Protein AF-0000000086746262 (afdb_homodimer)

Sequence (396 aa):
MIIIEHILGNAKKDVFWRDRLQGISPDILVLSQWEAQKSRCRKSTLNGLDLGISLDRHQVLSDGDILLWDETKRLAVIVQMSLRDVMVIHLKSLLSVDSETIMKTSFELGHALGNQHWKSVIKNNQIYIPLTVSTKVMDSVMKTHGFHALPYSFVKGEEILPSLNNAEARLLFGGAEDSATHVHVDNTFLNQHVIKLKMIIIEHILGNAKKDVFWRDRLQGISPDILVLSQWEAQKSRCRKSTLNGLDLGISLDRHQVLSDGDILLWDETKRLAVIVQMSLRDVMVIHLKSLLSVDSETIMKTSFELGHALGNQHWKSVIKNNQIYIPLTVSTKVMDSVMKTHGFHALPYSFVKGEEILPSLNNAEARLLFGGAEDSATHVHVDNTFLNQHVIKLK

Foldseek 3Di:
DAEFADWPDFCVPDVVNVVVLPPADEWEDEEEQVRQLDQWDWDATPVGRTYTHHYDNPDGDDFRTWGDQDNVVSYTYGYHYFFAKKKKWAQVVVVPDDPVSSVVVVVLVVVLCVVVVFQWDDDPRMIITGPPDDVVVVVVSCVVSVVVVTDMDIGTPVVCVVVDDPVSCCRRRNPPPPPPPCPVPVPVVPPPDPPPDD/DAEFADWPDFCVPDPVNVVVLPPADEWEDEEEPVRQLDQWDWDATPVGDTYTHHYDNPDGDDFRTWGDQDNVVSYTYGYHYFFAKKKKWAQVVVVPDDPVSSVVVVVLVVVLCVVVVFQWDDDPRMIITGPPDDPVVVVVSCVVSVVVVTDMDIGTPVVCVVVDDPVSCCRRRNPPPPPPPPPVPVPVPPPPDPPDDD

Secondary structure (DSSP, 8-state):
-EEE----EETTT-HHHHHHTTT---EEEEE-HHHHH-SEEEEE-TT--EEEEE--TT----TTEEEEEETTTTEEEEEEEPPPPEEEEE-GGGGGS-HHHHHHHHHHHHHHHHHTT---EEETTEEEEE--S-HHHHHHHHHHTT-TTS-EEEE-HHHHGGGS-HHHHHHHH--TTT----------TT--------/-EEE----EETTT-HHHHHHTTT---EEEEE-HHHHH-SEEEEE-TT--EEEEE--TT----TTEEEEEETTTTEEEEEEEPPPPEEEEE-GGGGGS-HHHHHHHHHHHHHHHHHTT---EEETTEEEEE--S-HHHHHHHHHHTT-TTS-EEEE-HHHHGGGS-HHHHHHHH--TTT----------TT--------

Solvent-accessible surface area (backbone atoms only — not comparable to full-atom values): 22389 Å² total; per-residue (Å²): 119,47,77,35,60,57,72,78,47,31,51,78,80,31,68,71,46,41,62,70,44,55,94,49,79,59,39,40,34,72,30,43,69,68,58,24,61,41,32,61,50,76,52,55,28,78,81,61,52,44,33,35,38,47,40,54,90,86,46,61,65,50,68,27,26,24,56,44,78,38,78,91,75,59,42,34,33,29,31,38,67,42,61,54,41,24,40,36,38,49,43,63,75,49,70,75,50,55,67,68,57,30,31,50,53,26,20,52,51,18,21,55,40,12,57,67,65,51,51,71,46,77,55,94,56,25,37,43,27,51,54,84,61,56,68,66,58,54,50,48,54,35,49,76,72,65,44,65,82,47,54,66,48,79,44,56,29,71,73,51,48,84,80,43,55,71,70,54,45,37,58,56,66,48,40,92,80,58,74,63,77,72,69,75,65,78,72,66,78,64,80,65,83,80,76,77,82,124,120,48,76,34,60,59,73,77,46,30,50,76,80,32,67,71,45,42,61,70,45,57,97,50,78,61,39,41,33,73,30,42,69,68,58,25,62,41,29,59,49,75,52,56,27,77,81,61,53,44,35,36,38,48,41,53,90,87,45,61,64,52,70,28,27,25,56,44,77,38,78,91,75,58,42,33,33,29,31,37,65,42,61,53,40,23,39,37,39,49,43,64,75,48,71,76,53,56,66,67,57,30,31,50,53,26,18,52,51,18,22,55,38,12,57,68,66,54,54,70,46,78,56,93,55,27,36,43,26,50,55,83,63,56,70,66,58,53,47,47,54,33,50,76,71,65,44,66,83,49,54,66,48,78,45,55,28,73,75,50,48,83,80,43,53,72,71,54,45,39,59,54,67,50,41,90,80,60,74,62,73,74,66,77,67,79,73,66,76,65,83,67,83,81,75,77,83,124

InterPro domains:
  IPR004029 UreE urease accessory, N-terminal [PF02814] (27-72)
  IPR004029 UreE urease accessory, N-terminal [SM00988] (11-75)
  IPR007864 Urease accessory protein UreE, C-terminal domain [PF05194] (88-177)
  IPR012406 Urease accessory protein UreE [PIRSF036402] (2-178)
  IPR012406 Urease accessory protein UreE [cd00571] (2-145)
  IPR036118 UreE urease accessory, N-terminal domain superfamily [SSF69287] (2-79)

pLDDT: mean 84.91, std 20.82, range [18.52, 98.06]

Nearest PDB structures (foldseek):
  4l3k-assembly1_B  TM=5.574E-01  e=2.906E-11  Sporosarcina pasteurii
  1eb0-assembly1_A  TM=5.588E-01  e=5.081E-11  Sporosarcina pasteurii
  3tj8-assembly1_A  TM=5.409E-01  e=3.964E-11  Helicobacter pylori
  3la0-assembly2_B  TM=5.297E-01  e=1.211E-10  Helicobacter pylori
  1gmu-assembly3_C  TM=4.969E-01  e=1.747E-09  Klebsiella aerogenes

Radius of gyration: 30.1 Å; Cα contacts (8 Å, |Δi|>4): 649; chains: 2; bounding box: 72×100×60 Å

Organism: NCBI:txid471575

Structure (mmCIF, N/CA/C/O backbone):
data_AF-0000000086746262-model_v1
#
loop_
_entity.id
_entity.type
_entity.pdbx_description
1 polymer 'Urease accessory protein UreE'
#
loop_
_atom_site.group_PDB
_atom_site.id
_atom_site.type_symbol
_atom_site.label_atom_id
_atom_site.label_alt_id
_atom_site.label_comp_id
_atom_site.label_asym_id
_atom_site.label_entity_id
_atom_site.label_seq_id
_atom_site.pdbx_PDB_ins_code
_atom_site.Cartn_x
_atom_site.Cartn_y
_atom_site.Cartn_z
_atom_site.occupancy
_atom_site.B_iso_or_equiv
_atom_site.auth_seq_id
_atom_site.auth_comp_id
_atom_site.auth_asym_id
_atom_site.auth_atom_id
_atom_site.pdbx_PDB_model_num
ATOM 1 N N . MET A 1 1 ? -11.125 -35.062 -29.906 1 90.44 1 MET A N 1
ATOM 2 C CA . MET A 1 1 ? -11.297 -34.344 -28.641 1 90.44 1 MET A CA 1
ATOM 3 C C . MET A 1 1 ? -12.031 -35.219 -27.625 1 90.44 1 MET A C 1
ATOM 5 O O . MET A 1 1 ? -13.031 -35.875 -27.969 1 90.44 1 MET A O 1
ATOM 9 N N . ILE A 1 2 ? -11.492 -35.438 -26.453 1 94.19 2 ILE A N 1
ATOM 10 C CA . ILE A 1 2 ? -12.102 -36.219 -25.375 1 94.19 2 ILE A CA 1
ATOM 11 C C . ILE A 1 2 ? -12.93 -35.312 -24.484 1 94.19 2 ILE A C 1
ATOM 13 O O . ILE A 1 2 ? -12.438 -34.281 -24.031 1 94.19 2 ILE A O 1
ATOM 17 N N . ILE A 1 3 ? -14.133 -35.688 -24.266 1 95.19 3 ILE A N 1
ATOM 18 C CA . ILE A 1 3 ? -15.016 -34.844 -23.453 1 95.19 3 ILE A CA 1
ATOM 19 C C . ILE A 1 3 ? -14.984 -35.344 -22 1 95.19 3 ILE A C 1
ATOM 21 O O . ILE A 1 3 ? -15.141 -36.562 -21.75 1 95.19 3 ILE A O 1
ATOM 25 N N . ILE A 1 4 ? -14.781 -34.5 -21.125 1 96.12 4 ILE A N 1
ATOM 26 C CA . ILE A 1 4 ? -14.766 -34.781 -19.703 1 96.12 4 ILE A CA 1
ATOM 27 C C . ILE A 1 4 ? -15.992 -34.156 -19.031 1 96.12 4 ILE A C 1
ATOM 29 O O . ILE A 1 4 ? -16.156 -32.938 -19.062 1 96.12 4 ILE A O 1
ATOM 33 N N . GLU A 1 5 ? -16.734 -34.938 -18.359 1 95 5 GLU A N 1
ATOM 34 C CA . GLU A 1 5 ? -17.969 -34.438 -17.75 1 95 5 GLU A CA 1
ATOM 35 C C . GLU A 1 5 ? -17.969 -34.656 -16.234 1 95 5 GLU A C 1
ATOM 37 O O . GLU A 1 5 ? -18.859 -34.156 -15.539 1 95 5 GLU A O 1
ATOM 42 N N . HIS A 1 6 ? -16.953 -35.5 -15.805 1 93.94 6 HIS A N 1
ATOM 43 C CA . HIS A 1 6 ? -16.906 -35.812 -14.383 1 93.94 6 HIS A CA 1
ATOM 44 C C . HIS A 1 6 ? -15.461 -35.844 -13.883 1 93.94 6 HIS A C 1
ATOM 46 O O . HIS A 1 6 ? -14.539 -36.094 -14.648 1 93.94 6 HIS A O 1
ATOM 52 N N . ILE A 1 7 ? -15.367 -35.625 -12.617 1 96.12 7 ILE A N 1
ATOM 53 C CA . ILE A 1 7 ? -14.102 -35.812 -11.922 1 96.12 7 ILE A CA 1
ATOM 54 C C . ILE A 1 7 ? -14.07 -37.156 -11.219 1 96.12 7 ILE A C 1
ATOM 56 O O . ILE A 1 7 ? -14.992 -37.469 -10.461 1 96.12 7 ILE A O 1
ATOM 60 N N . LEU A 1 8 ? -13.102 -37.906 -11.453 1 95.56 8 LEU A N 1
ATOM 61 C CA . LEU A 1 8 ? -13.07 -39.281 -10.977 1 95.56 8 LEU A CA 1
ATOM 62 C C . LEU A 1 8 ? -12.594 -39.344 -9.531 1 95.56 8 LEU A C 1
ATOM 64 O O . LEU A 1 8 ? -12.961 -40.281 -8.789 1 95.56 8 LEU A O 1
ATOM 68 N N . GLY A 1 9 ? -11.828 -38.469 -9.18 1 95.19 9 GLY A N 1
ATOM 69 C CA . GLY A 1 9 ? -11.203 -38.406 -7.867 1 95.19 9 GLY A CA 1
ATOM 70 C C . GLY A 1 9 ? -10.055 -37.406 -7.816 1 95.19 9 GLY A C 1
ATOM 71 O O . GLY A 1 9 ? -9.977 -36.5 -8.648 1 95.19 9 GLY A O 1
ATOM 72 N N . ASN A 1 10 ? -9.273 -37.531 -6.754 1 96 10 ASN A N 1
ATOM 73 C CA . ASN A 1 10 ? -8.133 -36.656 -6.578 1 96 10 ASN A CA 1
ATOM 74 C C . ASN A 1 10 ? -6.895 -37.406 -6.121 1 96 10 ASN A C 1
ATOM 76 O O . ASN A 1 10 ? -6.922 -38.094 -5.086 1 96 10 ASN A O 1
ATOM 80 N N . ALA A 1 11 ? -5.93 -37.281 -6.859 1 93.38 11 ALA A N 1
ATOM 81 C CA . ALA A 1 11 ? -4.707 -38.031 -6.641 1 93.38 11 ALA A CA 1
ATOM 82 C C . ALA A 1 11 ? -3.998 -37.594 -5.363 1 93.38 11 ALA A C 1
ATOM 84 O O . ALA A 1 11 ? -3.176 -38.344 -4.812 1 93.38 11 ALA A O 1
ATOM 85 N N . LYS A 1 12 ? -4.25 -36.438 -4.91 1 90.5 12 LYS A N 1
ATOM 86 C CA . LYS A 1 12 ? -3.57 -35.906 -3.734 1 90.5 12 LYS A CA 1
ATOM 87 C C . LYS A 1 12 ? -4.402 -36.125 -2.473 1 90.5 12 LYS A C 1
ATOM 89 O O . LYS A 1 12 ? -3.852 -36.281 -1.379 1 90.5 12 LYS A O 1
ATOM 94 N N . LYS A 1 13 ? -5.656 -36.219 -2.648 1 89.88 13 LYS A N 1
ATOM 95 C CA . LYS A 1 13 ? -6.543 -36.281 -1.491 1 89.88 13 LYS A CA 1
ATOM 96 C C . LYS A 1 13 ? -7.059 -37.688 -1.256 1 89.88 13 LYS A C 1
ATOM 98 O O . LYS A 1 13 ? -7.426 -38.031 -0.132 1 89.88 13 LYS A O 1
ATOM 103 N N . ASP A 1 14 ? -7.086 -38.469 -2.299 1 91.25 14 ASP A N 1
ATOM 104 C CA . ASP A 1 14 ? -7.68 -39.781 -2.225 1 91.25 14 ASP A CA 1
ATOM 105 C C . ASP A 1 14 ? -6.602 -40.875 -2.176 1 91.25 14 ASP A C 1
ATOM 107 O O . ASP A 1 14 ? -5.902 -41.094 -3.164 1 91.25 14 ASP A O 1
ATOM 111 N N . VAL A 1 15 ? -6.574 -41.625 -1.088 1 90.12 15 VAL A N 1
ATOM 112 C CA . VAL A 1 15 ? -5.582 -42.656 -0.9 1 90.12 15 VAL A CA 1
ATOM 113 C C . VAL A 1 15 ? -5.785 -43.75 -1.944 1 90.12 15 VAL A C 1
ATOM 115 O O . VAL A 1 15 ? -4.816 -44.312 -2.461 1 90.12 15 VAL A O 1
ATOM 118 N N . PHE A 1 16 ? -7.051 -44.031 -2.201 1 90.69 16 PHE A N 1
ATOM 119 C CA . PHE A 1 16 ? -7.395 -45.031 -3.197 1 90.69 16 PHE A CA 1
ATOM 120 C C . PHE A 1 16 ? -6.707 -44.75 -4.523 1 90.69 16 PHE A C 1
ATOM 122 O O . PHE A 1 16 ? -6.109 -45.625 -5.133 1 90.69 16 PHE A O 1
ATOM 129 N N . TRP A 1 17 ? -6.77 -43.594 -4.906 1 91.94 17 TRP A N 1
ATOM 130 C CA . TRP A 1 17 ? -6.199 -43.219 -6.195 1 91.94 17 TRP A CA 1
ATOM 131 C C . TRP A 1 17 ? -4.68 -43.125 -6.121 1 91.94 17 TRP A C 1
ATOM 133 O O . TRP A 1 17 ? -3.986 -43.438 -7.098 1 91.94 17 TRP A O 1
ATOM 143 N N . ARG A 1 18 ? -4.199 -42.75 -5.051 1 87.75 18 ARG A N 1
ATOM 144 C CA . ARG A 1 18 ? -2.754 -42.719 -4.875 1 87.75 18 ARG A CA 1
ATOM 145 C C . ARG A 1 18 ? -2.127 -44.062 -5.102 1 87.75 18 ARG A C 1
ATOM 147 O O . ARG A 1 18 ? -1.096 -44.188 -5.77 1 87.75 18 ARG A O 1
ATOM 154 N N . ASP A 1 19 ? -2.74 -45.062 -4.566 1 88.44 19 ASP A N 1
ATOM 155 C CA . ASP A 1 19 ? -2.256 -46.438 -4.715 1 88.44 19 ASP A CA 1
ATOM 156 C C . ASP A 1 19 ? -2.436 -46.938 -6.148 1 88.44 19 ASP A C 1
ATOM 158 O O . ASP A 1 19 ? -1.543 -47.562 -6.703 1 88.44 19 ASP A O 1
ATOM 162 N N . ARG A 1 20 ? -3.541 -46.625 -6.727 1 88.75 20 ARG A N 1
ATOM 163 C CA . ARG A 1 20 ? -3.898 -47.094 -8.062 1 88.75 20 ARG A CA 1
ATOM 164 C C . ARG A 1 20 ? -2.975 -46.5 -9.117 1 88.75 20 ARG A C 1
ATOM 166 O O . ARG A 1 20 ? -2.686 -47.125 -10.133 1 88.75 20 ARG A O 1
ATOM 173 N N . LEU A 1 21 ? -2.545 -45.312 -8.812 1 90.25 21 LEU A N 1
ATOM 174 C CA . LEU A 1 21 ? -1.743 -44.625 -9.805 1 90.25 21 LEU A CA 1
ATOM 175 C C . LEU A 1 21 ? -0.257 -44.875 -9.594 1 90.25 21 LEU A C 1
ATOM 177 O O . LEU A 1 21 ? 0.583 -44.344 -10.328 1 90.25 21 LEU A O 1
ATOM 181 N N . GLN A 1 22 ? 0.018 -45.719 -8.68 1 86.69 22 GLN A N 1
ATOM 182 C CA . GLN A 1 22 ? 1.421 -46.031 -8.445 1 86.69 22 GLN A CA 1
ATOM 183 C C . GLN A 1 22 ? 2.061 -46.656 -9.68 1 86.69 22 GLN A C 1
ATOM 185 O O . GLN A 1 22 ? 1.477 -47.531 -10.305 1 86.69 22 GLN A O 1
ATOM 190 N N . GLY A 1 23 ? 3.234 -46.188 -10.008 1 84.94 23 GLY A N 1
ATOM 191 C CA . GLY A 1 23 ? 3.965 -46.75 -11.148 1 84.94 23 GLY A CA 1
ATOM 192 C C . GLY A 1 23 ? 3.482 -46.188 -12.477 1 84.94 23 GLY A C 1
ATOM 193 O O . GLY A 1 23 ? 3.959 -46.594 -13.539 1 84.94 23 GLY A O 1
ATOM 194 N N . ILE A 1 24 ? 2.436 -45.438 -12.461 1 86.88 24 ILE A N 1
ATOM 195 C CA . ILE A 1 24 ? 1.895 -44.812 -13.672 1 86.88 24 ILE A CA 1
ATOM 196 C C . ILE A 1 24 ? 2.422 -43.406 -13.82 1 86.88 24 ILE A C 1
ATOM 198 O O . ILE A 1 24 ? 2.518 -42.656 -12.836 1 86.88 24 ILE A O 1
ATOM 202 N N . SER A 1 25 ? 2.898 -43.094 -15.055 1 91.38 25 SER A N 1
ATOM 203 C CA . SER A 1 25 ? 3.227 -41.688 -15.375 1 91.38 25 SER A CA 1
ATOM 204 C C . SER A 1 25 ? 2.025 -40.969 -15.969 1 91.38 25 SER A C 1
ATOM 206 O O . SER A 1 25 ? 1.77 -41.062 -17.172 1 91.38 25 SER A O 1
ATOM 208 N N . PRO A 1 26 ? 1.321 -40.312 -15.203 1 94.06 26 PRO A N 1
ATOM 209 C CA . PRO A 1 26 ? 0.088 -39.688 -15.688 1 94.06 26 PRO A CA 1
ATOM 210 C C . PRO A 1 26 ? 0.35 -38.531 -16.672 1 94.06 26 PRO A C 1
ATOM 212 O O . PRO A 1 26 ? 1.434 -37.969 -16.656 1 94.06 26 PRO A O 1
ATOM 215 N N . ASP A 1 27 ? -0.608 -38.312 -17.609 1 96.25 27 ASP A N 1
ATOM 216 C CA . ASP A 1 27 ? -0.659 -37.094 -18.406 1 96.25 27 ASP A CA 1
ATOM 217 C C . ASP A 1 27 ? -1.224 -35.938 -17.578 1 96.25 27 ASP A C 1
ATOM 219 O O . ASP A 1 27 ? -2.057 -36.156 -16.688 1 96.25 27 ASP A O 1
ATOM 223 N N . ILE A 1 28 ? -0.644 -34.75 -17.828 1 95.94 28 ILE A N 1
ATOM 224 C CA . ILE A 1 28 ? -0.982 -33.625 -16.953 1 95.94 28 ILE A CA 1
ATOM 225 C C . ILE A 1 28 ? -1.769 -32.594 -17.75 1 95.94 28 ILE A C 1
ATOM 227 O O . ILE A 1 28 ? -1.409 -32.25 -18.875 1 95.94 28 ILE A O 1
ATOM 231 N N . LEU A 1 29 ? -2.885 -32.156 -17.172 1 96.31 29 LEU A N 1
ATOM 232 C CA . LEU A 1 29 ? -3.602 -31 -17.656 1 96.31 29 LEU A CA 1
ATOM 233 C C . LEU A 1 29 ? -3.299 -29.781 -16.781 1 96.31 29 LEU A C 1
ATOM 235 O O . LEU A 1 29 ? -3.758 -29.703 -15.641 1 96.31 29 LEU A O 1
ATOM 239 N N . VAL A 1 30 ? -2.58 -28.891 -17.359 1 93.56 30 VAL A N 1
ATOM 240 C CA . VAL A 1 30 ? -2.188 -27.703 -16.609 1 93.56 30 VAL A CA 1
ATOM 241 C C . VAL A 1 30 ? -3.266 -26.625 -16.75 1 93.56 30 VAL A C 1
ATOM 243 O O . VAL A 1 30 ? -3.631 -26.234 -17.859 1 93.56 30 VAL A O 1
ATOM 246 N N . LEU A 1 31 ? -3.766 -26.172 -15.586 1 91.19 31 LEU A N 1
ATOM 247 C CA . LEU A 1 31 ? -4.801 -25.141 -15.586 1 91.19 31 LEU A CA 1
ATOM 248 C C . LEU A 1 31 ? -4.402 -23.969 -14.703 1 91.19 31 LEU A C 1
ATOM 250 O O . LEU A 1 31 ? -3.775 -24.156 -13.656 1 91.19 31 LEU A O 1
ATOM 254 N N . SER A 1 32 ? -4.816 -22.797 -15.148 1 82.94 32 SER A N 1
ATOM 255 C CA . SER A 1 32 ? -4.785 -21.656 -14.25 1 82.94 32 SER A CA 1
ATOM 256 C C . SER A 1 32 ? -5.969 -21.656 -13.289 1 82.94 32 SER A C 1
ATOM 258 O O . SER A 1 32 ? -6.918 -22.422 -13.484 1 82.94 32 SER A O 1
ATOM 260 N N . GLN A 1 33 ? -5.816 -20.844 -12.234 1 78.44 33 GLN A N 1
ATOM 261 C CA . GLN A 1 33 ? -6.945 -20.703 -11.32 1 78.44 33 GLN A CA 1
ATOM 262 C C . GLN A 1 33 ? -8.195 -20.234 -12.055 1 78.44 33 GLN A C 1
ATOM 264 O O . GLN A 1 33 ? -9.305 -20.703 -11.766 1 78.44 33 GLN A O 1
ATOM 269 N N . TRP A 1 34 ? -8.008 -19.438 -12.969 1 75.81 34 TRP A N 1
ATOM 270 C CA . TRP A 1 34 ? -9.133 -18.922 -13.758 1 75.81 34 TRP A CA 1
ATOM 271 C C . TRP A 1 34 ? -9.75 -20.031 -14.594 1 75.81 34 TRP A C 1
ATOM 273 O O . TRP A 1 34 ? -10.969 -20.219 -14.594 1 75.81 34 TRP A O 1
ATOM 283 N N . GLU A 1 35 ? -8.984 -20.734 -15.25 1 85.06 35 GLU A N 1
ATOM 284 C CA . GLU A 1 35 ? -9.461 -21.844 -16.078 1 85.06 35 GLU A CA 1
ATOM 285 C C . GLU A 1 35 ? -10.172 -22.891 -15.227 1 85.06 35 GLU A C 1
ATOM 287 O O . GLU A 1 35 ? -11.18 -23.469 -15.656 1 85.06 35 GLU A O 1
ATOM 292 N N . ALA A 1 36 ? -9.641 -23.125 -14.062 1 88.88 36 ALA A N 1
ATOM 293 C CA . ALA A 1 36 ? -10.188 -24.156 -13.172 1 88.88 36 ALA A CA 1
ATOM 294 C C . ALA A 1 36 ? -11.594 -23.781 -12.711 1 88.88 36 ALA A C 1
ATOM 296 O O . ALA A 1 36 ? -12.383 -24.641 -12.344 1 88.88 36 ALA A O 1
ATOM 297 N N . GLN A 1 37 ? -11.844 -22.531 -12.695 1 85.19 37 GLN A N 1
ATOM 298 C CA . GLN A 1 37 ? -13.133 -22.047 -12.219 1 85.19 37 GLN A CA 1
ATOM 299 C C . GLN A 1 37 ? -14.195 -22.156 -13.305 1 85.19 37 GLN A C 1
ATOM 301 O O . GLN A 1 37 ? -15.391 -22.062 -13.023 1 85.19 37 GLN A O 1
ATOM 306 N N . LYS A 1 38 ? -13.727 -22.359 -14.508 1 84.94 38 LYS A N 1
ATOM 307 C CA . LYS A 1 38 ? -14.68 -22.484 -15.609 1 84.94 38 LYS A CA 1
ATOM 308 C C . LYS A 1 38 ? -15.273 -23.891 -15.656 1 84.94 38 LYS A C 1
ATOM 310 O O . LYS A 1 38 ? -14.555 -24.891 -15.508 1 84.94 38 LYS A O 1
ATOM 315 N N . SER A 1 39 ? -16.531 -23.891 -15.828 1 86 39 SER A N 1
ATOM 316 C CA . SER A 1 39 ? -17.188 -25.188 -15.961 1 86 39 SER A CA 1
ATOM 317 C C . SER A 1 39 ? -16.953 -25.781 -17.344 1 86 39 SER A C 1
ATOM 319 O O . SER A 1 39 ? -17.094 -26.984 -17.547 1 86 39 SER A O 1
ATOM 321 N N . ARG A 1 40 ? -16.703 -24.953 -18.234 1 91.12 40 ARG A N 1
ATOM 322 C CA . ARG A 1 40 ? -16.453 -25.406 -19.609 1 91.12 40 ARG A CA 1
ATOM 323 C C . ARG A 1 40 ? -15.141 -24.828 -20.141 1 91.12 40 ARG A C 1
ATOM 325 O O . ARG A 1 40 ? -14.891 -23.625 -20 1 91.12 40 ARG A O 1
ATOM 332 N N . CYS A 1 41 ? -14.281 -25.719 -20.656 1 91.69 41 CYS A N 1
ATOM 333 C CA . CYS A 1 41 ? -13.023 -25.266 -21.25 1 91.69 41 CYS A CA 1
ATOM 334 C C . CYS A 1 41 ? -12.422 -26.359 -22.141 1 91.69 41 CYS A C 1
ATOM 336 O O . CYS A 1 41 ? -12.672 -27.547 -21.922 1 91.69 41 CYS A O 1
ATOM 338 N N . ARG A 1 42 ? -11.82 -25.906 -23.188 1 94.25 42 ARG A N 1
ATOM 339 C CA . ARG A 1 42 ? -11.078 -26.812 -24.047 1 94.25 42 ARG A CA 1
ATOM 340 C C . ARG A 1 42 ? -9.578 -26.594 -23.922 1 94.25 42 ARG A C 1
ATOM 342 O O . ARG A 1 42 ? -9.102 -25.453 -24.031 1 94.25 42 ARG A O 1
ATOM 349 N N . LYS A 1 43 ? -8.859 -27.719 -23.719 1 94.94 43 LYS A N 1
ATOM 350 C CA . LYS A 1 43 ? -7.418 -27.562 -23.516 1 94.94 43 LYS A CA 1
ATOM 351 C C . LYS A 1 43 ? -6.691 -28.891 -23.75 1 94.94 43 LYS A C 1
ATOM 353 O O . LYS A 1 43 ? -7.266 -29.953 -23.562 1 94.94 43 LYS A O 1
ATOM 358 N N . SER A 1 44 ? -5.492 -28.734 -24.094 1 96.38 44 SER A N 1
ATOM 359 C CA . SER A 1 44 ? -4.676 -29.922 -24.312 1 96.38 44 SER A CA 1
ATOM 360 C C . SER A 1 44 ? -3.811 -30.234 -23.094 1 96.38 44 SER A C 1
ATOM 362 O O . SER A 1 44 ? -3.332 -29.328 -22.422 1 96.38 44 SER A O 1
ATOM 364 N N . THR A 1 45 ? -3.576 -31.547 -22.969 1 95.94 45 THR A N 1
ATOM 365 C CA . THR A 1 45 ? -2.652 -31.984 -21.922 1 95.94 45 THR A CA 1
ATOM 366 C C . THR A 1 45 ? -1.206 -31.828 -22.375 1 95.94 45 THR A C 1
ATOM 368 O O . THR A 1 45 ? -0.95 -31.438 -23.531 1 95.94 45 THR A O 1
ATOM 371 N N . LEU A 1 46 ? -0.25 -32.062 -21.484 1 93.5 46 LEU A N 1
ATOM 372 C CA . LEU A 1 46 ? 1.17 -31.953 -21.797 1 93.5 46 LEU A CA 1
ATOM 373 C C . LEU A 1 46 ? 1.578 -32.969 -22.859 1 93.5 46 LEU A C 1
ATOM 375 O O . LEU A 1 46 ? 2.439 -32.688 -23.688 1 93.5 46 LEU A O 1
ATOM 379 N N . ASN A 1 47 ? 0.886 -34.094 -22.828 1 94.5 47 ASN A N 1
ATOM 380 C CA . ASN A 1 47 ? 1.229 -35.125 -23.797 1 94.5 47 ASN A CA 1
ATOM 381 C C . ASN A 1 47 ? 0.356 -35.031 -25.047 1 94.5 47 ASN A C 1
ATOM 383 O O . ASN A 1 47 ? 0.348 -35.969 -25.875 1 94.5 47 ASN A O 1
ATOM 387 N N . GLY A 1 48 ? -0.475 -33.969 -25.078 1 94 48 GLY A N 1
ATOM 388 C CA . GLY A 1 48 ? -1.1 -33.656 -26.344 1 94 48 GLY A CA 1
ATOM 389 C C . GLY A 1 48 ? -2.539 -34.125 -26.438 1 94 48 GLY A C 1
ATOM 390 O O . GLY A 1 48 ? -3.164 -34 -27.5 1 94 48 GLY A O 1
ATOM 391 N N . LEU A 1 49 ? -3.113 -34.688 -25.438 1 94.5 49 LEU A N 1
ATOM 392 C CA . LEU A 1 49 ? -4.527 -35.062 -25.469 1 94.5 49 LEU A CA 1
ATOM 393 C C . LEU A 1 49 ? -5.406 -33.812 -25.5 1 94.5 49 LEU A C 1
ATOM 395 O O . LEU A 1 49 ? -5.207 -32.875 -24.719 1 94.5 49 LEU A O 1
ATOM 399 N N . ASP A 1 50 ? -6.293 -33.719 -26.438 1 96.62 50 ASP A N 1
ATOM 400 C CA . ASP A 1 50 ? -7.254 -32.625 -26.562 1 96.62 50 ASP A CA 1
ATOM 401 C C . ASP A 1 50 ? -8.508 -32.906 -25.734 1 96.62 50 ASP A C 1
ATOM 403 O O . ASP A 1 50 ? -9.273 -33.812 -26.047 1 96.62 50 ASP A O 1
ATOM 407 N N . LEU A 1 51 ? -8.734 -32.125 -24.719 1 96.38 51 LEU A N 1
ATOM 408 C CA . LEU A 1 51 ? -9.836 -32.344 -23.797 1 96.38 51 LEU A CA 1
ATOM 409 C C . LEU A 1 51 ? -10.859 -31.219 -23.875 1 96.38 51 LEU A C 1
ATOM 411 O O . LEU A 1 51 ? -10.492 -30.047 -23.922 1 96.38 51 LEU A O 1
ATOM 415 N N . GLY A 1 52 ? -12.102 -31.484 -23.938 1 96.31 52 GLY A N 1
ATOM 416 C CA . GLY A 1 52 ? -13.211 -30.594 -23.672 1 96.31 52 GLY A CA 1
ATOM 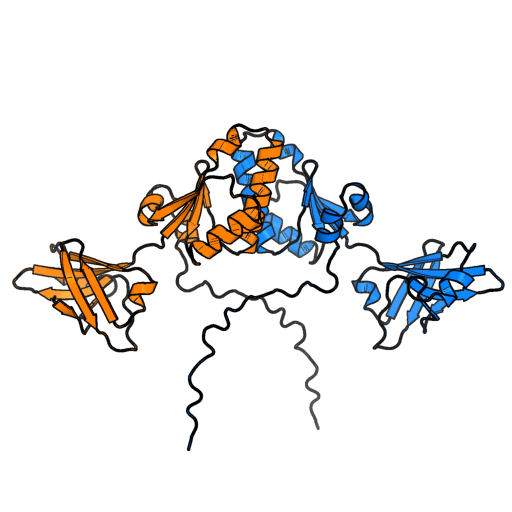417 C C . GLY A 1 52 ? -13.859 -30.828 -22.312 1 96.31 52 GLY A C 1
ATOM 418 O O . GLY A 1 52 ? -14.516 -31.859 -22.109 1 96.31 52 GLY A O 1
ATOM 419 N N . ILE A 1 53 ? -13.656 -29.969 -21.484 1 95.19 53 ILE A N 1
ATOM 420 C CA . ILE A 1 53 ? -14.195 -30.078 -20.141 1 95.19 53 ILE A CA 1
ATOM 421 C C . ILE A 1 53 ? -15.594 -29.469 -20.094 1 95.19 53 ILE A C 1
ATOM 423 O O . ILE A 1 53 ? -15.797 -28.328 -20.516 1 95.19 53 ILE A O 1
ATOM 427 N N . SER A 1 54 ? -16.531 -30.203 -19.703 1 95.12 54 SER A N 1
ATOM 428 C CA . SER A 1 54 ? -17.922 -29.781 -19.516 1 95.12 54 SER A CA 1
ATOM 429 C C . SER A 1 54 ? -18.484 -30.297 -18.203 1 95.12 54 SER A C 1
ATOM 431 O O . SER A 1 54 ? -19.141 -31.328 -18.156 1 95.12 54 SER A O 1
ATOM 433 N N . LEU A 1 55 ? -18.25 -29.594 -17.203 1 93.94 55 LEU A N 1
ATOM 434 C CA . LEU A 1 55 ? -18.672 -30.016 -15.867 1 93.94 55 LEU A CA 1
ATOM 435 C C . LEU A 1 55 ? -19.969 -29.328 -15.461 1 93.94 55 LEU A C 1
ATOM 437 O O . LEU A 1 55 ? -20.422 -28.406 -16.141 1 93.94 55 LEU A O 1
ATOM 441 N N . ASP A 1 56 ? -20.5 -29.906 -14.367 1 90.69 56 ASP A N 1
ATOM 442 C CA . ASP A 1 56 ? -21.672 -29.25 -13.789 1 90.69 56 ASP A CA 1
ATOM 443 C C . ASP A 1 56 ? -21.328 -27.844 -13.281 1 90.69 56 ASP A C 1
ATOM 445 O O . ASP A 1 56 ? -20.188 -27.609 -12.859 1 90.69 56 ASP A O 1
ATOM 449 N N . ARG A 1 57 ? -22.281 -26.859 -13.258 1 83.31 57 ARG A N 1
ATOM 450 C CA . ARG A 1 57 ? -22.062 -25.438 -12.969 1 83.31 57 ARG A CA 1
ATOM 451 C C . ARG A 1 57 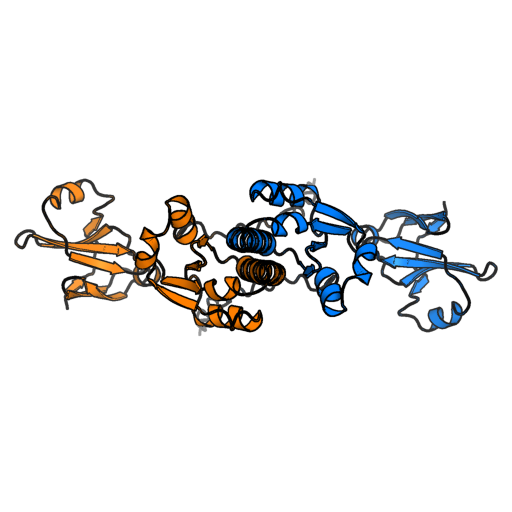? -21.5 -25.25 -11.555 1 83.31 57 ARG A C 1
ATOM 453 O O . ARG A 1 57 ? -20.797 -24.281 -11.289 1 83.31 57 ARG A O 1
ATOM 460 N N . HIS A 1 58 ? -21.625 -26.391 -10.719 1 84.69 58 HIS A N 1
ATOM 461 C CA . HIS A 1 58 ? -21.203 -26.188 -9.336 1 84.69 58 HIS A CA 1
ATOM 462 C C . HIS A 1 58 ? -19.859 -26.859 -9.07 1 84.69 58 HIS A C 1
ATOM 464 O O . HIS A 1 58 ? -19.328 -26.766 -7.965 1 84.69 58 HIS A O 1
ATOM 470 N N . GLN A 1 59 ? -19.391 -27.391 -10.164 1 87.62 59 GLN A N 1
ATOM 471 C CA . GLN A 1 59 ? -18.141 -28.094 -9.953 1 87.62 59 GLN A CA 1
ATOM 472 C C . GLN A 1 59 ? -16.953 -27.266 -10.43 1 87.62 59 GLN A C 1
ATOM 474 O O . GLN A 1 59 ? -16.984 -26.703 -11.523 1 87.62 59 GLN A O 1
ATOM 479 N N . VAL A 1 60 ? -15.961 -27.172 -9.578 1 90 60 VAL A N 1
ATOM 480 C CA . VAL A 1 60 ? -14.711 -26.469 -9.883 1 90 60 VAL A CA 1
ATOM 481 C C . VAL A 1 60 ? -13.547 -27.453 -9.812 1 90 60 VAL A C 1
ATOM 483 O O . VAL A 1 60 ? -13.477 -28.281 -8.898 1 90 60 VAL A O 1
ATOM 486 N N . LEU A 1 61 ? -12.719 -27.359 -10.805 1 93.12 61 LEU A N 1
ATOM 487 C CA . LEU A 1 61 ? -11.555 -28.25 -10.828 1 93.12 61 LEU A CA 1
ATOM 488 C C . LEU A 1 61 ? -10.539 -27.828 -9.773 1 93.12 61 LEU A C 1
ATOM 490 O O . LEU A 1 61 ? -10.359 -26.625 -9.508 1 93.12 61 LEU A O 1
ATOM 494 N N . S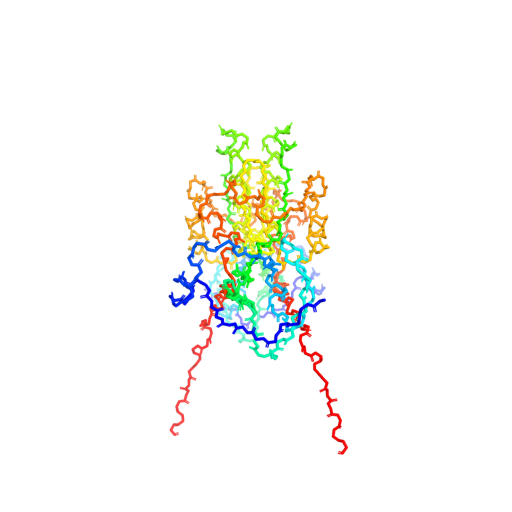ER A 1 62 ? -9.898 -28.844 -9.203 1 91.31 62 SER A N 1
ATOM 495 C CA . SER A 1 62 ? -8.859 -28.625 -8.203 1 91.31 62 SER A CA 1
ATOM 496 C C . SER A 1 62 ? -7.566 -29.328 -8.586 1 91.31 62 SER A C 1
ATOM 498 O O . SER A 1 62 ? -7.566 -30.219 -9.438 1 91.31 62 SER A O 1
ATOM 500 N N . ASP A 1 63 ? -6.535 -28.891 -7.973 1 92.12 63 ASP A N 1
ATOM 501 C CA . ASP A 1 63 ? -5.242 -29.531 -8.164 1 92.12 63 ASP A CA 1
ATOM 502 C C . ASP A 1 63 ? -5.301 -31.016 -7.773 1 92.12 63 ASP A C 1
ATOM 504 O O . ASP A 1 63 ? -5.797 -31.344 -6.699 1 92.12 63 ASP A O 1
ATOM 508 N N . GLY A 1 64 ? -4.84 -31.859 -8.664 1 94 64 GLY A N 1
ATOM 509 C CA . GLY A 1 64 ? -4.805 -33.281 -8.383 1 94 64 GLY A CA 1
ATOM 510 C C . GLY A 1 64 ? -6.027 -34.031 -8.906 1 94 64 GLY A C 1
ATOM 511 O O . GLY A 1 64 ? -6.074 -35.25 -8.867 1 94 64 GLY A O 1
ATOM 512 N N . ASP A 1 65 ? -6.984 -33.344 -9.359 1 95.75 65 ASP A N 1
ATOM 513 C CA . ASP A 1 65 ? -8.18 -34 -9.875 1 95.75 65 ASP A CA 1
ATOM 514 C C . ASP A 1 65 ? -7.832 -34.938 -11.023 1 95.75 65 ASP A C 1
ATOM 516 O O . ASP A 1 65 ? -7.02 -34.594 -11.891 1 95.75 65 ASP A O 1
ATOM 520 N N . ILE A 1 66 ? -8.43 -36.094 -10.922 1 96.75 66 ILE A N 1
ATOM 521 C CA . ILE A 1 66 ? -8.273 -37.094 -11.977 1 96.75 66 ILE A CA 1
ATOM 522 C C . ILE A 1 66 ? -9.438 -36.969 -12.961 1 96.75 66 ILE A C 1
ATOM 524 O O . ILE A 1 66 ? -10.594 -37.156 -12.57 1 96.75 66 ILE A O 1
ATOM 528 N N . LEU A 1 67 ? -9.141 -36.719 -14.195 1 96.69 67 LEU A N 1
ATOM 529 C CA . LEU A 1 67 ? -10.172 -36.469 -15.188 1 96.69 67 LEU A CA 1
ATOM 530 C C . LEU A 1 67 ? -10.406 -37.688 -16.062 1 96.69 67 LEU A C 1
ATOM 532 O O . LEU A 1 67 ? -11.5 -37.875 -16.609 1 96.69 67 LEU A O 1
ATOM 536 N N . LEU A 1 68 ? -9.406 -38.469 -16.281 1 95.38 68 LEU A N 1
ATOM 537 C CA . LEU A 1 68 ? -9.453 -39.656 -17.125 1 95.38 68 LEU A CA 1
ATOM 538 C C . LEU A 1 68 ? -8.609 -40.781 -16.531 1 95.38 68 LEU A C 1
ATOM 540 O O . LEU A 1 68 ? -7.523 -40.531 -16 1 95.38 68 LEU A O 1
ATOM 544 N N . TRP A 1 69 ? -9.125 -41.938 -16.609 1 94.19 69 TRP A N 1
ATOM 545 C CA . TRP A 1 69 ? -8.398 -43.125 -16.203 1 94.19 69 TRP A CA 1
ATOM 546 C C . TRP A 1 69 ? -8.734 -44.312 -17.125 1 94.19 69 TRP A C 1
ATOM 548 O O . TRP A 1 69 ? -9.898 -44.688 -17.266 1 94.19 69 TRP A O 1
ATOM 558 N N . ASP A 1 70 ? -7.777 -44.781 -17.766 1 92.25 70 ASP A N 1
ATOM 559 C CA . ASP A 1 70 ? -7.871 -46 -18.562 1 92.25 70 ASP A CA 1
ATOM 560 C C . ASP A 1 70 ? -6.953 -47.094 -18.016 1 92.25 70 ASP A C 1
ATOM 562 O O . ASP A 1 70 ? -5.734 -47.031 -18.203 1 92.25 70 ASP A O 1
ATOM 566 N N . GLU A 1 71 ? -7.406 -48.094 -17.453 1 88.56 71 GLU A N 1
ATOM 567 C CA . GLU A 1 71 ? -6.641 -49.156 -16.797 1 88.56 71 GLU A CA 1
ATOM 568 C C . GLU A 1 71 ? -5.863 -49.969 -17.812 1 88.56 71 GLU A C 1
ATOM 570 O O . GLU A 1 71 ? -4.711 -50.344 -17.562 1 88.56 71 GLU A O 1
ATOM 575 N N . THR A 1 72 ? -6.551 -50.25 -18.859 1 91.19 72 THR A N 1
ATOM 576 C CA . THR A 1 72 ? -5.938 -51.094 -19.875 1 91.19 72 THR A CA 1
ATOM 577 C C . THR A 1 72 ? -4.715 -50.438 -20.484 1 91.19 72 THR A C 1
ATOM 579 O O . THR A 1 72 ? -3.668 -51.062 -20.656 1 91.19 72 THR A O 1
ATOM 582 N N . LYS A 1 73 ? -4.848 -49.156 -20.703 1 90.81 73 LYS A N 1
ATOM 583 C CA . LYS A 1 73 ? -3.76 -48.406 -21.312 1 90.81 73 LYS A CA 1
ATOM 584 C C . LYS A 1 73 ? -2.854 -47.781 -20.25 1 90.81 73 LYS A C 1
ATOM 586 O O . LYS A 1 73 ? -1.83 -47.188 -20.578 1 90.81 73 LYS A O 1
ATOM 591 N N . ARG A 1 74 ? -3.24 -47.906 -19 1 90.06 74 ARG A N 1
ATOM 592 C CA . ARG A 1 74 ? -2.52 -47.312 -17.891 1 90.06 74 ARG A CA 1
ATOM 593 C C . ARG A 1 74 ? -2.344 -45.812 -18.109 1 90.06 74 ARG A C 1
ATOM 595 O O . ARG A 1 74 ? -1.236 -45.281 -17.984 1 90.06 74 ARG A O 1
ATOM 602 N N . LEU A 1 75 ? -3.373 -45.156 -18.578 1 92.69 75 LEU A N 1
ATOM 603 C CA . LEU A 1 75 ? -3.371 -43.719 -18.859 1 92.69 75 LEU A CA 1
ATOM 604 C C . LEU A 1 75 ? -4.254 -42.969 -17.875 1 92.69 75 LEU A C 1
ATOM 606 O O . LEU A 1 75 ? -5.41 -43.344 -17.656 1 92.69 75 LEU A O 1
ATOM 610 N N . ALA A 1 76 ? -3.625 -42.062 -17.25 1 95.94 76 ALA A N 1
ATOM 611 C CA . ALA A 1 76 ? -4.352 -41.156 -16.375 1 95.94 76 ALA A CA 1
ATOM 612 C C . ALA A 1 76 ? -4.082 -39.688 -16.734 1 95.94 76 ALA A C 1
ATOM 614 O O . ALA A 1 76 ? -2.967 -39.344 -17.141 1 95.94 76 ALA A O 1
ATOM 615 N N . VAL A 1 77 ? -5.199 -38.875 -16.656 1 97.38 77 VAL A N 1
ATOM 616 C CA . VAL A 1 77 ? -5.031 -37.438 -16.812 1 97.38 77 VAL A CA 1
ATOM 617 C C . VAL A 1 77 ? -5.34 -36.75 -15.484 1 97.38 77 VAL A C 1
ATOM 619 O O . VAL A 1 77 ? -6.43 -36.906 -14.93 1 97.38 77 VAL A O 1
ATOM 622 N N . ILE A 1 78 ? -4.324 -36.031 -15.023 1 96.62 78 ILE A N 1
ATOM 623 C CA . ILE A 1 78 ? -4.445 -35.344 -13.734 1 96.62 78 ILE A CA 1
ATOM 624 C C . ILE A 1 78 ? -4.32 -33.844 -13.922 1 96.62 78 ILE A C 1
ATOM 626 O O . ILE A 1 78 ? -3.498 -33.375 -14.711 1 96.62 78 ILE A O 1
ATOM 630 N N . VAL A 1 79 ? -5.176 -33.125 -13.195 1 96.06 79 VAL A N 1
ATOM 631 C CA . VAL A 1 79 ? -5.145 -31.656 -13.234 1 96.06 79 VAL A CA 1
ATOM 632 C C . VAL A 1 79 ? -3.986 -31.141 -12.383 1 96.06 79 VAL A C 1
ATOM 634 O O . VAL A 1 79 ? -3.781 -31.609 -11.258 1 96.06 79 VAL A O 1
ATOM 637 N N . GLN A 1 80 ? -3.211 -30.281 -12.969 1 92.81 80 GLN A N 1
ATOM 638 C CA . GLN A 1 80 ? -2.203 -29.531 -12.227 1 92.81 80 GLN A CA 1
ATOM 639 C C . GLN A 1 80 ? -2.451 -28.031 -12.336 1 92.81 80 GLN A C 1
ATOM 641 O O . GLN A 1 80 ? -2.543 -27.484 -13.445 1 92.81 80 GLN A O 1
ATOM 646 N N . MET A 1 81 ? -2.576 -27.406 -11.172 1 89.19 81 MET A N 1
ATOM 647 C CA . MET A 1 81 ? -2.779 -25.969 -11.188 1 89.19 81 MET A CA 1
ATOM 648 C C . MET A 1 81 ? -1.474 -25.234 -11.477 1 89.19 81 MET A C 1
ATOM 650 O O . MET A 1 81 ? -0.435 -25.562 -10.898 1 89.19 81 MET A O 1
ATOM 654 N N . SER A 1 82 ? -1.648 -24.391 -12.445 1 87 82 SER A N 1
ATOM 655 C CA . SER A 1 82 ? -0.479 -23.562 -12.75 1 87 82 SER A CA 1
ATOM 656 C C . SER A 1 82 ? -0.398 -22.359 -11.82 1 87 82 SER A C 1
ATOM 658 O O . SER A 1 82 ? -1.423 -21.859 -11.344 1 87 82 SER A O 1
ATOM 660 N N . LEU A 1 83 ? 0.859 -22.031 -11.57 1 86.81 83 LEU A N 1
ATOM 661 C CA . LEU A 1 83 ? 1.058 -20.797 -10.836 1 86.81 83 LEU A CA 1
ATOM 662 C C . LEU A 1 83 ? 0.716 -19.578 -11.695 1 86.81 83 LEU A C 1
ATOM 664 O O . LEU A 1 83 ? 0.829 -19.641 -12.922 1 86.81 83 LEU A O 1
ATOM 668 N N . ARG A 1 84 ? 0.242 -18.578 -11.062 1 88.81 84 ARG A N 1
ATOM 669 C CA . ARG A 1 84 ? -0.017 -17.328 -11.758 1 88.81 84 ARG A CA 1
ATOM 670 C C . ARG A 1 84 ? 1.245 -16.797 -12.438 1 88.81 84 ARG A C 1
ATOM 672 O O . ARG A 1 84 ? 2.354 -17.016 -11.945 1 88.81 84 ARG A O 1
ATOM 679 N N . ASP A 1 85 ? 0.905 -16.172 -13.562 1 92.5 85 ASP A N 1
ATOM 680 C CA . ASP A 1 85 ? 2.025 -15.461 -14.18 1 92.5 85 ASP A CA 1
ATOM 681 C C . ASP A 1 85 ? 2.578 -14.383 -13.242 1 92.5 85 ASP A C 1
ATOM 683 O O . ASP A 1 85 ? 1.91 -13.984 -12.289 1 92.5 85 ASP A O 1
ATOM 687 N N . VAL A 1 86 ? 3.812 -14.016 -13.547 1 95.56 86 VAL A N 1
ATOM 688 C CA . VAL A 1 86 ? 4.52 -13.086 -12.672 1 95.56 86 VAL A CA 1
ATOM 689 C C . VAL A 1 86 ? 5.098 -11.938 -13.5 1 95.56 86 VAL A C 1
ATOM 691 O O . VAL A 1 86 ? 5.691 -12.164 -14.555 1 95.56 86 VAL A O 1
ATOM 694 N N . MET A 1 87 ? 4.828 -10.703 -13.047 1 96.5 87 MET A N 1
ATOM 695 C CA . MET A 1 87 ? 5.598 -9.57 -13.547 1 96.5 87 MET A CA 1
ATOM 696 C C . MET A 1 87 ? 6.957 -9.484 -12.859 1 96.5 87 MET A C 1
ATOM 698 O O . MET A 1 87 ? 7.043 -9.555 -11.633 1 96.5 87 MET A O 1
ATOM 702 N N . VAL A 1 88 ? 7.961 -9.398 -13.664 1 97.38 88 VAL A N 1
ATOM 703 C CA . VAL A 1 88 ? 9.312 -9.25 -13.133 1 97.38 88 VAL A CA 1
ATOM 704 C C . VAL A 1 88 ? 9.859 -7.871 -13.5 1 97.38 88 VAL A C 1
ATOM 706 O O . VAL A 1 88 ? 10.023 -7.551 -14.68 1 97.38 88 VAL A O 1
ATOM 709 N N . ILE A 1 89 ? 10.102 -7.012 -12.508 1 97.5 89 ILE A N 1
ATOM 710 C CA . ILE A 1 89 ? 10.75 -5.719 -12.719 1 97.5 89 ILE A CA 1
ATOM 711 C C . ILE A 1 89 ? 12.258 -5.859 -12.539 1 97.5 89 ILE A C 1
ATOM 713 O O . ILE A 1 89 ? 12.727 -6.379 -11.531 1 97.5 89 ILE A O 1
ATOM 717 N N . HIS A 1 90 ? 12.969 -5.426 -13.523 1 97.25 90 HIS A N 1
ATOM 718 C CA . HIS A 1 90 ? 14.422 -5.551 -13.508 1 97.25 90 HIS A CA 1
ATOM 719 C C . HIS A 1 90 ? 15.078 -4.277 -13 1 97.25 90 HIS A C 1
ATOM 721 O O . HIS A 1 90 ? 14.922 -3.209 -13.602 1 97.25 90 HIS A O 1
ATOM 727 N N . LEU A 1 91 ? 15.898 -4.406 -11.906 1 97 91 LEU A N 1
ATOM 728 C CA . LEU A 1 91 ? 16.391 -3.221 -11.211 1 97 91 LEU A CA 1
ATOM 729 C C . LEU A 1 91 ? 17.891 -3.049 -11.438 1 97 91 LEU A C 1
ATOM 731 O O . LEU A 1 91 ? 18.5 -2.123 -10.898 1 97 91 LEU A O 1
ATOM 735 N N . LYS A 1 92 ? 18.5 -3.852 -12.188 1 94.69 92 LYS A N 1
ATOM 736 C CA . LYS A 1 92 ? 19.953 -3.826 -12.359 1 94.69 92 LYS A CA 1
ATOM 737 C C . LYS A 1 92 ? 20.422 -2.453 -12.828 1 94.69 92 LYS A C 1
ATOM 739 O O . LYS A 1 92 ? 21.5 -1.985 -12.43 1 94.69 92 LYS A O 1
ATOM 744 N N . SER A 1 93 ? 19.688 -1.822 -13.68 1 93.06 93 SER A N 1
ATOM 745 C CA . SER A 1 93 ? 20.078 -0.517 -14.211 1 93.06 93 SER A CA 1
ATOM 746 C C . SER A 1 93 ? 20.125 0.533 -13.102 1 93.06 93 SER A C 1
ATOM 748 O O . SER A 1 93 ? 20.859 1.522 -13.219 1 93.06 93 SER A O 1
ATOM 750 N N . LEU A 1 94 ? 19.422 0.37 -12.047 1 92.81 94 LEU A N 1
ATOM 751 C CA . LEU A 1 94 ? 19.375 1.318 -10.938 1 92.81 94 LEU A CA 1
ATOM 752 C C . LEU A 1 94 ? 20.703 1.307 -10.172 1 92.81 94 LEU A C 1
ATOM 754 O O . LEU A 1 94 ? 21.047 2.295 -9.531 1 92.81 94 L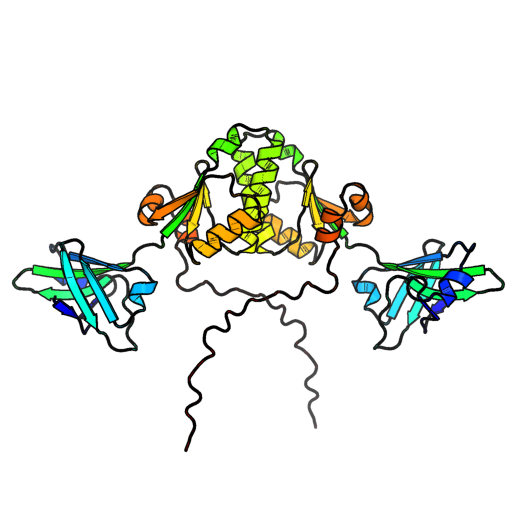EU A O 1
ATOM 758 N N . LEU A 1 95 ? 21.375 0.211 -10.281 1 93.25 95 LEU A N 1
ATOM 759 C CA . LEU A 1 95 ? 22.594 0.073 -9.516 1 93.25 95 LEU A CA 1
ATOM 760 C C . LEU A 1 95 ? 23.703 0.94 -10.102 1 93.25 95 LEU A C 1
ATOM 762 O O . LEU A 1 95 ? 24.75 1.125 -9.469 1 93.25 95 LEU A O 1
ATOM 766 N N . SER A 1 96 ? 23.453 1.517 -11.219 1 92.81 96 SER A N 1
ATOM 767 C CA . SER A 1 96 ? 24.453 2.336 -11.891 1 92.81 96 SER A CA 1
ATOM 768 C C . SER A 1 96 ? 24.312 3.805 -11.508 1 92.81 96 SER A C 1
ATOM 770 O O . SER A 1 96 ? 25.125 4.637 -11.914 1 92.81 96 SER A O 1
ATOM 772 N N . VAL A 1 97 ? 23.312 4.125 -10.789 1 93.19 97 VAL A N 1
ATOM 773 C CA . VAL A 1 97 ? 23.109 5.516 -10.398 1 93.19 97 VAL A CA 1
ATOM 774 C C . VAL A 1 97 ? 23.516 5.711 -8.938 1 93.19 97 VAL A C 1
ATOM 776 O O . VAL A 1 97 ? 23.984 4.773 -8.289 1 93.19 97 VAL A O 1
ATOM 779 N N . ASP A 1 98 ? 23.406 6.945 -8.469 1 94.94 98 ASP A N 1
ATOM 780 C CA . ASP A 1 98 ? 23.875 7.262 -7.121 1 94.94 98 ASP A CA 1
ATOM 781 C C . ASP A 1 98 ? 22.938 6.684 -6.062 1 94.94 98 ASP A C 1
ATOM 783 O O . ASP A 1 98 ? 21.75 6.457 -6.328 1 94.94 98 ASP A O 1
ATOM 787 N N . SER A 1 99 ? 23.438 6.449 -4.852 1 95.88 99 SER A N 1
ATOM 788 C CA . SER A 1 99 ? 22.75 5.781 -3.748 1 95.88 99 SER A CA 1
ATOM 789 C C . SER A 1 99 ? 21.453 6.5 -3.393 1 95.88 99 SER A C 1
ATOM 791 O O . SER A 1 99 ? 20.453 5.855 -3.066 1 95.88 99 SER A O 1
ATOM 793 N N . GLU A 1 100 ? 21.453 7.781 -3.459 1 96.19 100 GLU A N 1
ATOM 794 C CA . GLU A 1 100 ? 20.25 8.547 -3.133 1 96.19 100 GLU A CA 1
ATOM 795 C C . GLU A 1 100 ? 19.141 8.281 -4.137 1 96.19 100 GLU A C 1
ATOM 797 O O . GLU A 1 100 ? 17.969 8.148 -3.758 1 96.19 100 GLU A O 1
ATOM 802 N N . THR A 1 101 ? 19.562 8.195 -5.348 1 95.19 101 THR A N 1
ATOM 803 C CA . THR A 1 101 ? 18.594 7.91 -6.402 1 95.19 101 THR A CA 1
ATOM 804 C C . THR A 1 101 ? 18.062 6.484 -6.281 1 95.19 101 THR A C 1
ATOM 806 O O . THR A 1 101 ? 16.875 6.242 -6.484 1 95.19 101 THR A O 1
ATOM 809 N N . ILE A 1 102 ? 18.953 5.582 -5.941 1 96.19 102 ILE A N 1
ATOM 810 C CA . ILE A 1 102 ? 18.547 4.203 -5.703 1 96.19 102 ILE A CA 1
ATOM 811 C C . ILE A 1 102 ? 17.5 4.16 -4.582 1 96.19 102 ILE A C 1
ATOM 813 O O . ILE A 1 102 ? 16.453 3.547 -4.73 1 96.19 102 ILE A O 1
ATOM 817 N N . MET A 1 103 ? 17.781 4.84 -3.545 1 97 103 MET A N 1
ATOM 818 C CA . MET A 1 103 ? 16.922 4.879 -2.365 1 97 103 MET A CA 1
ATOM 819 C C . MET A 1 103 ? 15.555 5.465 -2.707 1 97 103 MET A C 1
ATOM 821 O O . MET A 1 103 ? 14.531 4.848 -2.424 1 97 103 MET A O 1
ATOM 825 N N . LYS A 1 104 ? 15.555 6.535 -3.395 1 96.44 104 LYS A N 1
ATOM 826 C CA . LYS A 1 104 ? 14.328 7.242 -3.738 1 96.44 104 LYS A CA 1
ATOM 827 C C . LYS A 1 104 ? 13.469 6.418 -4.691 1 96.44 104 LYS A C 1
ATOM 829 O O . LYS A 1 104 ? 12.273 6.223 -4.453 1 96.44 104 LYS A O 1
ATOM 834 N N . THR A 1 105 ? 14.094 5.934 -5.707 1 96.12 105 THR A N 1
ATOM 835 C CA . THR A 1 105 ? 13.359 5.188 -6.727 1 96.12 105 THR A CA 1
ATOM 836 C C . THR A 1 105 ? 12.797 3.893 -6.152 1 96.12 105 THR A C 1
ATOM 838 O O . THR A 1 105 ? 11.641 3.547 -6.406 1 96.12 105 THR A O 1
ATOM 841 N N . SER A 1 106 ? 13.586 3.219 -5.359 1 97 106 SER A N 1
ATOM 842 C CA . SER A 1 106 ? 13.141 1.97 -4.75 1 97 106 SER A CA 1
ATOM 843 C C . SER A 1 106 ? 11.992 2.207 -3.783 1 97 106 SER A C 1
ATOM 845 O O . SER A 1 106 ? 11.008 1.461 -3.783 1 97 106 SER A O 1
ATOM 847 N N . PHE A 1 107 ? 12.109 3.217 -3.027 1 97.62 107 PHE A N 1
ATOM 848 C CA . PHE A 1 107 ? 11.047 3.549 -2.084 1 97.62 107 PHE A CA 1
ATOM 849 C C . PHE A 1 107 ? 9.75 3.852 -2.82 1 97.62 107 PHE A C 1
ATOM 851 O O . PHE A 1 107 ? 8.695 3.309 -2.48 1 97.62 107 PHE A O 1
ATOM 858 N N . GLU A 1 108 ? 9.82 4.715 -3.799 1 97.31 108 GLU A N 1
ATOM 859 C CA . GLU A 1 108 ? 8.625 5.133 -4.52 1 97.31 108 GLU A CA 1
ATOM 860 C C . GLU A 1 108 ? 7.984 3.961 -5.258 1 97.31 108 GLU A C 1
ATOM 862 O O . GLU A 1 108 ? 6.758 3.854 -5.316 1 97.31 108 GLU A O 1
ATOM 867 N N . LEU A 1 109 ? 8.82 3.176 -5.824 1 97 109 LEU A N 1
ATOM 868 C CA . LEU A 1 109 ? 8.32 1.972 -6.477 1 97 109 LEU A CA 1
ATOM 869 C C . LEU A 1 109 ? 7.605 1.07 -5.473 1 97 109 LEU A C 1
ATOM 871 O O . LEU A 1 109 ? 6.477 0.636 -5.711 1 97 109 LEU A O 1
ATOM 875 N N . GLY A 1 110 ? 8.242 0.795 -4.344 1 97.69 110 GLY A N 1
ATOM 876 C CA . GLY A 1 110 ? 7.605 0.018 -3.293 1 97.69 110 GLY A CA 1
ATOM 877 C C . GLY A 1 110 ? 6.293 0.612 -2.82 1 97.69 110 GLY A C 1
ATOM 878 O O . GLY A 1 110 ? 5.293 -0.099 -2.693 1 97.69 110 GLY A O 1
ATOM 879 N N . HIS A 1 111 ? 6.34 1.854 -2.582 1 97.69 111 HIS A N 1
ATOM 880 C CA . HIS A 1 111 ? 5.148 2.537 -2.094 1 97.69 111 HIS A CA 1
ATOM 881 C C . HIS A 1 111 ? 3.996 2.418 -3.086 1 97.69 111 HIS A C 1
ATOM 883 O O . HIS A 1 111 ? 2.859 2.143 -2.695 1 97.69 111 HIS A O 1
ATOM 889 N N . ALA A 1 112 ? 4.273 2.59 -4.359 1 96.38 112 ALA A N 1
ATOM 890 C CA . ALA A 1 112 ? 3.254 2.502 -5.398 1 96.38 112 ALA A CA 1
ATOM 891 C C . ALA A 1 112 ? 2.662 1.097 -5.469 1 96.38 112 ALA A C 1
ATOM 893 O O . ALA A 1 112 ? 1.443 0.933 -5.547 1 96.38 112 ALA A O 1
ATOM 894 N N . LEU A 1 113 ? 3.512 0.143 -5.453 1 96.38 113 LEU A N 1
ATOM 895 C CA . LEU A 1 113 ? 3.051 -1.24 -5.516 1 96.38 113 LEU A CA 1
ATOM 896 C C . LEU A 1 113 ? 2.291 -1.621 -4.25 1 96.38 113 LEU A C 1
ATOM 898 O O . LEU A 1 113 ? 1.287 -2.334 -4.312 1 96.38 113 LEU A O 1
ATOM 902 N N . GLY A 1 114 ? 2.812 -1.168 -3.137 1 96.25 114 GLY A N 1
ATOM 903 C CA . GLY A 1 114 ? 2.105 -1.37 -1.883 1 96.25 114 GLY A CA 1
ATOM 904 C C . GLY A 1 114 ? 0.716 -0.759 -1.875 1 96.25 114 GLY A C 1
ATOM 905 O O . GLY A 1 114 ? -0.231 -1.365 -1.37 1 96.25 114 GLY A O 1
ATOM 906 N N . ASN A 1 115 ? 0.626 0.381 -2.438 1 95.25 115 ASN A N 1
ATOM 907 C CA . ASN A 1 115 ? -0.66 1.062 -2.531 1 95.25 115 ASN A CA 1
ATOM 908 C C . ASN A 1 115 ? -1.666 0.253 -3.344 1 95.25 115 ASN A C 1
ATOM 910 O O . ASN A 1 115 ? -2.875 0.368 -3.135 1 95.25 115 ASN A O 1
ATOM 914 N N . GLN A 1 116 ? -1.176 -0.588 -4.18 1 94 116 GLN A N 1
ATOM 915 C CA . GLN A 1 116 ? -2.027 -1.472 -4.969 1 94 116 GLN A CA 1
ATOM 916 C C . GLN A 1 116 ? -2.289 -2.783 -4.234 1 94 116 GLN A C 1
ATOM 918 O O . GLN A 1 116 ? -3.057 -3.625 -4.707 1 94 116 GLN A O 1
ATOM 923 N N . HIS A 1 117 ? -1.682 -3.035 -3.184 1 95.62 117 HIS A N 1
ATOM 924 C CA . HIS A 1 117 ? -1.696 -4.281 -2.426 1 95.62 117 HIS A CA 1
ATOM 925 C C . HIS A 1 117 ? -1.169 -5.441 -3.264 1 95.62 117 HIS A C 1
ATOM 927 O O . HIS A 1 117 ? -1.66 -6.566 -3.152 1 95.62 117 HIS A O 1
ATOM 933 N N . TRP A 1 118 ? -0.307 -5.168 -4.176 1 94.81 118 TRP A N 1
ATOM 934 C CA . TRP A 1 118 ? 0.336 -6.215 -4.965 1 94.81 118 TRP A CA 1
ATOM 935 C C . TRP A 1 118 ? 1.457 -6.879 -4.172 1 94.81 118 TRP A C 1
ATOM 937 O O . TRP A 1 118 ? 2.477 -6.25 -3.879 1 94.81 118 TRP A O 1
ATOM 947 N N . LYS A 1 119 ? 1.27 -8.164 -3.848 1 96.12 119 LYS A N 1
ATOM 948 C CA . LYS A 1 119 ? 2.348 -8.914 -3.205 1 96.12 119 LYS A CA 1
ATOM 949 C C . LYS A 1 119 ? 3.627 -8.852 -4.035 1 96.12 119 LYS A C 1
ATOM 951 O O . LYS A 1 119 ? 3.582 -8.93 -5.262 1 96.12 119 LYS A O 1
ATOM 956 N N . SER A 1 120 ? 4.707 -8.648 -3.316 1 97.56 120 SER A N 1
ATOM 957 C CA . SER A 1 120 ? 5.969 -8.508 -4.039 1 97.56 120 SER A CA 1
ATOM 958 C C . SER A 1 120 ? 7.133 -9.062 -3.23 1 97.56 120 SER A C 1
ATOM 960 O O . SER A 1 120 ? 7.133 -9 -2 1 97.56 120 SER A O 1
ATOM 962 N N . VAL A 1 121 ? 8.062 -9.617 -3.928 1 97.44 121 VAL A N 1
ATOM 963 C CA . VAL A 1 121 ? 9.344 -10.047 -3.367 1 97.44 121 VAL A CA 1
ATOM 964 C C . VAL A 1 121 ? 10.484 -9.398 -4.141 1 97.44 121 VAL A C 1
ATOM 966 O O . VAL A 1 121 ? 10.508 -9.43 -5.375 1 97.44 121 VAL A O 1
ATOM 969 N N . ILE A 1 122 ? 11.32 -8.727 -3.443 1 97.69 122 ILE A N 1
ATOM 970 C CA . ILE A 1 122 ? 12.523 -8.195 -4.066 1 97.69 122 ILE A CA 1
ATOM 971 C C . ILE A 1 122 ? 13.703 -9.125 -3.777 1 97.69 122 ILE A C 1
ATOM 973 O O . ILE A 1 122 ? 13.984 -9.445 -2.619 1 97.69 122 ILE A O 1
ATOM 977 N N . LYS A 1 123 ? 14.336 -9.602 -4.805 1 96 123 LYS A N 1
ATOM 978 C CA . LYS A 1 123 ? 15.469 -10.531 -4.723 1 96 123 LYS A CA 1
ATOM 979 C C . LYS A 1 123 ? 16.297 -10.508 -6.008 1 96 123 LYS A C 1
ATOM 981 O O . LYS A 1 123 ? 15.734 -10.453 -7.105 1 96 123 LYS A O 1
ATOM 986 N N . ASN A 1 124 ? 17.609 -10.516 -5.863 1 94.88 124 ASN A N 1
ATOM 987 C CA . ASN A 1 124 ? 18.516 -10.602 -7.008 1 94.88 124 ASN A CA 1
ATOM 988 C C . ASN A 1 124 ? 18.297 -9.438 -7.973 1 94.88 124 ASN A C 1
ATOM 990 O O . ASN A 1 124 ? 18.25 -9.633 -9.188 1 94.88 124 ASN A O 1
ATOM 994 N N . ASN A 1 125 ? 18.016 -8.281 -7.426 1 96.12 125 ASN A N 1
ATOM 995 C CA . ASN A 1 125 ? 17.828 -7.047 -8.18 1 96.12 125 ASN A CA 1
ATOM 996 C C . ASN A 1 125 ? 16.609 -7.125 -9.086 1 96.12 125 ASN A C 1
ATOM 998 O O . ASN A 1 125 ? 16.609 -6.586 -10.195 1 96.12 125 ASN A O 1
ATOM 1002 N N . GLN A 1 126 ? 15.719 -7.918 -8.633 1 97.56 126 GLN A N 1
ATOM 1003 C CA . GLN A 1 126 ? 14.438 -8.039 -9.32 1 97.56 126 GLN A CA 1
ATOM 1004 C C . GLN A 1 126 ? 13.281 -7.977 -8.328 1 97.56 126 GLN A C 1
ATOM 1006 O O . GLN A 1 126 ? 13.438 -8.305 -7.152 1 97.56 126 GLN A O 1
ATOM 1011 N N . ILE A 1 127 ? 12.203 -7.504 -8.82 1 98.06 127 ILE A N 1
ATOM 1012 C CA . ILE A 1 127 ? 10.961 -7.57 -8.062 1 98.06 127 ILE A CA 1
ATOM 1013 C C . ILE A 1 127 ? 9.977 -8.516 -8.758 1 98.06 127 ILE A C 1
ATOM 1015 O O . ILE A 1 127 ? 9.758 -8.414 -9.961 1 98.06 127 ILE A O 1
ATOM 1019 N N . TYR A 1 128 ? 9.414 -9.461 -8 1 97.88 128 TYR A N 1
ATOM 1020 C CA . TYR A 1 128 ? 8.438 -10.43 -8.5 1 97.88 128 TYR A CA 1
ATOM 1021 C C . TYR A 1 128 ? 7.043 -10.102 -7.988 1 97.88 128 TYR A C 1
ATOM 1023 O O . TYR A 1 128 ? 6.832 -9.969 -6.781 1 97.88 128 TYR A O 1
ATOM 1031 N N . ILE A 1 129 ? 6.125 -9.961 -8.945 1 97.06 129 ILE A N 1
ATOM 1032 C CA . ILE A 1 129 ? 4.738 -9.641 -8.609 1 97.06 129 ILE A CA 1
ATOM 1033 C C . ILE A 1 129 ? 3.801 -10.602 -9.328 1 97.06 129 ILE A C 1
ATOM 1035 O O . ILE A 1 129 ? 3.697 -10.578 -10.562 1 97.06 129 ILE A O 1
ATOM 1039 N N . PRO A 1 130 ? 3.074 -11.438 -8.578 1 94.88 130 PRO A N 1
ATOM 1040 C CA . PRO A 1 130 ? 2.096 -12.289 -9.258 1 94.88 130 PRO A CA 1
ATOM 1041 C C . PRO A 1 130 ? 0.987 -11.484 -9.938 1 94.88 130 PRO A C 1
ATOM 1043 O O . PRO A 1 130 ? 0.544 -10.469 -9.406 1 94.88 130 PRO A O 1
ATOM 1046 N N . LEU A 1 131 ? 0.636 -11.891 -11.102 1 91.75 131 LEU A N 1
ATOM 1047 C CA . LEU A 1 131 ? -0.434 -11.219 -11.828 1 91.75 131 LEU A CA 1
ATOM 1048 C C . LEU A 1 131 ? -1.79 -11.508 -11.195 1 91.75 131 LEU A C 1
ATOM 1050 O O . LEU A 1 131 ? -2.305 -12.625 -11.297 1 91.75 131 LEU A O 1
ATOM 1054 N N . THR A 1 132 ? -2.236 -10.516 -10.516 1 86.44 132 THR A N 1
ATOM 1055 C CA . THR A 1 132 ? -3.559 -10.625 -9.906 1 86.44 132 THR A CA 1
ATOM 1056 C C . THR A 1 132 ? -4.562 -9.742 -10.648 1 86.44 132 THR A C 1
ATOM 1058 O O . THR A 1 132 ? -5.77 -9.828 -10.406 1 86.44 132 THR A O 1
ATOM 1061 N N . VAL A 1 133 ? -4.086 -8.867 -11.438 1 87.56 133 VAL A N 1
ATOM 1062 C CA . VAL A 1 133 ? -4.867 -8.016 -12.328 1 87.56 133 VAL A CA 1
ATOM 1063 C C . VAL A 1 133 ? -4.328 -8.117 -13.75 1 87.56 133 VAL A C 1
ATOM 1065 O O . VAL A 1 133 ? -3.307 -8.766 -13.984 1 87.56 133 VAL A O 1
ATOM 1068 N N . SER A 1 134 ? -5.047 -7.465 -14.625 1 89.81 134 SER A N 1
ATOM 1069 C CA . SER A 1 134 ? -4.629 -7.547 -16.016 1 89.81 134 SER A CA 1
ATOM 1070 C C . SER A 1 134 ? -3.279 -6.867 -16.234 1 89.81 134 SER A C 1
ATOM 1072 O O . SER A 1 134 ? -2.904 -5.973 -15.469 1 89.81 134 SER A O 1
ATOM 1074 N N . THR A 1 135 ? -2.557 -7.324 -17.266 1 91.06 135 THR A N 1
ATOM 1075 C CA . THR A 1 135 ? -1.274 -6.723 -17.609 1 91.06 135 THR A CA 1
ATOM 1076 C C . THR A 1 135 ? -1.453 -5.258 -18 1 91.06 135 THR A C 1
ATOM 1078 O O . THR A 1 135 ? -0.559 -4.438 -17.766 1 91.06 135 THR A O 1
ATOM 1081 N N . LYS A 1 136 ? -2.562 -4.926 -18.5 1 91.62 136 LYS A N 1
ATOM 1082 C CA . LYS A 1 136 ? -2.844 -3.543 -18.891 1 91.62 136 LYS A CA 1
ATOM 1083 C C . LYS A 1 136 ? -2.895 -2.635 -17.656 1 91.62 136 LYS A C 1
ATOM 1085 O O . LYS A 1 136 ? -2.357 -1.524 -17.688 1 91.62 136 LYS A O 1
ATOM 1090 N N . VAL A 1 137 ? -3.57 -3.18 -16.672 1 91.38 137 VAL A N 1
ATOM 1091 C CA . VAL A 1 137 ? -3.658 -2.422 -15.422 1 91.38 137 VAL A CA 1
ATOM 1092 C C . VAL A 1 137 ? -2.268 -2.27 -14.812 1 91.38 137 VAL A C 1
ATOM 1094 O O . VAL A 1 137 ? -1.893 -1.181 -14.367 1 91.38 137 VAL A O 1
ATOM 1097 N N . MET A 1 138 ? -1.502 -3.32 -14.852 1 91.44 138 MET A N 1
ATOM 1098 C CA . MET A 1 138 ? -0.147 -3.266 -14.312 1 91.44 138 MET A CA 1
ATOM 1099 C C . MET A 1 138 ? 0.709 -2.273 -15.094 1 91.44 138 MET A C 1
ATOM 1101 O O . MET A 1 138 ? 1.449 -1.485 -14.5 1 91.44 138 MET A O 1
ATOM 1105 N N . ASP A 1 139 ? 0.531 -2.246 -16.328 1 91.56 139 ASP A N 1
ATOM 1106 C CA . ASP A 1 139 ? 1.232 -1.291 -17.188 1 91.56 139 ASP A CA 1
ATOM 1107 C C . ASP A 1 139 ? 0.842 0.145 -16.844 1 91.56 139 ASP A C 1
ATOM 1109 O O . ASP A 1 139 ? 1.701 1.025 -16.766 1 91.56 139 ASP A O 1
ATOM 1113 N N . SER A 1 140 ? -0.39 0.316 -16.688 1 92.19 140 SER A N 1
ATOM 1114 C CA . SER A 1 140 ? -0.9 1.646 -16.375 1 92.19 140 SER A CA 1
ATOM 1115 C C . SER A 1 140 ? -0.315 2.164 -15.062 1 92.19 140 SER A C 1
ATOM 1117 O O . SER A 1 140 ? 0.059 3.334 -14.961 1 92.19 140 SER A O 1
ATOM 1119 N N . VAL A 1 141 ? -0.242 1.264 -14.078 1 90.5 141 VAL A N 1
ATOM 1120 C CA . VAL A 1 141 ? 0.315 1.646 -12.781 1 90.5 141 VAL A CA 1
ATOM 1121 C C . VAL A 1 141 ? 1.788 2.012 -12.945 1 90.5 141 VAL A C 1
ATOM 1123 O O . VAL A 1 141 ? 2.242 3.031 -12.414 1 90.5 141 VAL A O 1
ATOM 1126 N N . MET A 1 142 ? 2.521 1.31 -13.727 1 92.12 142 MET A N 1
ATOM 1127 C CA . MET A 1 142 ? 3.938 1.58 -13.961 1 92.12 142 MET A CA 1
ATOM 1128 C C . MET A 1 142 ? 4.125 2.914 -14.68 1 92.12 142 MET A C 1
ATOM 1130 O O . MET A 1 142 ? 5.035 3.676 -14.352 1 92.12 142 MET A O 1
ATOM 1134 N N . LYS A 1 143 ? 3.281 3.195 -15.555 1 91.38 143 LYS A N 1
ATOM 1135 C CA . LYS A 1 143 ? 3.35 4.434 -16.328 1 91.38 143 LYS A CA 1
ATOM 1136 C C . LYS A 1 143 ? 2.959 5.637 -15.469 1 91.38 143 LYS A C 1
ATOM 1138 O O . LYS A 1 143 ? 3.658 6.652 -15.461 1 91.38 143 LYS A O 1
ATOM 1143 N N . THR A 1 144 ? 1.854 5.508 -14.75 1 90.81 144 THR A N 1
ATOM 1144 C CA . THR A 1 144 ? 1.305 6.594 -13.945 1 90.81 144 THR A CA 1
ATOM 1145 C C . THR A 1 144 ? 2.311 7.047 -12.891 1 90.81 144 THR A C 1
ATOM 1147 O O . THR A 1 144 ? 2.406 8.234 -12.586 1 90.81 144 THR A O 1
ATOM 1150 N N . HIS A 1 145 ? 3.09 6.148 -12.414 1 90.62 145 HIS A N 1
ATOM 1151 C CA . HIS A 1 145 ? 4.008 6.484 -11.336 1 90.62 145 HIS A CA 1
ATOM 1152 C C . HIS A 1 145 ? 5.414 6.742 -11.859 1 90.62 145 HIS A C 1
ATOM 1154 O O . HIS A 1 145 ? 6.355 6.895 -11.078 1 90.62 145 HIS A O 1
ATOM 1160 N N . GLY A 1 146 ? 5.578 6.703 -13.125 1 86.75 146 GLY A N 1
ATOM 1161 C CA . GLY A 1 146 ? 6.828 7.102 -13.75 1 86.75 146 GLY A CA 1
ATOM 1162 C C . GLY A 1 146 ? 7.883 6.012 -13.727 1 86.75 146 GLY A C 1
ATOM 1163 O O . GLY A 1 146 ? 9.078 6.301 -13.75 1 86.75 146 GLY A O 1
ATOM 1164 N N . PHE A 1 147 ? 7.484 4.762 -13.609 1 87.69 147 PHE A N 1
ATOM 1165 C CA . PHE A 1 147 ? 8.453 3.674 -13.531 1 87.69 147 PHE A CA 1
ATOM 1166 C C . PHE A 1 147 ? 8.641 3.021 -14.898 1 87.69 147 PHE A C 1
ATOM 1168 O O . PHE A 1 147 ? 9.258 1.959 -15 1 87.69 147 PHE A O 1
ATOM 1175 N N . HIS A 1 148 ? 8.172 3.65 -15.898 1 81.12 148 HIS A N 1
ATOM 1176 C CA . HIS A 1 148 ? 8.227 3.098 -17.25 1 81.12 148 HIS A CA 1
ATOM 1177 C C . HIS A 1 148 ? 9.672 2.969 -17.734 1 81.12 148 HIS A C 1
ATOM 1179 O O . HIS A 1 148 ? 9.945 2.223 -18.672 1 81.12 148 HIS A O 1
ATOM 1185 N N . ALA A 1 149 ? 10.531 3.67 -17.047 1 86.38 149 ALA A N 1
ATOM 1186 C CA . ALA A 1 149 ? 11.93 3.58 -17.453 1 86.38 149 ALA A CA 1
ATOM 1187 C C . ALA A 1 149 ? 12.562 2.283 -16.953 1 86.38 149 ALA A C 1
ATOM 1189 O O . ALA A 1 149 ? 13.633 1.888 -17.406 1 86.38 149 ALA A O 1
ATOM 1190 N N . LEU A 1 150 ? 11.992 1.633 -15.984 1 92.44 150 LEU A N 1
ATOM 1191 C CA . LEU A 1 150 ? 12.469 0.344 -15.5 1 92.44 150 LEU A CA 1
ATOM 1192 C C . LEU A 1 150 ? 11.945 -0.795 -16.359 1 92.44 150 LEU A C 1
ATOM 1194 O O . LEU A 1 150 ? 10.727 -0.943 -16.531 1 92.44 150 LEU A O 1
ATOM 1198 N N . PRO A 1 151 ? 12.836 -1.562 -16.922 1 94.44 151 PRO A N 1
ATOM 1199 C CA . PRO A 1 151 ? 12.375 -2.697 -17.719 1 94.44 151 PRO A CA 1
ATOM 1200 C C . PRO A 1 151 ? 11.609 -3.73 -16.875 1 94.44 151 PRO A C 1
ATOM 1202 O O . PRO A 1 151 ? 11.969 -3.979 -15.727 1 94.44 151 PRO A O 1
ATOM 1205 N N . TYR A 1 152 ? 10.578 -4.285 -17.484 1 95.81 152 TYR A N 1
ATOM 1206 C CA . TYR A 1 152 ? 9.875 -5.395 -16.844 1 95.81 152 TYR A CA 1
ATOM 1207 C C . TYR A 1 152 ? 9.398 -6.406 -17.875 1 95.81 152 TYR A C 1
ATOM 1209 O O . TYR A 1 152 ? 9.312 -6.094 -19.062 1 95.81 152 TYR A O 1
ATOM 1217 N N . SER A 1 153 ? 9.219 -7.617 -17.422 1 95.38 153 SER A N 1
ATOM 1218 C CA . SER A 1 153 ? 8.742 -8.719 -18.25 1 95.38 153 SER A CA 1
ATOM 1219 C C . SER A 1 153 ? 7.703 -9.555 -17.516 1 95.38 153 SER A C 1
ATOM 1221 O O . SER A 1 153 ? 7.543 -9.43 -16.297 1 95.38 153 SER A O 1
ATOM 1223 N N . PHE A 1 154 ? 6.992 -10.305 -18.297 1 95 154 PHE A N 1
ATOM 1224 C CA . PHE A 1 154 ? 6.031 -11.258 -17.734 1 95 154 PHE A CA 1
ATOM 1225 C C . PHE A 1 154 ? 6.488 -12.688 -17.969 1 95 154 PHE A C 1
ATOM 1227 O O . PHE A 1 154 ? 6.828 -13.062 -19.094 1 95 154 PHE A O 1
ATOM 1234 N N . VAL A 1 155 ? 6.527 -13.453 -16.891 1 94.31 155 VAL A N 1
ATOM 1235 C CA . VAL A 1 155 ? 7.012 -14.828 -16.984 1 94.31 155 VAL A CA 1
ATOM 1236 C C . VAL A 1 155 ? 6.051 -15.766 -16.266 1 94.31 155 VAL A C 1
ATOM 1238 O O . VAL A 1 155 ? 5.188 -15.32 -15.508 1 94.31 155 VAL A O 1
ATOM 1241 N N . LYS A 1 156 ? 6.191 -17.078 -16.516 1 90.12 156 LYS A N 1
ATOM 1242 C CA . LYS A 1 156 ? 5.41 -18.078 -15.797 1 90.12 156 LYS A CA 1
ATOM 1243 C C . LYS A 1 156 ? 5.867 -18.203 -14.344 1 90.12 156 LYS A C 1
ATOM 1245 O O . LYS A 1 156 ? 7.066 -18.156 -14.062 1 90.12 156 LYS A O 1
ATOM 1250 N N . GLY A 1 157 ? 4.926 -18.344 -13.492 1 92.88 157 GLY A N 1
ATOM 1251 C CA . GLY A 1 157 ? 5.262 -18.5 -12.086 1 92.88 157 GLY A CA 1
ATOM 1252 C C . GLY A 1 157 ? 6.223 -19.641 -11.82 1 92.88 157 GLY A C 1
ATOM 1253 O O . GLY A 1 157 ? 7.121 -19.531 -10.984 1 92.88 157 GLY A O 1
ATOM 1254 N N . GLU A 1 158 ? 6.086 -20.656 -12.586 1 88.5 158 GLU A N 1
ATOM 1255 C CA . GLU A 1 158 ? 6.93 -21.844 -12.438 1 88.5 158 GLU A CA 1
ATOM 1256 C C . GLU A 1 158 ? 8.391 -21.516 -12.719 1 88.5 158 GLU A C 1
ATOM 1258 O O . GLU A 1 158 ? 9.297 -22.156 -12.18 1 88.5 158 GLU A O 1
ATOM 1263 N N . GLU A 1 159 ? 8.578 -20.562 -13.516 1 91.19 159 GLU A N 1
ATOM 1264 C CA . GLU A 1 159 ? 9.93 -20.203 -13.938 1 91.19 159 GLU A CA 1
ATOM 1265 C C . GLU A 1 159 ? 10.695 -19.516 -12.812 1 91.19 159 GLU A C 1
ATOM 1267 O O . GLU A 1 159 ? 11.93 -19.609 -12.75 1 91.19 159 GLU A O 1
ATOM 1272 N N . ILE A 1 160 ? 9.969 -18.859 -11.922 1 93.88 160 ILE A N 1
ATOM 1273 C CA . ILE A 1 160 ? 10.68 -18.109 -10.898 1 93.88 160 ILE A CA 1
ATOM 1274 C C . ILE A 1 160 ? 10.688 -18.891 -9.594 1 93.88 160 ILE A C 1
ATOM 1276 O O . ILE A 1 160 ? 11.453 -18.578 -8.672 1 93.88 160 ILE A O 1
ATOM 1280 N N . LEU A 1 161 ? 9.938 -19.906 -9.484 1 88.75 161 LEU A N 1
ATOM 1281 C CA . LEU A 1 161 ? 9.758 -20.672 -8.258 1 88.75 161 LEU A CA 1
ATOM 1282 C C . LEU A 1 161 ? 11.102 -21.172 -7.73 1 88.75 161 LEU A C 1
ATOM 1284 O O . LEU A 1 161 ? 11.383 -21.062 -6.535 1 88.75 161 LEU A O 1
ATOM 1288 N N . PRO A 1 162 ? 11.977 -21.625 -8.602 1 89.5 162 PRO A N 1
ATOM 1289 C CA . PRO A 1 162 ? 13.258 -22.141 -8.109 1 89.5 162 PRO A CA 1
ATOM 1290 C C . PRO A 1 162 ? 14.117 -21.062 -7.449 1 89.5 162 PRO A C 1
ATOM 1292 O O . PRO A 1 162 ? 15 -21.375 -6.652 1 89.5 162 PRO A O 1
ATOM 1295 N N . SER A 1 163 ? 13.828 -19.828 -7.742 1 93.25 163 SER A N 1
ATOM 1296 C CA . SER A 1 163 ? 14.625 -18.734 -7.211 1 93.25 163 SER A CA 1
ATOM 1297 C C . SER A 1 163 ? 14.07 -18.234 -5.875 1 93.25 163 SER A C 1
ATOM 1299 O O . SER A 1 163 ? 14.688 -17.406 -5.207 1 93.25 163 SER A O 1
ATOM 1301 N N . LEU A 1 164 ? 12.969 -18.766 -5.449 1 93.5 164 LEU A N 1
ATOM 1302 C CA . LEU A 1 164 ? 12.297 -18.312 -4.234 1 93.5 164 LEU A CA 1
ATOM 1303 C C . LEU A 1 164 ? 12.461 -19.344 -3.115 1 93.5 164 LEU A C 1
ATOM 1305 O O . LEU A 1 164 ? 12.492 -20.547 -3.367 1 93.5 164 LEU A O 1
ATOM 1309 N N . ASN A 1 165 ? 12.648 -18.828 -1.935 1 91.44 165 ASN A N 1
ATOM 1310 C CA . ASN A 1 165 ? 12.531 -19.734 -0.797 1 91.44 165 ASN A CA 1
ATOM 1311 C C . ASN A 1 165 ? 11.07 -20 -0.452 1 91.44 165 ASN A C 1
ATOM 1313 O O . ASN A 1 165 ? 10.164 -19.453 -1.072 1 91.44 165 ASN A O 1
ATOM 1317 N N . ASN A 1 166 ? 10.797 -20.875 0.509 1 86.88 166 ASN A N 1
ATOM 1318 C CA . ASN A 1 166 ? 9.445 -21.328 0.83 1 86.88 166 ASN A CA 1
ATOM 1319 C C . ASN A 1 166 ? 8.555 -20.172 1.284 1 86.88 166 ASN A C 1
ATOM 1321 O O . ASN A 1 166 ? 7.406 -20.062 0.854 1 86.88 166 ASN A O 1
ATOM 1325 N N . ALA A 1 167 ? 9.07 -19.328 2.1 1 89.62 167 ALA A N 1
ATOM 1326 C CA . ALA A 1 167 ? 8.297 -18.203 2.605 1 89.62 167 ALA A CA 1
ATOM 1327 C C . ALA A 1 167 ? 7.926 -17.234 1.477 1 89.62 167 ALA A C 1
ATOM 1329 O O . ALA A 1 167 ? 6.793 -16.75 1.411 1 89.62 167 ALA A O 1
ATOM 1330 N N . GLU A 1 168 ? 8.852 -17.047 0.574 1 93.19 168 GLU A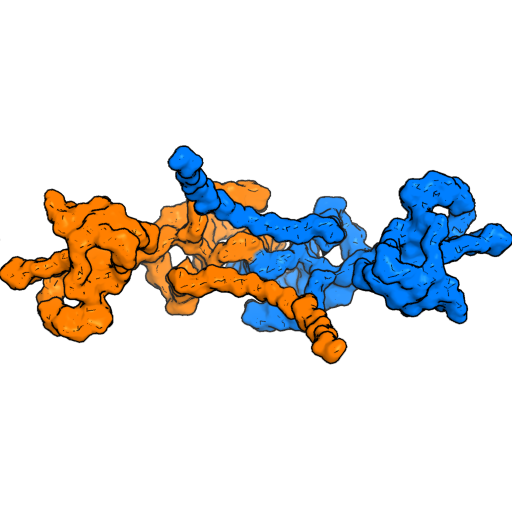 N 1
ATOM 1331 C CA . GLU A 1 168 ? 8.641 -16.156 -0.57 1 93.19 168 GLU A CA 1
ATOM 1332 C C . GLU A 1 168 ? 7.598 -16.734 -1.525 1 93.19 168 GLU A C 1
ATOM 1334 O O . GLU A 1 168 ? 6.719 -16.016 -2.006 1 93.19 168 GLU A O 1
ATOM 1339 N N . ALA A 1 169 ? 7.75 -18 -1.736 1 89.94 169 ALA A N 1
ATOM 1340 C CA . ALA A 1 169 ? 6.797 -18.688 -2.609 1 89.94 169 ALA A CA 1
ATOM 1341 C C . ALA A 1 169 ? 5.383 -18.625 -2.037 1 89.94 169 ALA A C 1
ATOM 1343 O O . ALA A 1 169 ? 4.422 -18.375 -2.766 1 89.94 169 ALA A O 1
ATOM 1344 N N . ARG A 1 170 ? 5.32 -18.844 -0.784 1 86.5 170 ARG A N 1
ATOM 1345 C CA . ARG A 1 170 ? 4.027 -18.781 -0.117 1 86.5 170 ARG A CA 1
ATOM 1346 C C . ARG A 1 170 ? 3.441 -17.375 -0.197 1 86.5 170 ARG A C 1
ATOM 1348 O O . ARG A 1 170 ? 2.242 -17.203 -0.43 1 86.5 170 ARG A O 1
ATOM 1355 N N . LEU A 1 171 ? 4.266 -16.453 -0.038 1 91.19 171 LEU A N 1
ATOM 1356 C CA . LEU A 1 171 ? 3.826 -15.062 -0.103 1 91.19 171 LEU A CA 1
ATOM 1357 C C . LEU A 1 171 ? 3.258 -14.734 -1.479 1 91.19 171 LEU A C 1
ATOM 1359 O O . LEU A 1 171 ? 2.178 -14.148 -1.588 1 91.19 171 LEU A O 1
ATOM 1363 N N . LEU A 1 172 ? 3.967 -15.109 -2.498 1 93 172 LEU A N 1
ATOM 1364 C CA . LEU A 1 172 ? 3.605 -14.719 -3.855 1 93 172 LEU A CA 1
ATOM 1365 C C . LEU A 1 172 ? 2.441 -15.555 -4.375 1 93 172 LEU A C 1
ATOM 1367 O O . LEU A 1 172 ? 1.575 -15.047 -5.09 1 93 172 LEU A O 1
ATOM 1371 N N . PHE A 1 173 ? 2.512 -16.766 -3.92 1 86.62 173 PHE A N 1
ATOM 1372 C CA . PHE A 1 173 ? 1.596 -17.672 -4.598 1 86.62 173 PHE A CA 1
ATOM 1373 C C . PHE A 1 173 ? 0.621 -18.297 -3.605 1 86.62 173 PHE A C 1
ATOM 1375 O O . PHE A 1 173 ? -0.316 -19 -4.004 1 86.62 173 PHE A O 1
ATOM 1382 N N . GLY A 1 174 ? 0.998 -18 -2.174 1 68.5 174 GLY A N 1
ATOM 1383 C CA . GLY A 1 174 ? 0.163 -18.531 -1.104 1 68.5 174 GLY A CA 1
ATOM 1384 C C . GLY A 1 174 ? -1.154 -17.781 -0.961 1 68.5 174 GLY A C 1
ATOM 1385 O O . GLY A 1 174 ? -1.266 -16.625 -1.354 1 68.5 174 GLY A O 1
ATOM 1386 N N . GLY A 1 175 ? -2.248 -17.953 -1.085 1 56.44 175 GLY A N 1
ATOM 1387 C CA . GLY A 1 175 ? -3.549 -17.359 -0.806 1 56.44 175 GLY A CA 1
ATOM 1388 C C . GLY A 1 175 ? -4.645 -17.875 -1.721 1 56.44 175 GLY A C 1
ATOM 1389 O O . GLY A 1 175 ? -5.672 -17.219 -1.895 1 56.44 175 GLY A O 1
ATOM 1390 N N . ALA A 1 176 ? -4.629 -18.719 -2.404 1 45.56 176 ALA A N 1
ATOM 1391 C CA . ALA A 1 176 ? -5.965 -18.688 -2.996 1 45.56 176 ALA A CA 1
ATOM 1392 C C . ALA A 1 176 ? -6.988 -18.125 -2.016 1 45.56 176 ALA A C 1
ATOM 1394 O O . ALA A 1 176 ? -7.902 -17.391 -2.41 1 45.56 176 ALA A O 1
ATOM 1395 N N . GLU A 1 177 ? -7.082 -18.547 -0.782 1 40.66 177 GLU A N 1
ATOM 1396 C CA . GLU A 1 177 ? -8.211 -18.281 0.104 1 40.66 177 GLU A CA 1
ATOM 1397 C C . GLU A 1 177 ? -8.086 -16.906 0.76 1 40.66 177 GLU A C 1
ATOM 1399 O O . GLU A 1 177 ? -9.086 -16.312 1.157 1 40.66 177 GLU A O 1
ATOM 1404 N N . ASP A 1 178 ? -6.941 -16.391 1.084 1 37.38 178 ASP A N 1
ATOM 1405 C CA . ASP A 1 178 ? -6.836 -15.438 2.18 1 37.38 178 ASP A CA 1
ATOM 1406 C C . ASP A 1 178 ? -6.91 -14.008 1.665 1 37.38 178 ASP A C 1
ATOM 1408 O O . ASP A 1 178 ? -6.473 -13.07 2.342 1 37.38 178 ASP A O 1
ATOM 1412 N N . SER A 1 179 ? -7.133 -13.875 0.518 1 36.03 179 SER A N 1
ATOM 1413 C CA . SER A 1 179 ? -7.188 -12.453 0.2 1 36.03 179 SER A CA 1
ATOM 1414 C C . SER A 1 179 ? -8.156 -11.719 1.121 1 36.03 179 SER A C 1
ATOM 1416 O O . SER A 1 179 ? -9.164 -11.18 0.667 1 36.03 179 SER A O 1
ATOM 1418 N N . ALA A 1 180 ? -8.609 -12.234 2.258 1 32.94 180 ALA A N 1
ATOM 1419 C CA . ALA A 1 180 ? -9.508 -11.406 3.061 1 32.94 180 ALA A CA 1
ATOM 1420 C C . ALA A 1 180 ? -8.859 -10.062 3.387 1 32.94 180 ALA A C 1
ATOM 1422 O O . ALA A 1 180 ? -7.805 -10.008 4.016 1 32.94 180 ALA A O 1
ATOM 1423 N N . THR A 1 181 ? -9.023 -9.141 2.529 1 31.73 181 THR A N 1
ATOM 1424 C CA . THR A 1 181 ? -8.805 -7.754 2.928 1 31.73 181 THR A CA 1
ATOM 1425 C C . THR A 1 181 ? -9.203 -7.543 4.387 1 31.73 181 THR A C 1
ATOM 1427 O O . THR A 1 181 ? -10.375 -7.711 4.746 1 31.73 181 THR A O 1
ATOM 1430 N N . HIS A 1 182 ? -8.422 -7.938 5.285 1 30.3 182 HIS A N 1
ATOM 1431 C CA . HIS A 1 182 ? -8.703 -7.52 6.652 1 30.3 182 HIS A CA 1
ATOM 1432 C C . HIS A 1 182 ? -8.906 -6.012 6.742 1 30.3 182 HIS A C 1
ATOM 1434 O O . HIS A 1 182 ? -7.945 -5.242 6.637 1 30.3 182 HIS A O 1
ATOM 1440 N N . VAL A 1 183 ? -9.836 -5.496 6.039 1 29.58 183 VAL A N 1
ATOM 1441 C CA . VAL A 1 183 ? -10.242 -4.148 6.434 1 29.58 183 VAL A CA 1
ATOM 1442 C C . VAL A 1 183 ? -10.477 -4.098 7.941 1 29.58 183 VAL A C 1
ATOM 1444 O O . VAL A 1 183 ? -11.359 -4.785 8.461 1 29.58 183 VAL A O 1
ATOM 1447 N N . HIS A 1 184 ? -9.477 -4.145 8.773 1 28.94 184 HIS A N 1
ATOM 1448 C CA . HIS A 1 184 ? -9.773 -3.791 10.156 1 28.94 184 HIS A CA 1
ATOM 1449 C C . HIS A 1 184 ? -10.617 -2.525 10.234 1 28.94 184 HIS A C 1
ATOM 1451 O O . HIS A 1 184 ? -10.133 -1.428 9.961 1 28.94 184 HIS A O 1
ATOM 1457 N N . VAL A 1 185 ? -11.805 -2.531 9.711 1 28.8 185 VAL A N 1
ATOM 1458 C CA . VAL A 1 185 ? -12.742 -1.479 10.102 1 28.8 185 VAL A CA 1
ATOM 1459 C C . VAL A 1 185 ? -12.852 -1.425 11.625 1 28.8 185 VAL A C 1
ATOM 1461 O O . VAL A 1 185 ? -13.094 -2.445 12.273 1 28.8 185 VAL A O 1
ATOM 1464 N N . ASP A 1 186 ? -12 -0.679 12.305 1 29.67 186 ASP A N 1
ATOM 1465 C CA . ASP A 1 186 ? -12.352 -0.41 13.695 1 29.67 186 ASP A CA 1
ATOM 1466 C C . ASP A 1 186 ? -13.852 -0.154 13.844 1 29.67 186 ASP A C 1
ATOM 1468 O O . ASP A 1 186 ? -14.391 0.766 13.227 1 29.67 186 ASP A O 1
ATOM 1472 N N . ASN A 1 187 ? -14.641 -1.182 13.961 1 30.97 187 ASN A N 1
ATOM 1473 C CA . ASN A 1 187 ? -15.992 -1.186 14.508 1 30.97 187 ASN A CA 1
ATOM 1474 C C . ASN A 1 187 ? -16.094 -0.302 15.742 1 30.97 187 ASN A C 1
ATOM 1476 O O . ASN A 1 187 ? -16.109 -0.804 16.875 1 30.97 187 ASN A O 1
ATOM 1480 N N . THR A 1 188 ? -15.172 0.595 16.047 1 29.89 188 THR A N 1
ATOM 1481 C CA . THR A 1 188 ? -15.422 1.213 17.344 1 29.89 188 THR A CA 1
ATOM 1482 C C . THR A 1 188 ? -16.797 1.872 17.375 1 29.89 188 THR A C 1
ATOM 1484 O O . THR A 1 188 ? -17.344 2.133 18.453 1 29.89 188 THR A O 1
ATOM 1487 N N . PHE A 1 189 ? -17.391 2.439 16.266 1 27.8 189 PHE A N 1
ATOM 1488 C CA . PHE A 1 189 ? -18.5 3.309 16.656 1 27.8 189 PHE A CA 1
ATOM 1489 C C . PHE A 1 189 ? -19.734 2.49 16.969 1 27.8 189 PHE A C 1
ATOM 1491 O O . PHE A 1 189 ? -20.812 3.049 17.203 1 27.8 189 PHE A O 1
ATOM 1498 N N . LEU A 1 190 ? -19.688 1.153 16.766 1 27.5 190 LEU A N 1
ATOM 1499 C CA . LEU A 1 190 ? -21.031 0.583 16.875 1 27.5 190 LEU A CA 1
ATOM 1500 C C . LEU A 1 190 ? -21.484 0.536 18.328 1 27.5 190 LEU A C 1
ATOM 1502 O O . LEU A 1 190 ? -22.594 0.081 18.625 1 27.5 190 LEU A O 1
ATOM 1506 N N . ASN A 1 191 ? -20.719 0.526 19.266 1 26.34 191 ASN A N 1
ATOM 1507 C CA . ASN A 1 191 ? -21.375 0.182 20.531 1 26.34 191 ASN A CA 1
ATOM 1508 C C . ASN A 1 191 ? -22.328 1.281 20.984 1 26.34 191 ASN A C 1
ATOM 1510 O O . ASN A 1 191 ? -21.953 2.158 21.766 1 26.34 191 ASN A O 1
ATOM 1514 N N . GLN A 1 192 ? -23.062 2.074 20.062 1 25.95 192 GLN A N 1
ATOM 1515 C CA . GLN A 1 192 ? -24.109 2.895 20.641 1 25.95 192 GLN A CA 1
ATOM 1516 C C . GLN A 1 192 ? -25.109 2.039 21.422 1 25.95 192 GLN A C 1
ATOM 1518 O O . GLN A 1 192 ? -25.266 0.848 21.156 1 25.95 192 GLN A O 1
ATOM 1523 N N . HIS A 1 193 ? -25.734 2.609 22.625 1 27.56 193 HIS A N 1
ATOM 1524 C CA . HIS A 1 193 ? -26.594 2.297 23.766 1 27.56 193 HIS A CA 1
ATOM 1525 C C . HIS A 1 193 ? -27.938 1.77 23.297 1 27.56 193 HIS A C 1
ATOM 1527 O O . HIS A 1 193 ? -28.625 2.424 22.5 1 27.56 193 HIS A O 1
ATOM 1533 N N . VAL A 1 194 ? -28.188 0.484 23.109 1 25.61 194 VAL A N 1
ATOM 1534 C CA . VAL A 1 194 ? -29.5 -0.141 23.078 1 25.61 194 VAL A CA 1
ATOM 1535 C C . VAL A 1 194 ? -30.266 0.224 24.344 1 25.61 194 VAL A C 1
ATOM 1537 O O . VAL A 1 194 ? -29.828 -0.095 25.453 1 25.61 194 VAL A O 1
ATOM 1540 N N . ILE A 1 195 ? -30.922 1.433 24.344 1 23.84 195 ILE A N 1
ATOM 1541 C CA . ILE A 1 195 ? -31.938 1.766 25.344 1 23.84 195 ILE A CA 1
ATOM 1542 C C . ILE A 1 195 ? -33.031 0.695 25.359 1 23.84 195 ILE A C 1
ATOM 1544 O O . ILE A 1 195 ? -33.594 0.385 24.328 1 23.84 195 ILE A O 1
ATOM 1548 N N . LYS A 1 196 ? -32.906 -0.155 26.328 1 21.53 196 LYS A N 1
ATOM 1549 C CA . LYS A 1 196 ? -33.938 -1.088 26.75 1 21.53 196 LYS A CA 1
ATOM 1550 C C . LYS A 1 196 ? -35.25 -0.354 27.062 1 21.53 196 LYS A C 1
ATOM 1552 O O . LYS A 1 196 ? -35.281 0.534 27.922 1 21.53 196 LYS A O 1
ATOM 1557 N N . LEU A 1 197 ? -36.188 -0.182 26.125 1 18.78 197 LEU A N 1
ATOM 1558 C CA . LEU A 1 197 ? -37.594 0.088 26.422 1 18.78 197 LEU A CA 1
ATOM 1559 C C . LEU A 1 197 ? -38.156 -0.984 27.344 1 18.78 197 LEU A C 1
ATOM 1561 O O . LEU A 1 197 ? -38.094 -2.176 27.031 1 18.78 197 LEU A O 1
ATOM 1565 N N . LYS A 1 198 ? -38.094 -0.513 28.625 1 20.17 198 LYS A N 1
ATOM 1566 C CA . LYS A 1 198 ? -39.219 -0.983 29.453 1 20.17 198 LYS A CA 1
ATOM 1567 C C . LYS A 1 198 ? -40.531 -0.279 29.078 1 20.17 198 LYS A C 1
ATOM 1569 O O . LYS A 1 198 ? -40.5 0.917 28.766 1 20.17 198 LYS A O 1
ATOM 1574 N N . MET B 1 1 ? -10.375 32.656 32.375 1 90.56 1 MET B N 1
ATOM 1575 C CA . MET B 1 1 ? -10.727 31.891 31.172 1 90.56 1 MET B CA 1
ATOM 1576 C C . MET B 1 1 ? -11.883 32.531 30.422 1 90.56 1 MET B C 1
ATOM 1578 O O . MET B 1 1 ? -12.875 32.938 31.031 1 90.56 1 MET B O 1
ATOM 1582 N N . ILE B 1 2 ? -11.742 32.844 29.156 1 94.19 2 ILE B N 1
ATOM 1583 C CA . ILE B 1 2 ? -12.789 33.406 28.312 1 94.19 2 ILE B CA 1
ATOM 1584 C C . ILE B 1 2 ? -13.594 32.281 27.641 1 94.19 2 ILE B C 1
ATOM 1586 O O . ILE B 1 2 ? -13.023 31.375 27.047 1 94.19 2 ILE B O 1
ATOM 1590 N N . ILE B 1 3 ? -14.867 32.344 27.781 1 95.31 3 ILE B N 1
ATOM 1591 C CA . ILE B 1 3 ? -15.727 31.328 27.203 1 95.31 3 ILE B CA 1
ATOM 1592 C C . ILE B 1 3 ? -16.203 31.766 25.828 1 95.31 3 ILE B C 1
ATOM 1594 O O . ILE B 1 3 ? -16.703 32.875 25.656 1 95.31 3 ILE B O 1
ATOM 1598 N N . ILE B 1 4 ? -16.047 30.938 24.906 1 96.19 4 ILE B N 1
ATOM 1599 C CA . ILE B 1 4 ? -16.484 31.172 23.531 1 96.19 4 ILE B CA 1
ATOM 1600 C C . ILE B 1 4 ? -17.672 30.266 23.219 1 96.19 4 ILE B C 1
ATOM 1602 O O . ILE B 1 4 ? -17.547 29.047 23.25 1 96.19 4 ILE B O 1
ATOM 1606 N N . GLU B 1 5 ? -18.75 30.844 22.781 1 95 5 GLU B N 1
ATOM 1607 C CA . GLU B 1 5 ? -19.938 30.047 22.531 1 95 5 GLU B CA 1
ATOM 1608 C C . GLU B 1 5 ? -20.406 30.188 21.078 1 95 5 GLU B C 1
ATOM 1610 O O . GLU B 1 5 ? -21.312 29.469 20.641 1 95 5 GLU B O 1
ATOM 1615 N N . HIS B 1 6 ? -19.766 31.219 20.406 1 93.94 6 HIS B N 1
ATOM 1616 C CA . HIS B 1 6 ? -20.172 31.469 19.031 1 93.94 6 HIS B CA 1
ATOM 1617 C C . HIS B 1 6 ? -18.969 31.812 18.156 1 93.94 6 HIS B C 1
ATOM 1619 O O . HIS B 1 6 ? -17.969 32.312 18.641 1 93.94 6 HIS B O 1
ATOM 1625 N N . ILE B 1 7 ? -19.188 31.594 16.906 1 96.19 7 ILE B N 1
ATOM 1626 C CA . ILE B 1 7 ? -18.234 32 15.891 1 96.19 7 ILE B CA 1
ATOM 1627 C C . ILE B 1 7 ? -18.703 33.312 15.242 1 96.19 7 ILE B C 1
ATOM 1629 O O . ILE B 1 7 ? -19.844 33.406 14.773 1 96.19 7 ILE B O 1
ATOM 1633 N N . LEU B 1 8 ? -17.906 34.281 15.227 1 95.62 8 LEU B N 1
ATOM 1634 C CA . LEU B 1 8 ? -18.312 35.594 14.789 1 95.62 8 LEU B CA 1
ATOM 1635 C C . LEU B 1 8 ? -18.281 35.719 13.273 1 95.62 8 LEU B C 1
ATOM 1637 O O . LEU B 1 8 ? -19.047 36.5 12.68 1 95.62 8 LEU B O 1
ATOM 1641 N N . GLY B 1 9 ? -17.469 35.031 12.711 1 95.12 9 GLY B N 1
ATOM 1642 C CA . GLY B 1 9 ? -17.219 35.031 11.273 1 95.12 9 GLY B CA 1
ATOM 1643 C C . GLY B 1 9 ? -15.938 34.312 10.883 1 95.12 9 GLY B C 1
ATOM 1644 O O . GLY B 1 9 ? -15.43 33.5 11.641 1 95.12 9 GLY B O 1
ATOM 1645 N N . ASN B 1 10 ? -15.523 34.562 9.648 1 96 10 ASN B N 1
ATOM 1646 C CA . ASN B 1 10 ? -14.297 33.969 9.141 1 96 10 ASN B CA 1
ATOM 1647 C C . ASN B 1 10 ? -13.438 34.969 8.391 1 96 10 ASN B C 1
ATOM 1649 O O . ASN B 1 10 ? -13.898 35.594 7.422 1 96 10 ASN B O 1
ATOM 1653 N N . ALA B 1 11 ? -12.305 35.094 8.828 1 93.38 11 ALA B N 1
ATOM 1654 C CA . ALA B 1 11 ? -11.391 36.094 8.305 1 93.38 11 ALA B CA 1
ATOM 1655 C C . ALA B 1 11 ? -10.977 35.781 6.875 1 93.38 11 ALA B C 1
ATOM 1657 O O . ALA B 1 11 ? -10.531 36.656 6.141 1 93.38 11 ALA B O 1
ATOM 1658 N N . LYS B 1 12 ? -11.078 34.594 6.48 1 90.38 12 LYS B N 1
ATOM 1659 C CA . LYS B 1 12 ? -10.648 34.156 5.148 1 90.38 12 LYS B CA 1
ATOM 1660 C C . LYS B 1 12 ? -11.82 34.156 4.172 1 90.38 12 LYS B C 1
ATOM 1662 O O . LYS B 1 12 ? -11.633 34.375 2.973 1 90.38 12 LYS B O 1
ATOM 1667 N N . LYS B 1 13 ? -12.969 33.938 4.684 1 89.88 13 LYS B N 1
ATOM 1668 C CA . LYS B 1 13 ? -14.133 33.75 3.818 1 89.88 13 LYS B CA 1
ATOM 1669 C C . LYS B 1 13 ? -15 35 3.771 1 89.88 13 LYS B C 1
ATOM 1671 O O . LYS B 1 13 ? -15.727 35.219 2.803 1 89.88 13 LYS B O 1
ATOM 1676 N N . ASP B 1 14 ? -14.914 35.781 4.801 1 91.12 14 ASP B N 1
ATOM 1677 C CA . ASP B 1 14 ? -15.797 36.938 4.926 1 91.12 14 ASP B CA 1
ATOM 1678 C C . ASP B 1 14 ? -15.047 38.25 4.605 1 91.12 14 ASP B C 1
ATOM 1680 O O . ASP B 1 14 ? -14.18 38.656 5.367 1 91.12 14 ASP B O 1
ATOM 1684 N N . VAL B 1 15 ? -15.484 38.938 3.566 1 90 15 VAL B N 1
ATOM 1685 C CA . VAL B 1 15 ? -14.852 40.156 3.135 1 90 15 VAL B CA 1
ATOM 1686 C C . VAL B 1 15 ? -15.008 41.219 4.219 1 90 15 VAL B C 1
ATOM 1688 O O . VAL B 1 15 ? -14.086 42 4.461 1 90 15 VAL B O 1
ATOM 1691 N N . PHE B 1 16 ? -16.188 41.219 4.832 1 90.56 16 PHE B N 1
ATOM 1692 C CA . PHE B 1 16 ? -16.469 42.156 5.91 1 90.56 16 PHE B CA 1
ATOM 1693 C C . PHE B 1 16 ? -15.391 42.062 6.988 1 90.56 16 PHE B C 1
ATOM 1695 O O . PHE B 1 16 ? -14.867 43.094 7.426 1 90.56 16 PHE B O 1
ATOM 1702 N N . TRP B 1 17 ? -15.078 40.969 7.34 1 91.94 17 TRP B N 1
ATOM 1703 C CA . TRP B 1 17 ? -14.109 40.781 8.414 1 91.94 17 TRP B CA 1
ATOM 1704 C C . TRP B 1 17 ? -12.688 41.031 7.922 1 91.94 17 TRP B C 1
ATOM 1706 O O . TRP B 1 17 ? -11.836 41.5 8.68 1 91.94 17 TRP B O 1
ATOM 1716 N N . ARG B 1 18 ? -12.445 40.719 6.746 1 87.75 18 ARG B N 1
ATOM 1717 C CA . ARG B 1 18 ? -11.125 41 6.176 1 87.75 18 ARG B CA 1
ATOM 1718 C C . ARG B 1 18 ? -10.789 42.469 6.254 1 87.75 18 ARG B C 1
ATOM 1720 O O . ARG B 1 18 ? -9.672 42.844 6.613 1 87.75 18 ARG B O 1
ATOM 1727 N N . ASP B 1 19 ? -11.742 43.281 5.938 1 88.31 19 ASP B N 1
ATOM 1728 C CA . ASP B 1 19 ? -11.555 44.719 5.977 1 88.31 19 ASP B CA 1
ATOM 1729 C C . ASP B 1 19 ? -11.445 45.219 7.414 1 88.31 19 ASP B C 1
ATOM 1731 O O . ASP B 1 19 ? -10.602 46.062 7.719 1 88.31 19 ASP B O 1
ATOM 1735 N N . ARG B 1 20 ? -12.242 44.688 8.273 1 88.69 20 ARG B N 1
ATOM 1736 C CA . ARG B 1 20 ? -12.312 45.125 9.664 1 88.69 20 ARG B CA 1
ATOM 1737 C C . ARG B 1 20 ? -11.023 44.781 10.406 1 88.69 20 ARG B C 1
ATOM 1739 O O . ARG B 1 20 ? -10.617 45.531 11.312 1 88.69 20 ARG B O 1
ATOM 1746 N N . LEU B 1 21 ? -10.438 43.75 9.969 1 90.19 21 LEU B N 1
ATOM 1747 C CA . LEU B 1 21 ? -9.258 43.281 10.672 1 90.19 21 LEU B CA 1
ATOM 1748 C C . LEU B 1 21 ? -7.984 43.875 10.07 1 90.19 21 LEU B C 1
ATOM 1750 O O . LEU B 1 21 ? -6.879 43.562 10.523 1 90.19 21 LEU B O 1
ATOM 1754 N N . GLN B 1 22 ? -8.164 44.688 9.148 1 86.62 22 GLN B N 1
ATOM 1755 C CA . GLN B 1 22 ? -6.992 45.312 8.531 1 86.62 22 GLN B CA 1
ATOM 1756 C C . GLN B 1 22 ? -6.199 46.125 9.555 1 86.62 22 GLN B C 1
ATOM 1758 O O . GLN B 1 22 ? -6.777 46.875 10.336 1 86.62 22 GLN B O 1
ATOM 1763 N N . GLY B 1 23 ? -4.918 45.969 9.547 1 84.69 23 GLY B N 1
ATOM 1764 C CA . GLY B 1 23 ? -4.047 46.688 10.453 1 84.69 23 GLY B CA 1
ATOM 1765 C C . GLY B 1 23 ? -4.008 46.094 11.852 1 84.69 23 GLY B C 1
ATOM 1766 O O . GLY B 1 23 ? -3.365 46.656 12.742 1 84.69 23 GLY B O 1
ATOM 1767 N N . ILE B 1 24 ? -4.812 45.125 12.109 1 86.88 24 ILE B N 1
ATOM 1768 C CA . ILE B 1 24 ? -4.844 44.469 13.406 1 86.88 24 ILE B CA 1
ATOM 1769 C C . ILE B 1 24 ? -3.994 43.188 13.367 1 86.88 24 ILE B C 1
ATOM 1771 O O . ILE B 1 24 ? -4.016 42.438 12.375 1 86.88 24 ILE B O 1
ATOM 1775 N N . SER B 1 25 ? -3.135 43.031 14.414 1 91.38 25 SER B N 1
ATOM 1776 C CA . SER B 1 25 ? -2.43 41.781 14.602 1 91.38 25 SER B CA 1
ATOM 1777 C C . SER B 1 25 ? -3.225 40.812 15.484 1 91.38 25 SER B C 1
ATOM 1779 O O . SER B 1 25 ? -3.17 40.906 16.719 1 91.38 25 SER B O 1
ATOM 1781 N N . PRO B 1 26 ? -3.936 39.969 14.914 1 94.06 26 PRO B N 1
ATOM 1782 C CA . PRO B 1 26 ? -4.816 39.125 15.703 1 94.06 26 PRO B CA 1
ATOM 1783 C C . PRO B 1 26 ? -4.047 38.094 16.547 1 94.06 26 PRO B C 1
ATOM 1785 O O . PRO B 1 26 ? -2.896 37.781 16.234 1 94.06 26 PRO B O 1
ATOM 1788 N N . ASP B 1 27 ? -4.633 37.719 17.719 1 96.19 27 ASP B N 1
ATOM 1789 C CA . ASP B 1 27 ? -4.191 36.562 18.469 1 96.19 27 ASP B CA 1
ATOM 1790 C C . ASP B 1 27 ? -4.68 35.25 17.812 1 96.19 27 ASP B C 1
ATOM 1792 O O . ASP B 1 27 ? -5.754 35.25 17.203 1 96.19 27 ASP B O 1
ATOM 1796 N N . ILE B 1 28 ? -3.801 34.25 17.844 1 95.88 28 ILE B N 1
ATOM 1797 C CA . ILE B 1 28 ? -4.098 33.031 17.078 1 95.88 28 ILE B CA 1
ATOM 1798 C C . ILE B 1 28 ? -4.383 31.875 18.031 1 95.88 28 ILE B C 1
ATOM 1800 O O . ILE B 1 28 ? -3.664 31.688 19.016 1 95.88 28 ILE B O 1
ATOM 1804 N N . LEU B 1 29 ? -5.496 31.188 17.766 1 96.31 29 LEU B N 1
ATOM 1805 C CA . LEU B 1 29 ? -5.766 29.906 18.391 1 96.31 29 LEU B CA 1
ATOM 1806 C C . LEU B 1 29 ? -5.441 28.75 17.453 1 96.31 29 LEU B C 1
ATOM 1808 O O . LEU B 1 29 ? -6.164 28.531 16.469 1 96.31 29 LEU B O 1
ATOM 1812 N N . VAL B 1 30 ? -4.41 28.062 17.781 1 93.38 30 VAL B N 1
ATOM 1813 C CA . VAL B 1 30 ? -3.977 26.969 16.922 1 93.38 30 VAL B CA 1
ATOM 1814 C C . VAL B 1 30 ? -4.699 25.688 17.328 1 93.38 30 VAL B C 1
ATOM 1816 O O . VAL B 1 30 ? -4.645 25.266 18.484 1 93.38 30 VAL B O 1
ATOM 1819 N N . LEU B 1 31 ? -5.387 25.094 16.328 1 91.06 31 LEU B N 1
ATOM 1820 C CA . LEU B 1 31 ? -6.121 23.859 16.594 1 91.06 31 LEU B CA 1
ATOM 1821 C C . LEU B 1 31 ? -5.719 22.766 15.602 1 91.06 31 LEU B C 1
ATOM 1823 O O . LEU B 1 31 ? -5.465 23.062 14.43 1 91.06 31 LEU B O 1
ATOM 1827 N N . SER B 1 32 ? -5.715 21.562 16.109 1 83 32 SER B N 1
ATOM 1828 C CA . SER B 1 32 ? -5.664 20.422 15.203 1 83 32 SER B CA 1
ATOM 1829 C C . SER B 1 32 ? -7.039 20.125 14.609 1 83 32 SER B C 1
ATOM 1831 O O . SER B 1 32 ? -8.047 20.656 15.078 1 83 32 SER B O 1
ATOM 1833 N N . GLN B 1 33 ? -6.992 19.328 13.547 1 78.5 33 GLN B N 1
ATOM 1834 C CA . GLN B 1 33 ? -8.266 18.891 12.969 1 78.5 33 GLN B CA 1
ATOM 1835 C C . GLN B 1 33 ? -9.125 18.188 14.016 1 78.5 33 GLN B C 1
ATOM 1837 O O . GLN B 1 33 ? -10.344 18.375 14.055 1 78.5 33 GLN B O 1
ATOM 1842 N N . TRP B 1 34 ? -8.508 17.484 14.812 1 75.88 34 TRP B N 1
ATOM 1843 C CA . TRP B 1 34 ? -9.219 16.766 15.859 1 75.88 34 TRP B CA 1
ATOM 1844 C C . TRP B 1 34 ? -9.82 17.75 16.875 1 75.88 34 TRP B C 1
ATOM 1846 O O . TRP B 1 34 ? -11 17.641 17.219 1 75.88 34 TRP B O 1
ATOM 1856 N N . GLU B 1 35 ? -9.102 18.625 17.312 1 84.81 35 GLU B N 1
ATOM 1857 C CA . GLU B 1 35 ? -9.57 19.625 18.266 1 84.81 35 GLU B CA 1
ATOM 1858 C C . GLU B 1 35 ? -10.711 20.453 17.672 1 84.81 35 GLU B C 1
ATOM 1860 O O . GLU B 1 35 ? -11.656 20.797 18.375 1 84.81 35 GLU B O 1
ATOM 1865 N N . ALA B 1 36 ? -10.594 20.75 16.406 1 88.81 36 ALA B N 1
ATOM 1866 C CA . ALA B 1 36 ? -11.586 21.594 15.727 1 88.81 36 ALA B CA 1
ATOM 1867 C C . ALA B 1 36 ? -12.938 20.891 15.656 1 88.81 36 ALA B C 1
ATOM 1869 O O . ALA B 1 36 ? -13.977 21.547 15.547 1 88.81 36 ALA B O 1
ATOM 1870 N N . GLN B 1 37 ? -12.883 19.609 15.688 1 85.19 37 GLN B N 1
ATOM 1871 C CA . GLN B 1 37 ? -14.109 18.828 15.578 1 85.19 37 GLN B CA 1
ATOM 1872 C C . GLN B 1 37 ? -14.828 18.734 16.922 1 85.19 37 GLN B C 1
ATOM 1874 O O . GLN B 1 37 ? -16 18.359 16.984 1 85.19 37 GLN B O 1
ATOM 1879 N N . LYS B 1 38 ? -14.125 19.094 17.953 1 85 38 LYS B N 1
ATOM 1880 C CA . LYS B 1 38 ? -14.742 19.062 19.266 1 85 38 LYS B CA 1
ATOM 1881 C C . LYS B 1 38 ? -15.609 20.297 19.516 1 85 38 LYS B C 1
ATOM 1883 O O . LYS B 1 38 ? -15.203 21.406 19.203 1 85 38 LYS B O 1
ATOM 1888 N N . SER B 1 39 ? -16.734 20.016 20.031 1 86.31 39 SER B N 1
ATOM 1889 C CA . SER B 1 39 ? -17.594 21.125 20.375 1 86.31 39 SER B CA 1
ATOM 1890 C C . SER B 1 39 ? -17.141 21.812 21.656 1 86.31 39 SER B C 1
ATOM 1892 O O . SER B 1 39 ? -17.484 22.969 21.906 1 86.31 39 SER B O 1
ATOM 1894 N N . ARG B 1 40 ? -16.469 21.109 22.422 1 91.25 40 ARG B N 1
ATOM 1895 C CA . ARG B 1 40 ? -15.945 21.656 23.672 1 91.25 40 ARG B CA 1
ATOM 1896 C C . ARG B 1 40 ? -14.445 21.406 23.812 1 91.25 40 ARG B C 1
ATOM 1898 O O . ARG B 1 40 ? -13.977 20.297 23.562 1 91.25 40 ARG B O 1
ATOM 1905 N N . CYS B 1 41 ? -13.711 22.5 24.094 1 91.69 41 CYS B N 1
ATOM 1906 C CA . CYS B 1 41 ? -12.273 22.375 24.312 1 91.69 41 CYS B CA 1
ATOM 1907 C C . CYS B 1 41 ? -11.719 23.594 25.016 1 91.69 41 CYS B C 1
ATOM 1909 O O . CYS B 1 41 ? -12.289 24.688 24.938 1 91.69 41 CYS B O 1
ATOM 1911 N N . ARG B 1 42 ? -10.75 23.328 25.844 1 94.31 42 ARG B N 1
ATOM 1912 C CA . ARG B 1 42 ? -10.031 24.422 26.484 1 94.31 42 ARG B CA 1
ATOM 1913 C C . ARG B 1 42 ? -8.609 24.531 25.953 1 94.31 42 ARG B C 1
ATOM 1915 O O . ARG B 1 42 ? -7.879 23.547 25.891 1 94.31 42 ARG B O 1
ATOM 1922 N N . LYS B 1 43 ? -8.25 25.781 25.578 1 94.94 43 LYS B N 1
ATOM 1923 C CA . LYS B 1 43 ? -6.926 25.953 25 1 94.94 43 LYS B CA 1
ATOM 1924 C C . LYS B 1 43 ? -6.484 27.422 25.062 1 94.94 43 LYS B C 1
ATOM 1926 O O . LYS B 1 43 ? -7.32 28.328 25.047 1 94.94 43 LYS B O 1
ATOM 1931 N N . SER B 1 44 ? -5.242 27.562 25.047 1 96.38 44 SER B N 1
ATOM 1932 C CA . SER B 1 44 ? -4.691 28.906 25.062 1 96.38 44 SER B CA 1
ATOM 1933 C C . SER B 1 44 ? -4.289 29.359 23.672 1 96.38 44 SER B C 1
ATOM 1935 O O . SER B 1 44 ? -3.812 28.562 22.859 1 96.38 44 SER B O 1
ATOM 1937 N N . THR B 1 45 ? -4.406 30.672 23.5 1 95.81 45 THR B N 1
ATOM 1938 C CA . THR B 1 45 ? -3.928 31.266 22.266 1 95.81 45 THR B CA 1
ATOM 1939 C C . THR B 1 45 ? -2.414 31.453 22.297 1 95.81 45 THR B C 1
ATOM 1941 O O . THR B 1 45 ? -1.775 31.188 23.312 1 95.81 45 THR B O 1
ATOM 1944 N N . LEU B 1 46 ? -1.818 31.891 21.188 1 93.31 46 LEU B N 1
ATOM 1945 C CA . LEU B 1 46 ? -0.379 32.094 21.094 1 93.31 46 LEU B CA 1
ATOM 1946 C C . LEU B 1 46 ? 0.061 33.219 22.031 1 93.31 46 LEU B C 1
ATOM 1948 O O . LEU B 1 46 ? 1.159 33.188 22.594 1 93.31 46 LEU B O 1
ATOM 1952 N N . ASN B 1 47 ? -0.853 34.156 22.234 1 94.38 47 ASN B N 1
ATOM 1953 C CA . ASN B 1 47 ? -0.502 35.281 23.109 1 94.38 47 ASN B CA 1
ATOM 1954 C C . ASN B 1 47 ? -0.958 35.031 24.547 1 94.38 47 ASN B C 1
ATOM 1956 O O . ASN B 1 4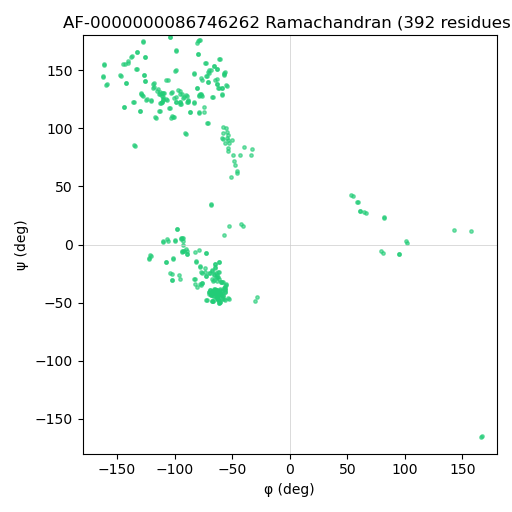7 ? -0.95 35.969 25.359 1 94.38 47 ASN B O 1
ATOM 1960 N N . GLY B 1 48 ? -1.488 33.812 24.766 1 93.94 48 GLY B N 1
ATOM 1961 C CA . GLY B 1 48 ? -1.65 33.406 26.141 1 93.94 48 GLY B CA 1
ATOM 1962 C C . GLY B 1 48 ? -3.078 33.531 26.641 1 93.94 48 GLY B C 1
ATOM 1963 O O . GLY B 1 48 ? -3.348 33.344 27.828 1 93.94 48 GLY B O 1
ATOM 1964 N N . LEU B 1 49 ? -4.02 33.938 25.844 1 94.5 49 LEU B N 1
ATOM 1965 C CA . LEU B 1 49 ? -5.414 33.969 26.281 1 94.5 49 LEU B CA 1
ATOM 1966 C C . LEU B 1 49 ? -5.941 32.562 26.516 1 94.5 49 LEU B C 1
ATOM 1968 O O . LEU B 1 49 ? -5.762 31.688 25.688 1 94.5 49 LEU B O 1
ATOM 1972 N N . ASP B 1 50 ? -6.492 32.312 27.656 1 96.62 50 ASP B N 1
ATOM 1973 C CA . ASP B 1 50 ? -7.109 31.031 28.016 1 96.62 50 ASP B CA 1
ATOM 1974 C C . ASP B 1 50 ? -8.57 30.984 27.578 1 96.62 50 ASP B C 1
ATOM 1976 O O . ASP B 1 50 ? -9.406 31.719 28.094 1 96.62 50 ASP B O 1
ATOM 1980 N N . LEU B 1 51 ? -8.883 30.125 26.641 1 96.38 51 LEU B N 1
ATOM 1981 C CA . LEU B 1 51 ? -10.219 30.062 26.047 1 96.38 51 LEU B CA 1
ATOM 1982 C C . LEU B 1 51 ? -10.898 28.734 26.375 1 96.38 51 LEU B C 1
ATOM 1984 O O . LEU B 1 51 ? -10.266 27.672 26.297 1 96.38 51 LEU B O 1
ATOM 1988 N N . GLY B 1 52 ? -12.086 28.734 26.797 1 96.31 52 GLY B N 1
ATOM 1989 C CA . GLY B 1 52 ? -13 27.594 26.812 1 96.31 52 GLY B CA 1
ATOM 1990 C C . GLY B 1 52 ? -14.023 27.641 25.703 1 96.31 52 GLY B C 1
ATOM 1991 O O . GLY B 1 52 ? -14.922 28.484 25.703 1 96.31 52 GLY B O 1
ATOM 1992 N N . ILE B 1 53 ? -13.875 26.797 24.828 1 95.19 53 ILE B N 1
ATOM 1993 C CA . ILE B 1 53 ? -14.781 26.734 23.672 1 95.19 53 ILE B CA 1
ATOM 1994 C C . ILE B 1 53 ? -15.961 25.828 24 1 95.19 53 ILE B C 1
ATOM 1996 O O . ILE B 1 53 ? -15.766 24.688 24.438 1 95.19 53 ILE B O 1
ATOM 2000 N N . SER B 1 54 ? -17.094 26.312 23.906 1 95.12 54 SER B N 1
ATOM 2001 C CA . SER B 1 54 ? -18.344 25.578 24.109 1 95.12 54 SER B CA 1
ATOM 2002 C C . SER B 1 54 ? -19.359 25.906 23.016 1 95.12 54 SER B C 1
ATOM 2004 O O . SER B 1 54 ? -20.234 26.75 23.188 1 95.12 54 SER B O 1
ATOM 2006 N N . LEU B 1 55 ? -19.266 25.234 21.969 1 93.94 55 LEU B N 1
ATOM 2007 C CA . LEU B 1 55 ? -20.109 25.484 20.797 1 93.94 55 LEU B CA 1
ATOM 2008 C C . LEU B 1 55 ? -21.266 24.516 20.75 1 93.94 55 LEU B C 1
ATOM 2010 O O . LEU B 1 55 ? -21.312 23.547 21.5 1 93.94 55 LEU B O 1
ATOM 2014 N N . ASP B 1 56 ? -22.203 24.922 19.859 1 90.81 56 ASP B N 1
ATOM 2015 C CA . ASP B 1 56 ? -23.312 23.984 19.609 1 90.81 56 ASP B CA 1
ATOM 2016 C C . ASP B 1 56 ? -22.797 22.688 18.984 1 90.81 56 ASP B C 1
ATOM 2018 O O . ASP B 1 56 ? -21.812 22.688 18.266 1 90.81 56 ASP B O 1
ATOM 2022 N N . ARG B 1 57 ? -23.469 21.5 19.203 1 83.56 57 ARG B N 1
ATOM 2023 C CA . ARG B 1 57 ? -23.031 20.172 18.844 1 83.56 57 ARG B CA 1
ATOM 2024 C C . ARG B 1 57 ? -22.859 20.047 17.328 1 83.56 57 ARG B C 1
ATOM 2026 O O . ARG B 1 57 ? -22.047 19.234 16.844 1 83.56 57 ARG B O 1
ATOM 2033 N N . HIS B 1 58 ? -23.469 21.109 16.578 1 84.88 58 HIS B N 1
ATOM 2034 C CA . HIS B 1 58 ? -23.391 20.938 15.133 1 84.88 58 HIS B CA 1
ATOM 2035 C C . HIS B 1 58 ? -22.375 21.891 14.523 1 84.88 58 HIS B C 1
ATOM 2037 O O . HIS B 1 58 ? -22.156 21.875 13.305 1 84.88 58 HIS B O 1
ATOM 2043 N N . GLN B 1 59 ? -21.75 22.547 15.461 1 87.69 59 GLN B N 1
ATOM 2044 C CA . GLN B 1 59 ? -20.781 23.516 14.93 1 87.69 59 GLN B CA 1
ATOM 2045 C C . GLN B 1 59 ? -19.359 23 15.047 1 87.69 59 GLN B C 1
ATOM 2047 O O . GLN B 1 59 ? -18.969 22.484 16.094 1 87.69 59 GLN B O 1
ATOM 2052 N N . VAL B 1 60 ? -18.641 23.078 13.938 1 90.12 60 VAL B N 1
ATOM 2053 C CA . VAL B 1 60 ? -17.234 22.703 13.883 1 90.12 60 VAL B CA 1
ATOM 2054 C C . VAL B 1 60 ? -16.391 23.922 13.516 1 90.12 60 VAL B C 1
ATOM 2056 O O . VAL B 1 60 ? -16.766 24.703 12.648 1 90.12 60 VAL B O 1
ATOM 2059 N N . LEU B 1 61 ? -15.312 24.047 14.234 1 93.25 61 LEU B N 1
ATOM 2060 C CA . LEU B 1 61 ? -14.43 25.172 13.953 1 93.25 61 LEU B CA 1
ATOM 2061 C C . LEU B 1 61 ? -13.672 24.953 12.648 1 93.25 61 LEU B C 1
ATOM 2063 O O . LEU B 1 61 ? -13.305 23.828 12.32 1 93.25 61 LEU B O 1
ATOM 2067 N N . SER B 1 62 ? -13.461 26.062 11.953 1 91.31 62 SER B N 1
ATOM 2068 C CA . SER B 1 62 ? -12.711 26.047 10.703 1 91.31 62 SER B CA 1
ATOM 2069 C C . SER B 1 62 ? -11.555 27.047 10.742 1 91.31 62 SER B C 1
ATOM 2071 O O . SER B 1 62 ? -11.531 27.953 11.578 1 91.31 62 SER B O 1
ATOM 2073 N N . ASP B 1 63 ? -10.664 26.812 9.852 1 92.12 63 ASP B N 1
ATOM 2074 C CA . ASP B 1 63 ? -9.547 27.75 9.703 1 92.12 63 ASP B CA 1
ATOM 2075 C C . ASP B 1 63 ? -10.047 29.156 9.375 1 92.12 63 ASP B C 1
ATOM 2077 O O . ASP B 1 63 ? -10.875 29.328 8.477 1 92.12 63 ASP B O 1
ATOM 2081 N N . GLY B 1 64 ? -9.57 30.125 10.125 1 93.94 64 GLY B N 1
ATOM 2082 C CA . GLY B 1 64 ? -9.938 31.516 9.883 1 93.94 64 GLY B CA 1
ATOM 2083 C C . GLY B 1 64 ? -11.102 31.969 10.742 1 93.94 64 GLY B C 1
ATOM 2084 O O . GLY B 1 64 ? -11.438 33.156 10.75 1 93.94 64 GLY B O 1
ATOM 2085 N N . ASP B 1 65 ? -11.719 31.109 11.422 1 95.81 65 ASP B N 1
ATOM 2086 C CA . ASP B 1 65 ? -12.844 31.5 12.266 1 95.81 65 ASP B CA 1
ATOM 2087 C C . ASP B 1 65 ? -12.422 32.531 13.297 1 95.81 65 ASP B C 1
ATOM 2089 O O . ASP B 1 65 ? -11.344 32.438 13.898 1 95.81 65 ASP B O 1
ATOM 2093 N N . ILE B 1 66 ? -13.281 33.531 13.398 1 96.69 66 ILE B N 1
ATOM 2094 C CA . ILE B 1 66 ? -13.07 34.562 14.398 1 96.69 66 ILE B CA 1
ATOM 2095 C C . ILE B 1 66 ? -13.867 34.25 15.656 1 96.69 66 ILE B C 1
ATOM 2097 O O . ILE B 1 66 ? -15.102 34.125 15.609 1 96.69 66 ILE B O 1
ATOM 2101 N N . LEU B 1 67 ? -13.195 34.125 16.75 1 96.69 67 LEU B N 1
ATOM 2102 C CA . LEU B 1 67 ? -13.828 33.688 17.984 1 96.69 67 LEU B CA 1
ATOM 2103 C C . LEU B 1 67 ? -14.086 34.844 18.922 1 96.69 67 LEU B C 1
ATOM 2105 O O . LEU B 1 67 ? -15.008 34.812 19.734 1 96.69 67 LEU B O 1
ATOM 2109 N N . LEU B 1 68 ? -13.273 35.844 18.875 1 95.31 68 LEU B N 1
ATOM 2110 C CA . LEU B 1 68 ? -13.352 37.031 19.719 1 95.31 68 LEU B CA 1
ATOM 2111 C C . LEU B 1 68 ? -12.984 38.281 18.938 1 95.31 68 LEU B C 1
ATOM 2113 O O . LEU B 1 68 ? -12.047 38.25 18.141 1 95.31 68 LEU B O 1
ATOM 2117 N N . TRP B 1 69 ? -13.711 39.281 19.188 1 94.12 69 TRP B N 1
ATOM 2118 C CA . TRP B 1 69 ? -13.406 40.594 18.625 1 94.12 69 TRP B CA 1
ATOM 2119 C C . TRP B 1 69 ? -13.734 41.688 19.625 1 94.12 69 TRP B C 1
ATOM 2121 O O . TRP B 1 69 ? -14.875 41.812 20.094 1 94.12 69 TRP B O 1
ATOM 2131 N N . ASP B 1 70 ? -12.773 42.406 20 1 92.31 70 ASP B N 1
ATOM 2132 C CA . ASP B 1 70 ? -12.914 43.594 20.828 1 92.31 70 ASP B CA 1
ATOM 2133 C C . ASP B 1 70 ? -12.453 44.844 20.062 1 92.31 70 ASP B C 1
ATOM 2135 O O . ASP B 1 70 ? -11.25 45.094 19.922 1 92.31 70 ASP B O 1
ATOM 2139 N N . GLU B 1 71 ? -13.258 45.688 19.688 1 88.5 71 GLU B N 1
ATOM 2140 C CA . GLU B 1 71 ? -12.953 46.875 18.875 1 88.5 71 GLU B CA 1
ATOM 2141 C C . GLU B 1 71 ? -12.141 47.906 19.656 1 88.5 71 GLU B C 1
ATOM 2143 O O . GLU B 1 71 ? -11.211 48.5 19.109 1 88.5 71 GLU B O 1
ATOM 2148 N N . THR B 1 72 ? -12.555 48.062 20.859 1 91.12 72 THR B N 1
ATOM 2149 C CA . THR B 1 72 ? -11.891 49.062 21.703 1 91.12 72 THR B CA 1
ATOM 2150 C C . THR B 1 72 ? -10.422 48.688 21.922 1 91.12 72 THR B C 1
ATOM 2152 O O . THR B 1 72 ? -9.539 49.531 21.812 1 91.12 72 THR B O 1
ATOM 2155 N N . LYS B 1 73 ? -10.211 47.438 22.141 1 90.88 73 LYS B N 1
ATOM 2156 C CA . LYS B 1 73 ? -8.859 46.969 22.406 1 90.88 73 LYS B CA 1
ATOM 2157 C C . LYS B 1 73 ? -8.164 46.531 21.125 1 90.88 73 LYS B C 1
ATOM 2159 O O . LYS B 1 73 ? -6.98 46.188 21.141 1 90.88 73 LYS B O 1
ATOM 2164 N N . ARG B 1 74 ? -8.891 46.531 20.031 1 89.94 74 ARG B N 1
ATOM 2165 C CA . ARG B 1 74 ? -8.383 46.031 18.75 1 89.94 74 ARG B CA 1
ATOM 2166 C C . ARG B 1 74 ? -7.824 44.625 18.875 1 89.94 74 ARG B C 1
ATOM 2168 O O . ARG B 1 74 ? -6.707 44.375 18.422 1 89.94 74 ARG B O 1
ATOM 2175 N N . LEU B 1 75 ? -8.5 43.781 19.578 1 92.75 75 LEU B N 1
ATOM 2176 C CA . LEU B 1 75 ? -8.094 42.406 19.812 1 92.75 75 LEU B CA 1
ATOM 2177 C C . LEU B 1 75 ? -9.016 41.438 19.094 1 92.75 75 LEU B C 1
ATOM 2179 O O . LEU B 1 75 ? -10.242 41.531 19.219 1 92.75 75 LEU B O 1
ATOM 2183 N N . ALA B 1 76 ? -8.398 40.656 18.281 1 96 76 ALA B N 1
ATOM 2184 C CA . ALA B 1 76 ? -9.117 39.562 17.625 1 96 76 ALA B CA 1
ATOM 2185 C C . ALA B 1 76 ? -8.43 38.219 17.859 1 96 76 ALA B C 1
ATOM 2187 O O . ALA B 1 76 ? -7.203 38.156 17.922 1 96 76 ALA B O 1
ATOM 2188 N N . VAL B 1 77 ? -9.312 37.188 18.078 1 97.38 77 VAL B N 1
ATOM 2189 C CA . VAL B 1 77 ? -8.789 35.844 18.141 1 97.38 77 VAL B CA 1
ATOM 2190 C C . VAL B 1 77 ? -9.273 35.031 16.938 1 97.38 77 VAL B C 1
ATOM 2192 O O . VAL B 1 77 ? -10.484 34.906 16.719 1 97.38 77 VAL B O 1
ATOM 2195 N N . ILE B 1 78 ? -8.297 34.531 16.203 1 96.62 78 ILE B N 1
ATOM 2196 C CA . ILE B 1 78 ? -8.609 33.812 14.969 1 96.62 78 ILE B CA 1
ATOM 2197 C C . ILE B 1 78 ? -8.102 32.375 15.078 1 96.62 78 ILE B C 1
ATOM 2199 O O . ILE B 1 78 ? -7.008 32.125 15.602 1 96.62 78 ILE B O 1
ATOM 2203 N N . VAL B 1 79 ? -8.93 31.438 14.602 1 96 79 VAL B N 1
ATOM 2204 C CA . VAL B 1 79 ? -8.555 30.031 14.594 1 96 79 VAL B CA 1
ATOM 2205 C C . VAL B 1 79 ? -7.59 29.75 13.445 1 96 79 VAL B C 1
ATOM 2207 O O . VAL B 1 79 ? -7.812 30.219 12.32 1 96 79 VAL B O 1
ATOM 2210 N N . GLN B 1 80 ? -6.508 29.109 13.766 1 92.62 80 GLN B N 1
ATOM 2211 C CA . GLN B 1 80 ? -5.602 28.578 12.758 1 92.62 80 GLN B CA 1
ATOM 2212 C C . GLN B 1 80 ? -5.457 27.062 12.898 1 92.62 80 GLN B C 1
ATOM 2214 O O . GLN B 1 80 ? -5.121 26.562 13.977 1 92.62 80 GLN B O 1
ATOM 2219 N N . MET B 1 81 ? -5.754 26.375 11.797 1 89.06 81 MET B N 1
ATOM 2220 C CA . MET B 1 81 ? -5.613 24.922 11.828 1 89.06 81 MET B CA 1
ATOM 2221 C C . MET B 1 81 ? -4.145 24.516 11.734 1 89.06 81 MET B C 1
ATOM 2223 O O . MET B 1 81 ? -3.404 25.047 10.898 1 89.06 81 MET B O 1
ATOM 2227 N N . SER B 1 82 ? -3.855 23.703 12.695 1 86.75 82 SER B N 1
ATOM 2228 C CA . SER B 1 82 ? -2.492 23.188 12.641 1 86.75 82 SER B CA 1
ATOM 2229 C C . SER B 1 82 ? -2.391 22 11.695 1 86.75 82 SER B C 1
ATOM 2231 O O . SER B 1 82 ? -3.363 21.266 11.508 1 86.75 82 SER B O 1
ATOM 2233 N N . LEU B 1 83 ? -1.213 21.953 11.117 1 86.75 83 LEU B N 1
ATOM 2234 C CA . LEU B 1 83 ? -0.941 20.766 10.312 1 86.75 83 LEU B CA 1
ATOM 2235 C C . LEU B 1 83 ? -0.76 19.547 11.195 1 86.75 83 LEU B C 1
ATOM 2237 O O . LEU B 1 83 ? -0.339 19.656 12.352 1 86.75 83 LEU B O 1
ATOM 2241 N N . ARG B 1 84 ? -1.144 18.422 10.672 1 88.5 84 ARG B N 1
ATOM 2242 C CA . ARG B 1 84 ? -0.92 17.172 11.375 1 88.5 84 ARG B CA 1
ATOM 2243 C C . ARG B 1 84 ? 0.561 16.969 11.688 1 88.5 84 ARG B C 1
ATOM 2245 O O . ARG B 1 84 ? 1.423 17.406 10.922 1 88.5 84 ARG B O 1
ATOM 2252 N N . ASP B 1 85 ? 0.667 16.297 12.844 1 92.19 85 ASP B N 1
ATOM 2253 C CA . ASP B 1 85 ? 2.037 15.883 13.117 1 92.19 85 ASP B CA 1
ATOM 2254 C C . ASP B 1 85 ? 2.551 14.938 12.039 1 92.19 85 ASP B C 1
ATOM 2256 O O . ASP B 1 85 ? 1.763 14.367 11.281 1 92.19 85 ASP B O 1
ATOM 2260 N N . VAL B 1 86 ? 3.877 14.867 11.992 1 95.31 86 VAL B N 1
ATOM 2261 C CA . VAL B 1 86 ? 4.523 14.094 10.938 1 95.31 86 VAL B CA 1
ATOM 2262 C C . VAL B 1 86 ? 5.539 13.125 11.555 1 95.31 86 VAL B C 1
ATOM 2264 O O . VAL B 1 86 ? 6.32 13.516 12.422 1 95.31 86 VAL B O 1
ATOM 2267 N N . MET B 1 87 ? 5.441 11.859 11.148 1 96.38 87 MET B N 1
ATOM 2268 C CA . MET B 1 87 ? 6.555 10.945 11.391 1 96.38 87 MET B CA 1
ATOM 2269 C C . MET B 1 87 ? 7.668 11.148 10.375 1 96.38 87 MET B C 1
ATOM 2271 O O . MET B 1 87 ? 7.414 11.195 9.164 1 96.38 87 MET B O 1
ATOM 2275 N N . VAL B 1 88 ? 8.836 11.32 10.898 1 97.31 88 VAL B N 1
ATOM 2276 C CA . VAL B 1 88 ? 10 11.461 10.039 1 97.31 88 VAL B CA 1
ATOM 2277 C C . VAL B 1 88 ? 10.922 10.25 10.195 1 97.31 88 VAL B C 1
ATOM 2279 O O . VAL B 1 88 ? 11.445 10.008 11.281 1 97.31 88 VAL B O 1
ATOM 2282 N N . ILE B 1 89 ? 11.094 9.453 9.141 1 97.44 89 ILE B N 1
ATOM 2283 C CA . ILE B 1 89 ? 12.039 8.344 9.133 1 97.44 89 ILE B CA 1
ATOM 2284 C C . ILE B 1 89 ? 13.383 8.82 8.57 1 97.44 89 ILE B C 1
ATOM 2286 O O . ILE B 1 89 ? 13.438 9.398 7.484 1 97.44 89 ILE B O 1
ATOM 2290 N N . HIS B 1 90 ? 14.398 8.586 9.328 1 97.19 90 HIS B N 1
ATOM 2291 C CA . HIS B 1 90 ? 15.727 9.039 8.945 1 97.19 90 HIS B CA 1
ATOM 2292 C C . HIS B 1 90 ? 16.5 7.926 8.242 1 97.19 90 HIS B C 1
ATOM 2294 O O . HIS B 1 90 ? 16.75 6.871 8.828 1 97.19 90 HIS B O 1
ATOM 2300 N N . LEU B 1 91 ? 16.953 8.203 6.973 1 97 91 LEU B N 1
ATOM 2301 C CA . LEU B 1 91 ? 17.516 7.145 6.137 1 97 91 LEU B CA 1
ATOM 2302 C C . LEU B 1 91 ? 19.016 7.324 5.957 1 97 91 LEU B C 1
ATOM 2304 O O . LEU B 1 91 ? 19.656 6.547 5.25 1 97 91 LEU B O 1
ATOM 2308 N N . LYS B 1 92 ? 19.609 8.273 6.543 1 94.62 92 LYS B N 1
ATOM 2309 C CA . LYS B 1 92 ? 21.016 8.578 6.336 1 94.62 92 LYS B CA 1
ATOM 2310 C C . LYS B 1 92 ? 21.891 7.367 6.625 1 94.62 92 LYS B C 1
ATOM 2312 O O . LYS B 1 92 ? 22.906 7.141 5.941 1 94.62 92 LYS B O 1
ATOM 2317 N N . SER B 1 93 ? 21.578 6.613 7.621 1 93.06 93 SER B N 1
ATOM 2318 C CA . SER B 1 93 ? 22.359 5.445 7.992 1 93.06 93 SER B CA 1
ATOM 2319 C C . SER B 1 93 ? 22.359 4.402 6.879 1 93.06 93 SER B C 1
ATOM 2321 O O . SER B 1 93 ? 23.312 3.613 6.762 1 93.06 93 SER B O 1
ATOM 2323 N N . LEU B 1 94 ? 21.375 4.359 6.062 1 92.88 94 LEU B N 1
ATOM 2324 C CA . LEU B 1 94 ? 21.266 3.396 4.969 1 92.88 94 LEU B CA 1
ATOM 2325 C C . LEU B 1 94 ? 22.297 3.686 3.887 1 92.88 94 LEU B C 1
ATOM 2327 O O . LEU B 1 94 ? 22.688 2.785 3.141 1 92.88 94 LEU B O 1
ATOM 2331 N N . LEU B 1 95 ? 22.703 4.914 3.846 1 93.31 95 LEU B N 1
ATOM 2332 C CA . LEU B 1 95 ? 23.625 5.305 2.783 1 93.31 95 LEU B CA 1
ATOM 2333 C C . LEU B 1 95 ? 25.016 4.73 3.033 1 93.31 95 LEU B C 1
ATOM 2335 O O . LEU B 1 95 ? 25.875 4.77 2.148 1 93.31 95 LEU B O 1
ATOM 2339 N N . SER B 1 96 ? 25.203 4.145 4.172 1 92.88 96 SER B N 1
ATOM 2340 C CA . SER B 1 96 ? 26.516 3.6 4.527 1 92.88 96 SER B CA 1
ATOM 2341 C C . SER B 1 96 ? 26.609 2.125 4.148 1 92.88 96 SER B C 1
ATOM 2343 O O . SER B 1 96 ? 27.672 1.511 4.305 1 92.88 96 SER B O 1
ATOM 2345 N N . VAL B 1 97 ? 25.562 1.562 3.701 1 93.25 97 VAL B N 1
ATOM 2346 C CA . VAL B 1 97 ? 25.578 0.15 3.336 1 93.25 97 VAL B CA 1
ATOM 2347 C C . VAL B 1 97 ? 25.625 0.009 1.816 1 93.25 97 VAL B C 1
ATOM 2349 O O . VAL B 1 97 ? 25.672 1.008 1.095 1 93.25 97 VAL B O 1
ATOM 2352 N N . ASP B 1 98 ? 25.672 -1.228 1.353 1 94.94 98 ASP B N 1
ATOM 2353 C CA . ASP B 1 98 ? 25.844 -1.466 -0.078 1 94.94 98 ASP B CA 1
ATOM 2354 C C . ASP B 1 98 ? 24.547 -1.153 -0.84 1 94.94 98 ASP B C 1
ATOM 2356 O O . ASP B 1 98 ? 23.469 -1.195 -0.269 1 94.94 98 ASP B O 1
ATOM 2360 N N . SER B 1 99 ? 24.656 -0.852 -2.139 1 95.94 99 SER B N 1
ATOM 2361 C CA . SER B 1 99 ? 23.578 -0.396 -3.006 1 95.94 99 SER B CA 1
ATOM 2362 C C . SER B 1 99 ? 22.422 -1.398 -3.031 1 95.94 99 SER B C 1
ATOM 2364 O O . SER B 1 99 ? 21.25 -1.01 -3.066 1 95.94 99 SER B O 1
ATOM 2366 N N . GLU B 1 100 ? 22.75 -2.639 -3 1 96.25 100 GLU B N 1
ATOM 2367 C CA . GLU B 1 100 ? 21.703 -3.668 -3.025 1 96.25 100 GLU B CA 1
ATOM 2368 C C . GLU B 1 100 ? 20.859 -3.635 -1.757 1 96.25 100 GLU B C 1
ATOM 2370 O O . GLU B 1 100 ? 19.641 -3.785 -1.814 1 96.25 100 GLU B O 1
ATOM 2375 N N . THR B 1 101 ? 21.547 -3.424 -0.698 1 95.12 101 THR B N 1
ATOM 2376 C CA . THR B 1 101 ? 20.844 -3.338 0.582 1 95.12 101 THR B CA 1
ATOM 2377 C C . THR B 1 101 ? 20 -2.074 0.649 1 95.12 101 THR B C 1
ATOM 2379 O O . THR B 1 101 ? 18.875 -2.104 1.161 1 95.12 101 THR B O 1
ATOM 2382 N N . ILE B 1 102 ? 20.547 -0.997 0.114 1 96.19 102 ILE B N 1
ATOM 2383 C CA . ILE B 1 102 ? 19.781 0.245 0.038 1 96.19 102 ILE B CA 1
ATOM 2384 C C . ILE B 1 102 ? 18.5 0.019 -0.774 1 96.19 102 ILE B C 1
ATOM 2386 O O . ILE B 1 102 ? 17.406 0.378 -0.335 1 96.19 102 ILE B O 1
ATOM 2390 N N . MET B 1 103 ? 18.641 -0.615 -1.864 1 97 103 MET B N 1
ATOM 2391 C CA . MET B 1 103 ? 17.547 -0.885 -2.781 1 97 103 MET B CA 1
ATOM 2392 C C . MET B 1 103 ? 16.484 -1.755 -2.115 1 97 103 MET B C 1
ATOM 2394 O O . MET B 1 103 ? 15.305 -1.401 -2.102 1 97 103 MET B O 1
ATOM 2398 N N . LYS B 1 104 ? 16.906 -2.773 -1.487 1 96.44 104 LYS B N 1
ATOM 2399 C CA . LYS B 1 104 ? 16 -3.73 -0.856 1 96.44 104 LYS B CA 1
ATOM 2400 C C . LYS B 1 104 ? 15.258 -3.092 0.313 1 96.44 104 LYS B C 1
ATOM 2402 O O . LYS B 1 104 ? 14.031 -3.182 0.397 1 96.44 104 LYS B O 1
ATOM 2407 N N . THR B 1 105 ? 15.992 -2.449 1.152 1 96.06 105 THR B N 1
ATOM 2408 C CA . THR B 1 105 ? 15.398 -1.862 2.352 1 96.06 105 THR B CA 1
ATOM 2409 C C . THR B 1 105 ? 14.43 -0.745 1.983 1 96.06 105 THR B C 1
ATOM 2411 O O . THR B 1 105 ? 13.328 -0.663 2.537 1 96.06 105 THR B O 1
ATOM 2414 N N . SER B 1 106 ? 14.82 0.071 1.028 1 97 106 SER B N 1
ATOM 2415 C CA . SER B 1 106 ? 13.961 1.168 0.592 1 97 106 SER B CA 1
ATOM 2416 C C . SER B 1 106 ? 12.68 0.645 -0.05 1 97 106 SER B C 1
ATOM 2418 O O . SER B 1 106 ? 11.586 1.149 0.227 1 97 106 SER B O 1
ATOM 2420 N N . PHE B 1 107 ? 12.82 -0.33 -0.837 1 97.62 107 PHE B N 1
ATOM 2421 C CA . PHE B 1 107 ? 11.656 -0.922 -1.481 1 97.62 107 PHE B CA 1
ATOM 2422 C C . PHE B 1 107 ? 10.695 -1.493 -0.445 1 97.62 107 PHE B C 1
ATOM 2424 O O . PHE B 1 107 ? 9.492 -1.216 -0.483 1 97.62 107 PHE B O 1
ATOM 2431 N N . GLU B 1 108 ? 11.219 -2.289 0.452 1 97.38 108 GLU B N 1
ATOM 2432 C CA . GLU B 1 108 ? 10.375 -2.949 1.446 1 97.38 108 GLU B CA 1
ATOM 2433 C C . GLU B 1 108 ? 9.703 -1.932 2.359 1 97.38 108 GLU B C 1
ATOM 2435 O O . GLU B 1 108 ? 8.539 -2.104 2.736 1 97.38 108 GLU B O 1
ATOM 2440 N N . LEU B 1 109 ? 10.453 -0.96 2.719 1 97.06 109 LEU B N 1
ATOM 2441 C CA . LEU B 1 109 ? 9.875 0.116 3.514 1 97.06 109 LEU B CA 1
ATOM 2442 C C . LEU B 1 109 ? 8.742 0.801 2.758 1 97.06 109 LEU B C 1
ATOM 2444 O O . LEU B 1 109 ? 7.645 0.969 3.297 1 97.06 109 LEU B O 1
ATOM 2448 N N . GLY B 1 110 ? 8.977 1.176 1.508 1 97.62 110 GLY B N 1
ATOM 2449 C CA . GLY B 1 110 ? 7.934 1.756 0.679 1 97.62 110 GLY B CA 1
ATOM 2450 C C . GLY B 1 110 ? 6.715 0.863 0.543 1 97.62 110 GLY B C 1
ATOM 2451 O O . GLY B 1 110 ? 5.582 1.322 0.701 1 97.62 110 GLY B O 1
ATOM 2452 N N . HIS B 1 111 ? 6.977 -0.337 0.274 1 97.69 111 HIS B N 1
ATOM 2453 C CA . HIS B 1 111 ? 5.891 -1.29 0.089 1 97.69 111 HIS B CA 1
ATOM 2454 C C . HIS B 1 111 ? 5.039 -1.404 1.349 1 97.69 111 HIS B C 1
ATOM 2456 O O . HIS B 1 111 ? 3.807 -1.408 1.272 1 97.69 111 HIS B O 1
ATOM 2462 N N . ALA B 1 112 ? 5.668 -1.473 2.494 1 96.38 112 ALA B N 1
ATOM 2463 C CA . ALA B 1 112 ? 4.961 -1.588 3.766 1 96.38 112 ALA B CA 1
ATOM 2464 C C . ALA B 1 112 ? 4.105 -0.353 4.031 1 96.38 112 ALA B C 1
ATOM 2466 O O . ALA B 1 112 ? 2.941 -0.469 4.426 1 96.38 112 ALA B O 1
ATOM 2467 N N . LEU B 1 113 ? 4.688 0.771 3.822 1 96.31 113 LEU B N 1
ATOM 2468 C CA . LEU B 1 113 ? 3.957 2.016 4.047 1 96.31 113 LEU B CA 1
ATOM 2469 C C . LEU B 1 113 ? 2.83 2.178 3.033 1 96.31 113 LEU B C 1
ATOM 2471 O O . LEU B 1 113 ? 1.742 2.643 3.379 1 96.31 113 LEU B O 1
ATOM 2475 N N . GLY B 1 114 ? 3.129 1.812 1.808 1 96.19 114 GLY B N 1
ATOM 2476 C CA . GLY B 1 114 ? 2.094 1.81 0.785 1 96.19 114 GLY B CA 1
ATOM 2477 C C . GLY B 1 114 ? 0.929 0.897 1.116 1 96.19 114 GLY B C 1
ATOM 2478 O O . GLY B 1 114 ? -0.229 1.254 0.891 1 96.19 114 GLY B O 1
ATOM 2479 N N . ASN B 1 115 ? 1.26 -0.208 1.655 1 95.25 115 ASN B N 1
ATOM 2480 C CA . ASN B 1 115 ? 0.23 -1.162 2.057 1 95.25 115 ASN B CA 1
ATOM 2481 C C . ASN B 1 115 ? -0.688 -0.579 3.125 1 95.25 115 ASN B C 1
ATOM 2483 O O . ASN B 1 115 ? -1.853 -0.968 3.23 1 95.25 115 ASN B O 1
ATOM 2487 N N . GLN B 1 116 ? -0.202 0.373 3.826 1 93.88 116 GLN B N 1
ATOM 2488 C CA . GLN B 1 116 ? -1.001 1.062 4.836 1 93.88 116 GLN B CA 1
ATOM 2489 C C . GLN B 1 116 ? -1.735 2.256 4.23 1 93.88 116 GLN B C 1
ATOM 2491 O O . GLN B 1 116 ? -2.529 2.91 4.91 1 93.88 116 GLN B O 1
ATOM 2496 N N . HIS B 1 117 ? -1.48 2.607 3.07 1 95.75 117 HIS B N 1
ATOM 2497 C CA . HIS B 1 117 ? -1.974 3.795 2.381 1 95.75 117 HIS B CA 1
ATOM 2498 C C . HIS B 1 117 ? -1.527 5.07 3.09 1 95.75 117 HIS B C 1
ATOM 2500 O O . HIS B 1 117 ? -2.273 6.047 3.143 1 95.75 117 HIS B O 1
ATOM 2506 N N . TRP B 1 118 ? -0.42 5.035 3.746 1 94.75 118 TRP B N 1
ATOM 2507 C CA . TRP B 1 118 ? 0.146 6.223 4.375 1 94.75 118 TRP B CA 1
ATOM 2508 C C . TRP B 1 118 ? 0.844 7.102 3.344 1 94.75 118 TRP B C 1
ATOM 2510 O O . TRP B 1 118 ? 1.871 6.719 2.781 1 94.75 118 TRP B O 1
ATOM 2520 N N . LYS B 1 119 ? 0.282 8.305 3.111 1 96.06 119 LYS B N 1
ATOM 2521 C CA . LYS B 1 119 ? 0.958 9.258 2.234 1 96.06 119 LYS B CA 1
ATOM 2522 C C . LYS B 1 119 ? 2.389 9.516 2.701 1 96.06 119 LYS B C 1
ATOM 2524 O O . LYS B 1 119 ? 2.646 9.617 3.902 1 96.06 119 LYS B O 1
ATOM 2529 N N . SER B 1 120 ? 3.26 9.539 1.72 1 97.56 120 SER B N 1
ATOM 2530 C CA . SER B 1 120 ? 4.664 9.711 2.084 1 97.56 120 SER B CA 1
ATOM 2531 C C . SER B 1 120 ? 5.418 10.5 1.02 1 97.56 120 SER B C 1
ATOM 2533 O O . SER B 1 120 ? 5.105 10.406 -0.169 1 97.56 120 SER B O 1
ATOM 2535 N N . VAL B 1 121 ? 6.34 11.273 1.48 1 97.44 121 VAL B N 1
ATOM 2536 C CA . VAL B 1 121 ? 7.297 11.961 0.621 1 97.44 121 VAL B CA 1
ATOM 2537 C C . VAL B 1 121 ? 8.719 11.609 1.048 1 97.44 121 VAL B C 1
ATOM 2539 O O . VAL B 1 121 ? 9.055 11.672 2.234 1 97.44 121 VAL B O 1
ATOM 2542 N N . ILE B 1 122 ? 9.484 11.133 0.128 1 97.69 122 ILE B N 1
ATOM 2543 C CA . ILE B 1 122 ? 10.898 10.898 0.397 1 97.69 122 ILE B CA 1
ATOM 2544 C C . ILE B 1 122 ? 11.719 12.062 -0.159 1 97.69 122 ILE B C 1
ATOM 2546 O O . ILE B 1 122 ? 11.609 12.398 -1.339 1 97.69 122 ILE B O 1
ATOM 2550 N N . LYS B 1 123 ? 12.477 12.711 0.694 1 95.81 123 LYS B N 1
ATOM 2551 C CA . LYS B 1 123 ? 13.305 13.859 0.346 1 95.81 123 LYS B CA 1
ATOM 2552 C C . LYS B 1 123 ? 14.422 14.062 1.371 1 95.81 123 LYS B C 1
ATOM 2554 O O . LYS B 1 123 ? 14.195 13.906 2.574 1 95.81 123 LYS B O 1
ATOM 2559 N N . ASN B 1 124 ? 15.617 14.375 0.884 1 94.81 124 ASN B N 1
ATOM 2560 C CA . ASN B 1 124 ? 16.75 14.688 1.756 1 94.81 124 ASN B CA 1
ATOM 2561 C C . ASN B 1 124 ? 17.062 13.539 2.707 1 94.81 124 ASN B C 1
ATOM 2563 O O . ASN B 1 124 ? 17.281 13.75 3.9 1 94.81 124 ASN B O 1
ATOM 2567 N N . ASN B 1 125 ? 16.906 12.328 2.213 1 96.12 125 ASN B N 1
ATOM 2568 C CA . ASN B 1 125 ? 17.219 11.102 2.953 1 96.12 125 ASN B CA 1
ATOM 2569 C C . ASN B 1 125 ? 16.281 10.93 4.152 1 96.12 125 ASN B C 1
ATOM 2571 O O . ASN B 1 125 ? 16.703 10.445 5.203 1 96.12 125 ASN B O 1
ATOM 2575 N N . GLN B 1 126 ? 15.141 11.5 3.965 1 97.5 126 GLN B N 1
ATOM 2576 C CA . GLN B 1 126 ? 14.086 11.344 4.965 1 97.5 126 GLN B CA 1
ATOM 2577 C C . GLN B 1 126 ? 12.758 10.992 4.312 1 97.5 126 GLN B C 1
ATOM 2579 O O . GLN B 1 126 ? 12.523 11.312 3.146 1 97.5 126 GLN B O 1
ATOM 2584 N N . ILE B 1 127 ? 11.984 10.297 5.059 1 98 127 ILE B N 1
ATOM 2585 C CA . ILE B 1 127 ? 10.609 10.055 4.648 1 98 127 ILE B CA 1
ATOM 2586 C C . ILE B 1 127 ? 9.656 10.766 5.605 1 98 127 ILE B C 1
ATOM 2588 O O . ILE B 1 127 ? 9.789 10.656 6.824 1 98 127 ILE B O 1
ATOM 2592 N N . TYR B 1 128 ? 8.703 11.547 5.055 1 97.81 128 TYR B N 1
ATOM 2593 C CA . TYR B 1 128 ? 7.699 12.281 5.82 1 97.81 128 TYR B CA 1
ATOM 2594 C C . TYR B 1 128 ? 6.332 11.625 5.68 1 97.81 128 TYR B C 1
ATOM 2596 O O . TYR B 1 128 ? 5.848 11.414 4.566 1 97.81 128 TYR B O 1
ATOM 2604 N N . ILE B 1 129 ? 5.758 11.297 6.836 1 97 129 ILE B N 1
ATOM 2605 C CA . ILE B 1 129 ? 4.445 10.664 6.867 1 97 129 ILE B CA 1
ATOM 2606 C C . ILE B 1 129 ? 3.533 11.406 7.836 1 97 129 ILE B C 1
ATOM 2608 O O . ILE B 1 129 ? 3.764 11.398 9.047 1 97 129 ILE B O 1
ATOM 2612 N N . PRO B 1 130 ? 2.459 12.039 7.328 1 94.69 130 PRO B N 1
ATOM 2613 C CA . PRO B 1 130 ? 1.526 12.672 8.266 1 94.69 130 PRO B CA 1
ATOM 2614 C C . PRO B 1 130 ? 0.845 11.656 9.188 1 94.69 130 PRO B C 1
ATOM 2616 O O . PRO B 1 130 ? 0.524 10.547 8.758 1 94.69 130 PRO B O 1
ATOM 2619 N N . LEU B 1 131 ? 0.729 12.008 10.406 1 91.62 131 LEU B N 1
ATOM 2620 C CA . LEU B 1 131 ? 0.065 11.133 11.367 1 91.62 131 LEU B CA 1
ATOM 2621 C C . LEU B 1 131 ? -1.438 11.086 11.109 1 91.62 131 LEU B C 1
ATOM 2623 O O . LEU B 1 131 ? -2.146 12.055 11.375 1 91.62 131 LEU B O 1
ATOM 2627 N N . THR B 1 132 ? -1.811 9.992 10.539 1 86 132 THR B N 1
ATOM 2628 C CA . THR B 1 132 ? -3.234 9.773 10.305 1 86 132 THR B CA 1
ATOM 2629 C C . THR B 1 132 ? -3.785 8.711 11.25 1 86 132 THR B C 1
ATOM 2631 O O . THR B 1 132 ? -5 8.516 11.336 1 86 132 THR B O 1
ATOM 2634 N N . VAL B 1 133 ? -2.932 8 11.852 1 87.06 133 VAL B N 1
ATOM 2635 C CA . VAL B 1 133 ? -3.238 7.016 12.883 1 87.06 133 VAL B CA 1
ATOM 2636 C C . VAL B 1 133 ? -2.385 7.281 14.125 1 87.06 133 VAL B C 1
ATOM 2638 O O . VAL B 1 133 ? -1.515 8.156 14.109 1 87.06 133 VAL B O 1
ATOM 2641 N N . SER B 1 134 ? -2.68 6.512 15.141 1 89.44 134 SER B N 1
ATOM 2642 C CA . SER B 1 134 ? -1.94 6.723 16.375 1 89.44 134 SER B CA 1
ATOM 2643 C C . SER B 1 134 ? -0.465 6.375 16.203 1 89.44 134 SER B C 1
ATOM 2645 O O . SER B 1 134 ? -0.108 5.566 15.352 1 89.44 134 SER B O 1
ATOM 2647 N N . THR B 1 135 ? 0.383 7.012 17.031 1 90.81 135 THR B N 1
ATOM 2648 C CA . THR B 1 135 ? 1.813 6.723 17.016 1 90.81 135 THR B CA 1
ATOM 2649 C C . THR B 1 135 ? 2.08 5.27 17.375 1 90.81 135 THR B C 1
ATOM 2651 O O . THR B 1 135 ? 3.049 4.668 16.906 1 90.81 135 THR B O 1
ATOM 2654 N N . LYS B 1 136 ? 1.245 4.707 18.156 1 91.5 136 LYS B N 1
ATOM 2655 C CA . LYS B 1 136 ? 1.394 3.311 18.547 1 91.5 136 LYS B CA 1
ATOM 2656 C C . LYS B 1 136 ? 1.232 2.379 17.344 1 91.5 136 LYS B C 1
ATOM 2658 O O . LYS B 1 136 ? 1.995 1.423 17.188 1 91.5 136 LYS B O 1
ATOM 2663 N N . VAL B 1 137 ? 0.211 2.719 16.578 1 91.31 137 VAL B N 1
ATOM 2664 C CA . VAL B 1 137 ? -0.022 1.925 15.383 1 91.31 137 VAL B CA 1
ATOM 2665 C C . VAL B 1 137 ? 1.159 2.076 14.43 1 91.31 137 VAL B C 1
ATOM 2667 O O . VAL B 1 137 ? 1.641 1.09 13.867 1 91.31 137 VAL B O 1
ATOM 2670 N N . MET B 1 138 ? 1.648 3.275 14.297 1 91.25 138 MET B N 1
ATOM 2671 C CA . MET B 1 138 ? 2.793 3.512 13.422 1 91.25 138 MET B CA 1
ATOM 2672 C C . MET B 1 138 ? 4.023 2.766 13.922 1 91.25 138 MET B C 1
ATOM 2674 O O . MET B 1 138 ? 4.742 2.15 13.133 1 91.25 138 MET B O 1
ATOM 2678 N N . ASP B 1 139 ? 4.184 2.742 15.164 1 91.38 139 ASP 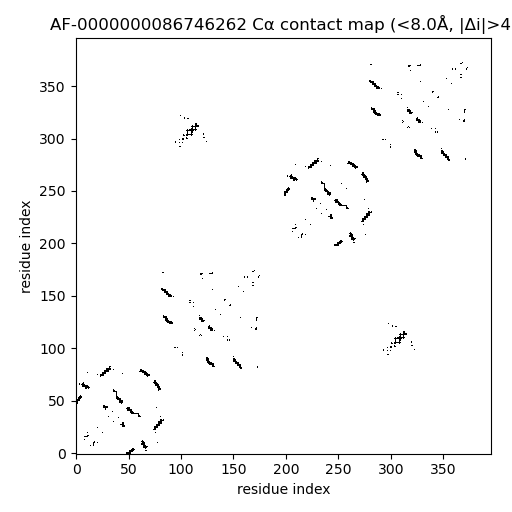B N 1
ATOM 2679 C CA . ASP B 1 139 ? 5.281 1.997 15.773 1 91.38 139 ASP B CA 1
ATOM 2680 C C . ASP B 1 139 ? 5.152 0.5 15.5 1 91.38 139 ASP B C 1
ATOM 2682 O O . ASP B 1 139 ? 6.137 -0.165 15.18 1 91.38 139 ASP B O 1
ATOM 2686 N N . SER B 1 140 ? 3.986 0.046 15.664 1 92.06 140 SER B N 1
ATOM 2687 C CA . SER B 1 140 ? 3.727 -1.373 15.445 1 92.06 140 SER B CA 1
ATOM 2688 C C . SER B 1 140 ? 4.055 -1.78 14.008 1 92.06 140 SER B C 1
ATOM 2690 O O . SER B 1 140 ? 4.645 -2.838 13.781 1 92.06 140 SER B O 1
ATOM 2692 N N . VAL B 1 141 ? 3.664 -0.932 13.078 1 90.5 141 VAL B N 1
ATOM 2693 C CA . VAL B 1 141 ? 3.936 -1.212 11.672 1 90.5 141 VAL B CA 1
ATOM 2694 C C . VAL B 1 141 ? 5.445 -1.229 11.43 1 90.5 141 VAL B C 1
ATOM 2696 O O . VAL B 1 141 ? 5.965 -2.129 10.766 1 90.5 141 VAL B O 1
ATOM 2699 N N . MET B 1 142 ? 6.172 -0.345 12.023 1 91.94 142 MET B N 1
ATOM 2700 C CA . MET B 1 142 ? 7.625 -0.281 11.875 1 91.94 142 MET B CA 1
ATOM 2701 C C . MET B 1 142 ? 8.289 -1.517 12.469 1 91.94 142 MET B C 1
ATOM 2703 O O . MET B 1 142 ? 9.227 -2.061 11.891 1 91.94 142 MET B O 1
ATOM 2707 N N . LYS B 1 143 ? 7.789 -1.955 13.539 1 91.38 143 LYS B N 1
ATOM 2708 C CA . LYS B 1 143 ? 8.336 -3.123 14.219 1 91.38 143 LYS B CA 1
ATOM 2709 C C . LYS B 1 143 ? 8.023 -4.406 13.461 1 91.38 143 LYS B C 1
ATOM 2711 O O . LYS B 1 143 ? 8.906 -5.23 13.227 1 91.38 143 LYS B O 1
ATOM 2716 N N . THR B 1 144 ? 6.77 -4.559 13.062 1 91 144 THR B N 1
ATOM 2717 C CA . THR B 1 144 ? 6.293 -5.77 12.398 1 91 144 THR B CA 1
ATOM 2718 C C . THR B 1 144 ? 7.059 -6.008 11.102 1 91 144 THR B C 1
ATOM 2720 O O . THR B 1 144 ? 7.328 -7.152 10.734 1 91 144 THR B O 1
ATOM 2723 N N . HIS B 1 145 ? 7.457 -4.973 10.469 1 90.81 145 HIS B N 1
ATOM 2724 C CA . HIS B 1 145 ? 8.117 -5.121 9.172 1 90.81 145 HIS B CA 1
ATOM 2725 C C . HIS B 1 145 ? 9.633 -5.035 9.312 1 90.81 145 HIS B C 1
ATOM 2727 O O . HIS B 1 145 ? 10.344 -4.996 8.305 1 90.81 145 HIS B O 1
ATOM 2733 N N . GLY B 1 146 ? 10.109 -4.918 10.484 1 86.81 146 GLY B N 1
ATOM 2734 C CA . GLY B 1 146 ? 11.539 -5.004 10.75 1 86.81 146 GLY B CA 1
ATOM 2735 C C . GLY B 1 146 ? 12.273 -3.707 10.484 1 86.81 146 GLY B C 1
ATOM 2736 O O . GLY B 1 146 ? 13.469 -3.717 10.18 1 86.81 146 GLY B O 1
ATOM 2737 N N . PHE B 1 147 ? 11.586 -2.584 10.516 1 87.88 147 PHE B N 1
ATOM 2738 C CA . PHE B 1 147 ? 12.234 -1.308 10.219 1 87.88 147 PHE B CA 1
ATOM 2739 C C . PHE B 1 147 ? 12.617 -0.588 11.508 1 87.88 147 PHE B C 1
ATOM 2741 O O . PHE B 1 147 ? 12.984 0.588 11.484 1 87.88 147 PHE B O 1
ATOM 2748 N N . HIS B 1 148 ? 12.578 -1.278 12.578 1 81.25 148 HIS B N 1
ATOM 2749 C CA . HIS B 1 148 ? 12.852 -0.689 13.883 1 81.25 148 HIS B CA 1
ATOM 2750 C C . HIS B 1 148 ? 14.297 -0.221 13.984 1 81.25 148 HIS B C 1
ATOM 2752 O O . HIS B 1 148 ? 14.633 0.598 14.844 1 81.25 148 HIS B O 1
ATOM 2758 N N . ALA B 1 149 ? 15.094 -0.719 13.086 1 86.44 149 ALA B N 1
ATOM 2759 C CA . ALA B 1 149 ? 16.484 -0.299 13.109 1 86.44 149 ALA B CA 1
ATOM 2760 C C . ALA B 1 149 ? 16.656 1.091 12.508 1 86.44 149 ALA B C 1
ATOM 2762 O O . ALA B 1 149 ? 17.688 1.737 12.688 1 86.44 149 ALA B O 1
ATOM 2763 N N . LEU B 1 150 ? 15.719 1.558 11.734 1 92.44 150 LEU B N 1
ATOM 2764 C CA . LEU B 1 150 ? 15.75 2.906 11.18 1 92.44 150 LEU B CA 1
ATOM 2765 C C . LEU B 1 150 ? 15.219 3.92 12.188 1 92.44 150 LEU B C 1
ATOM 2767 O O . LEU B 1 150 ? 14.094 3.791 12.672 1 92.44 150 LEU B O 1
ATOM 2771 N N . PRO B 1 151 ? 16.031 4.898 12.508 1 94.44 151 PRO B N 1
ATOM 2772 C CA . PRO B 1 151 ? 15.547 5.922 13.438 1 94.44 151 PRO B CA 1
ATOM 2773 C C . PRO B 1 151 ? 14.383 6.73 12.867 1 94.44 151 PRO B C 1
ATOM 2775 O O . PRO B 1 151 ? 14.359 7.02 11.664 1 94.44 151 PRO B O 1
ATOM 2778 N N . TYR B 1 152 ? 13.445 7.039 13.734 1 95.69 152 TYR B N 1
ATOM 2779 C CA . TYR B 1 152 ? 12.367 7.938 13.336 1 95.69 152 TYR B CA 1
ATOM 2780 C C . TYR B 1 152 ? 11.969 8.852 14.492 1 95.69 152 TYR B C 1
ATOM 2782 O O . TYR B 1 152 ? 12.273 8.562 15.648 1 95.69 152 TYR B O 1
ATOM 2790 N N . SER B 1 153 ? 11.406 9.984 14.141 1 95.19 153 SER B N 1
ATOM 2791 C CA . SER B 1 153 ? 10.922 10.969 15.102 1 95.19 153 SER B CA 1
ATOM 2792 C C . SER B 1 153 ? 9.57 11.539 14.688 1 95.19 153 SER B C 1
ATOM 2794 O O . SER B 1 153 ? 9.133 11.344 13.547 1 95.19 153 SER B O 1
ATOM 2796 N N . PHE B 1 154 ? 8.93 12.109 15.641 1 94.75 154 PHE B N 1
ATOM 2797 C CA . PHE B 1 154 ? 7.672 12.797 15.383 1 94.75 154 PHE B CA 1
ATOM 2798 C C . PHE B 1 154 ? 7.832 14.305 15.539 1 94.75 154 PHE B C 1
ATOM 2800 O O . PHE B 1 154 ? 8.359 14.773 16.547 1 94.75 154 PHE B O 1
ATOM 2807 N N . VAL B 1 155 ? 7.418 15.031 14.5 1 94.06 155 VAL B N 1
ATOM 2808 C CA . VAL B 1 155 ? 7.582 16.484 14.516 1 94.06 155 VAL B CA 1
ATOM 2809 C C . VAL B 1 155 ? 6.281 17.156 14.102 1 94.06 155 VAL B C 1
ATOM 2811 O O . VAL B 1 155 ? 5.375 16.5 13.578 1 94.06 155 VAL B O 1
ATOM 2814 N N . LYS B 1 156 ? 6.176 18.469 14.344 1 89.75 156 LYS B N 1
ATOM 2815 C CA . LYS B 1 156 ? 5.027 19.25 13.883 1 89.75 156 LYS B CA 1
ATOM 2816 C C . LYS B 1 156 ? 5.059 19.422 12.367 1 89.75 156 LYS B C 1
ATOM 2818 O O . LYS B 1 156 ? 6.125 19.641 11.781 1 89.75 156 LYS B O 1
ATOM 2823 N N . GLY B 1 157 ? 3.924 19.328 11.781 1 92.69 157 GLY B N 1
ATOM 2824 C CA . GLY B 1 157 ? 3.84 19.516 10.344 1 92.69 157 GLY B CA 1
ATOM 2825 C C . GLY B 1 157 ? 4.422 20.844 9.875 1 92.69 157 GLY B C 1
ATOM 2826 O O . GLY B 1 157 ? 5.07 20.906 8.836 1 92.69 157 GLY B O 1
ATOM 2827 N N . GLU B 1 158 ? 4.254 21.828 10.68 1 88.31 158 GLU B N 1
ATOM 2828 C CA . GLU B 1 158 ? 4.742 23.172 10.359 1 88.31 158 GLU B CA 1
ATOM 2829 C C . GLU B 1 158 ? 6.266 23.188 10.242 1 88.31 158 GLU B C 1
ATOM 2831 O O . GLU B 1 158 ? 6.828 24 9.516 1 88.31 158 GLU B O 1
ATOM 2836 N N . GLU B 1 159 ? 6.852 22.312 10.938 1 91.06 159 GLU B N 1
ATOM 2837 C CA . GLU B 1 159 ? 8.312 22.281 10.984 1 91.06 159 GLU B CA 1
ATOM 2838 C C . GLU B 1 159 ? 8.898 21.766 9.68 1 91.06 159 GLU B C 1
ATOM 2840 O O . GLU B 1 159 ? 10.016 22.125 9.305 1 91.06 159 GLU B O 1
ATOM 2845 N N . ILE B 1 160 ? 8.125 20.938 8.984 1 93.81 160 ILE B N 1
ATOM 2846 C CA . ILE B 1 160 ? 8.695 20.328 7.785 1 93.81 160 ILE B CA 1
ATOM 2847 C C . ILE B 1 160 ? 8.188 21.062 6.547 1 93.81 160 ILE B C 1
ATOM 2849 O O . ILE B 1 160 ? 8.734 20.922 5.453 1 93.81 160 ILE B O 1
ATOM 2853 N N . LEU B 1 161 ? 7.23 21.875 6.672 1 88.56 161 LEU B N 1
ATOM 2854 C CA . LEU B 1 161 ? 6.566 22.547 5.562 1 88.56 161 LEU B CA 1
ATOM 2855 C C . LEU B 1 161 ? 7.574 23.328 4.719 1 88.56 161 LEU B C 1
ATOM 2857 O O . LEU B 1 161 ? 7.555 23.234 3.488 1 88.56 161 LEU B O 1
ATOM 2861 N N . PRO B 1 162 ? 8.516 23.984 5.344 1 89.31 162 PRO B N 1
ATOM 2862 C CA . PRO B 1 162 ? 9.469 24.75 4.555 1 89.31 162 PRO B CA 1
ATOM 2863 C C . PRO B 1 162 ? 10.352 23.891 3.66 1 89.31 162 PRO B C 1
ATOM 2865 O O . PRO B 1 162 ? 10.906 24.375 2.67 1 89.31 162 PRO B O 1
ATOM 2868 N N . SER B 1 163 ? 10.453 22.625 3.98 1 93.19 163 SER B N 1
ATOM 2869 C CA . SER B 1 163 ? 11.305 21.719 3.221 1 93.19 163 SER B CA 1
ATOM 2870 C C . SER B 1 163 ? 10.547 21.094 2.061 1 93.19 163 SER B C 1
ATOM 2872 O O . SER B 1 163 ? 11.141 20.406 1.224 1 93.19 163 SER B O 1
ATOM 2874 N N . LEU B 1 164 ? 9.289 21.328 1.964 1 93.5 164 LEU B N 1
ATOM 2875 C CA . LEU B 1 164 ? 8.438 20.703 0.957 1 93.5 164 LEU B CA 1
ATOM 2876 C C . LEU B 1 164 ? 8.07 21.703 -0.136 1 93.5 164 LEU B C 1
ATOM 2878 O O . LEU B 1 164 ? 7.887 22.891 0.139 1 93.5 164 LEU B O 1
ATOM 2882 N N . ASN B 1 165 ? 8.047 21.219 -1.348 1 91.31 165 ASN B N 1
ATOM 2883 C CA . ASN B 1 165 ? 7.43 22.031 -2.385 1 91.31 165 ASN B CA 1
ATOM 2884 C C . ASN B 1 165 ? 5.906 21.953 -2.33 1 91.31 165 ASN B C 1
ATOM 2886 O O . ASN B 1 165 ? 5.348 21.219 -1.514 1 91.31 165 ASN B O 1
ATOM 2890 N N . ASN B 1 166 ? 5.191 22.703 -3.152 1 86.75 166 ASN B N 1
ATOM 2891 C CA . ASN B 1 166 ? 3.736 22.828 -3.098 1 86.75 166 ASN B CA 1
ATOM 2892 C C . ASN B 1 166 ? 3.051 21.484 -3.344 1 86.75 166 ASN B C 1
ATOM 2894 O O . ASN B 1 166 ? 2.109 21.125 -2.633 1 86.75 166 ASN B O 1
ATOM 2898 N N . ALA B 1 167 ? 3.516 20.766 -4.297 1 89.69 167 ALA B N 1
ATOM 2899 C CA . ALA B 1 167 ? 2.916 19.469 -4.617 1 89.69 167 ALA B CA 1
ATOM 2900 C C . ALA B 1 167 ? 3.08 18.484 -3.463 1 89.69 167 ALA B C 1
ATOM 2902 O O . ALA B 1 167 ? 2.145 17.75 -3.119 1 89.69 167 ALA B O 1
ATOM 2903 N N . GLU B 1 168 ? 4.234 18.531 -2.832 1 93.31 168 GLU B N 1
ATOM 2904 C CA . GLU B 1 168 ? 4.531 17.656 -1.701 1 93.31 168 GLU B CA 1
ATOM 2905 C C . GLU B 1 168 ? 3.676 18.016 -0.49 1 93.31 168 GLU B C 1
ATOM 2907 O O . GLU B 1 168 ? 3.139 17.125 0.179 1 93.31 168 GLU B O 1
ATOM 2912 N N . ALA B 1 169 ? 3.572 19.297 -0.274 1 89.81 169 ALA B N 1
ATOM 2913 C CA . ALA B 1 169 ? 2.752 19.766 0.839 1 89.81 169 ALA B CA 1
ATOM 2914 C C . ALA B 1 169 ? 1.291 19.359 0.652 1 89.81 169 ALA B C 1
ATOM 2916 O O . ALA B 1 169 ? 0.637 18.922 1.599 1 89.81 169 ALA B O 1
ATOM 2917 N N . ARG B 1 170 ? 0.856 19.516 -0.546 1 86.19 170 ARG B N 1
ATOM 2918 C CA . ARG B 1 170 ? -0.518 19.141 -0.855 1 86.19 170 ARG B CA 1
ATOM 2919 C C . ARG B 1 170 ? -0.723 17.641 -0.668 1 86.19 170 ARG B C 1
ATOM 2921 O O . ARG B 1 170 ? -1.747 17.203 -0.135 1 86.19 170 ARG B O 1
ATOM 2928 N N . LEU B 1 171 ? 0.23 16.938 -1.056 1 91.31 171 LEU B N 1
ATOM 2929 C CA . LEU B 1 171 ? 0.151 15.484 -0.92 1 91.31 171 LEU B CA 1
ATOM 2930 C C . LEU B 1 171 ? 0.054 15.078 0.547 1 91.31 171 LEU B C 1
ATOM 2932 O O . LEU B 1 171 ? -0.795 14.266 0.916 1 91.31 171 LEU B O 1
ATOM 2936 N N . LEU B 1 172 ? 0.897 15.641 1.353 1 92.94 172 LEU B N 1
ATOM 2937 C CA . LEU B 1 172 ? 1.002 15.219 2.744 1 92.94 172 LEU B CA 1
ATOM 2938 C C . LEU B 1 172 ? -0.144 15.789 3.574 1 92.94 172 LEU B C 1
ATOM 2940 O O . LEU B 1 172 ? -0.651 15.117 4.477 1 92.94 172 LEU B O 1
ATOM 2944 N N . PHE B 1 173 ? -0.486 16.969 3.15 1 86.25 173 PHE B N 1
ATOM 2945 C CA . PHE B 1 173 ? -1.374 17.672 4.07 1 86.25 173 PHE B CA 1
ATOM 2946 C C . PHE B 1 173 ? -2.689 18.031 3.385 1 86.25 173 PHE B C 1
ATOM 2948 O O . PHE B 1 173 ? -3.627 18.5 4.035 1 86.25 173 PHE B O 1
ATOM 2955 N N . GLY B 1 174 ? -2.664 17.781 1.92 1 68.25 174 GLY B N 1
ATOM 2956 C CA . GLY B 1 174 ? -3.848 18.062 1.12 1 68.25 174 GLY B CA 1
ATOM 2957 C C . GLY B 1 174 ? -4.945 17.031 1.3 1 68.25 174 GLY B C 1
ATOM 2958 O O . GLY B 1 174 ? -4.68 15.898 1.699 1 68.25 174 GLY B O 1
ATOM 2959 N N . GLY B 1 175 ? -6.055 16.984 1.685 1 56.5 175 GLY B N 1
ATOM 2960 C CA . GLY B 1 175 ? -7.234 16.141 1.759 1 56.5 175 GLY B CA 1
ATOM 2961 C C . GLY B 1 175 ? -7.984 16.281 3.068 1 56.5 175 GLY B C 1
ATOM 2962 O O . GLY B 1 175 ? -8.742 15.383 3.453 1 56.5 175 GLY B O 1
ATOM 2963 N N . ALA B 1 176 ? -7.891 17.016 3.855 1 44.84 176 ALA B N 1
ATOM 2964 C CA . ALA B 1 176 ? -8.914 16.734 4.859 1 44.84 176 ALA B CA 1
ATOM 2965 C C . ALA B 1 176 ? -10.133 16.062 4.234 1 44.84 176 ALA B C 1
ATOM 2967 O O . ALA B 1 176 ? -10.758 15.188 4.844 1 44.84 176 ALA B O 1
ATOM 2968 N N . GLU B 1 177 ? -10.727 16.453 3.104 1 39.84 177 GLU B N 1
ATOM 2969 C CA . GLU B 1 177 ? -11.992 15.953 2.578 1 39.84 177 GLU B CA 1
ATOM 2970 C C . GLU B 1 177 ? -11.797 14.625 1.858 1 39.84 177 GLU B C 1
ATOM 2972 O O . GLU B 1 177 ? -12.734 13.82 1.759 1 39.84 177 GLU B O 1
ATOM 2977 N N . ASP B 1 178 ? -10.781 14.352 1.176 1 37.12 178 ASP B N 1
ATOM 2978 C CA . ASP B 1 178 ? -10.773 13.375 0.092 1 37.12 178 ASP B CA 1
ATOM 2979 C C . ASP B 1 178 ? -10.367 11.992 0.602 1 37.12 178 ASP B C 1
ATOM 2981 O O . ASP B 1 178 ? -10.023 11.109 -0.188 1 37.12 178 ASP B O 1
ATOM 2985 N N . SER B 1 179 ? -10.117 11.891 1.719 1 35.97 179 SER B N 1
ATOM 2986 C CA . SER B 1 179 ? -9.719 10.523 2.059 1 35.97 179 SER B CA 1
ATOM 2987 C C . SER B 1 179 ? -10.812 9.531 1.686 1 35.97 179 SER B C 1
ATOM 2989 O O . SER B 1 179 ? -11.25 8.734 2.523 1 35.97 179 SER B O 1
ATOM 2991 N N . ALA B 1 180 ? -11.867 9.922 0.996 1 30.97 180 ALA B N 1
ATOM 2992 C CA . ALA B 1 180 ? -12.797 8.867 0.609 1 30.97 180 ALA B CA 1
ATOM 2993 C C . ALA B 1 180 ? -12.078 7.742 -0.126 1 30.97 180 ALA B C 1
ATOM 2995 O O . ALA B 1 180 ? -11.453 7.973 -1.168 1 30.97 180 ALA B O 1
ATOM 2996 N N . THR B 1 181 ? -11.641 6.82 0.586 1 32.66 181 THR B N 1
ATOM 2997 C CA . THR B 1 181 ? -11.18 5.539 0.058 1 32.66 181 THR B CA 1
ATOM 2998 C C . THR B 1 181 ? -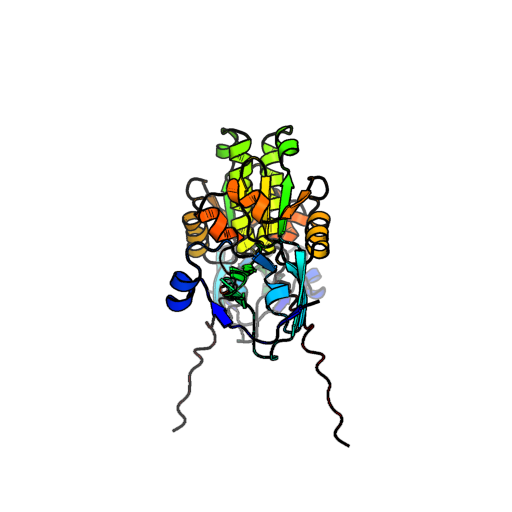11.984 5.145 -1.179 1 32.66 181 THR B C 1
ATOM 3000 O O . THR B 1 181 ? -13.203 4.984 -1.108 1 32.66 181 THR B O 1
ATOM 3003 N N . HIS B 1 182 ? -11.664 5.633 -2.264 1 29.88 182 HIS B N 1
ATOM 3004 C CA . HIS B 1 182 ? -12.211 5.031 -3.477 1 29.88 182 HIS B CA 1
ATOM 3005 C C . HIS B 1 182 ? -12.102 3.51 -3.43 1 29.88 182 HIS B C 1
ATOM 3007 O O . HIS B 1 182 ? -11.008 2.955 -3.561 1 29.88 182 HIS B O 1
ATOM 3013 N N . VAL B 1 183 ? -12.719 2.918 -2.504 1 28.72 183 VAL B N 1
ATOM 3014 C CA . VAL B 1 183 ? -12.922 1.49 -2.721 1 28.72 183 VAL B CA 1
ATOM 3015 C C . VAL B 1 183 ? -13.492 1.257 -4.121 1 28.72 183 VAL B C 1
ATOM 3017 O O . VAL B 1 183 ? -14.586 1.729 -4.441 1 28.72 183 VAL B O 1
ATOM 3020 N N . HIS B 1 184 ? -12.742 1.316 -5.125 1 28.02 184 HIS B N 1
ATOM 3021 C CA . HIS B 1 184 ? -13.281 0.789 -6.375 1 28.02 184 HIS B CA 1
ATOM 3022 C C . HIS B 1 184 ? -13.914 -0.583 -6.168 1 28.02 184 HIS B C 1
ATOM 3024 O O . HIS B 1 184 ? -13.211 -1.562 -5.91 1 28.02 184 HIS B O 1
ATOM 3030 N N . VAL B 1 185 ? -15.047 -0.647 -5.441 1 28.81 185 VAL B N 1
ATOM 3031 C CA . VAL B 1 185 ? -15.875 -1.842 -5.551 1 28.81 185 VAL B CA 1
ATOM 3032 C C . VAL B 1 185 ? -16.141 -2.156 -7.023 1 28.81 185 VAL B C 1
ATOM 3034 O O . VAL B 1 185 ? -16.578 -1.291 -7.777 1 28.81 185 VAL B O 1
ATOM 3037 N N . ASP B 1 186 ? -15.32 -2.92 -7.66 1 28.55 186 ASP B N 1
ATOM 3038 C CA . ASP B 1 186 ? -15.781 -3.449 -8.938 1 28.55 186 ASP B CA 1
ATOM 3039 C C . ASP B 1 186 ? -17.234 -3.936 -8.844 1 28.55 186 ASP B C 1
ATOM 3041 O O . ASP B 1 186 ? -17.531 -4.852 -8.07 1 28.55 186 ASP B O 1
ATOM 3045 N N . ASN B 1 187 ? -18.188 -3.006 -8.852 1 31.03 187 ASN B N 1
ATOM 3046 C CA . ASN B 1 187 ? -19.578 -3.291 -9.18 1 31.03 187 ASN B CA 1
ATOM 3047 C C . ASN B 1 187 ? -19.688 -4.238 -10.367 1 31.03 187 ASN B C 1
ATOM 3049 O O . ASN B 1 187 ? -20.047 -3.816 -11.477 1 31.03 187 ASN B O 1
ATOM 3053 N N . THR B 1 188 ? -18.688 -4.969 -10.766 1 29.47 188 THR B N 1
ATOM 3054 C CA . THR B 1 188 ? -19.031 -5.711 -11.977 1 29.47 188 THR B CA 1
ATOM 3055 C C . THR B 1 188 ? -20.234 -6.609 -11.742 1 29.47 188 THR B C 1
ATOM 3057 O O . THR B 1 188 ? -20.922 -7.004 -12.695 1 29.47 188 THR B O 1
ATOM 3060 N N . PHE B 1 189 ? -20.516 -7.211 -10.531 1 28.16 189 PHE B N 1
ATOM 3061 C CA . PHE B 1 189 ? -21.453 -8.312 -10.711 1 28.16 189 PHE B CA 1
ATOM 3062 C C . PHE B 1 189 ? -22.891 -7.793 -10.773 1 28.16 189 PHE B C 1
ATOM 3064 O O . PHE B 1 189 ? -23.828 -8.578 -10.805 1 28.16 189 PHE B O 1
ATOM 3071 N N . LEU B 1 190 ? -23.094 -6.492 -10.531 1 27.48 190 LEU B N 1
ATOM 3072 C CA . LEU B 1 190 ? -24.531 -6.262 -10.359 1 27.48 190 LEU B CA 1
ATOM 3073 C C . LEU B 1 190 ? -25.25 -6.336 -11.695 1 27.48 190 LEU B C 1
ATOM 3075 O O . LEU B 1 190 ? -26.469 -6.113 -11.766 1 27.48 190 LEU B O 1
ATOM 3079 N N . ASN B 1 191 ? -24.75 -6.211 -12.773 1 26.44 191 ASN B N 1
ATOM 3080 C CA . ASN B 1 191 ? -25.703 -6.066 -13.859 1 26.44 191 ASN B CA 1
ATOM 3081 C C . ASN B 1 191 ? -26.484 -7.359 -14.102 1 26.44 191 ASN B C 1
ATOM 3083 O O . ASN B 1 191 ? -26.094 -8.172 -14.945 1 26.44 191 ASN B O 1
ATOM 3087 N N . GLN B 1 192 ? -26.844 -8.211 -13 1 25.78 192 GLN B N 1
ATOM 3088 C CA . GLN B 1 192 ? -27.797 -9.281 -13.297 1 25.78 192 GLN B CA 1
ATOM 3089 C C . GLN B 1 192 ? -29.078 -8.711 -13.891 1 25.78 192 GLN B C 1
ATOM 3091 O O . GLN B 1 192 ? -29.422 -7.551 -13.648 1 25.78 192 GLN B O 1
ATOM 3096 N N . HIS B 1 193 ? -29.812 -9.531 -14.852 1 28.2 193 HIS B N 1
ATOM 3097 C CA . HIS B 1 193 ? -30.969 -9.516 -15.734 1 28.2 193 HIS B CA 1
ATOM 3098 C C . HIS B 1 193 ? -32.25 -9.25 -14.953 1 28.2 193 HIS B C 1
ATOM 3100 O O . HIS B 1 193 ? -32.562 -9.953 -13.992 1 28.2 193 HIS B O 1
ATOM 3106 N N . VAL B 1 194 ? -32.719 -8.031 -14.781 1 26.72 194 VAL B N 1
ATOM 3107 C CA . VAL B 1 194 ? -34.094 -7.695 -14.43 1 26.72 194 VAL B CA 1
ATOM 3108 C C . VAL B 1 194 ? -35.062 -8.359 -15.414 1 26.72 194 VAL B C 1
ATOM 3110 O O . VAL B 1 194 ? -35.031 -8.07 -16.609 1 26.72 194 VAL B O 1
ATOM 3113 N N . ILE B 1 195 ? -35.375 -9.672 -15.219 1 23.62 195 ILE B N 1
ATOM 3114 C CA . ILE B 1 195 ? -36.469 -10.336 -15.898 1 23.62 195 ILE B CA 1
ATOM 3115 C C . ILE B 1 195 ? -37.781 -9.602 -15.602 1 23.62 195 ILE B C 1
ATOM 3117 O O . ILE B 1 195 ? -38.125 -9.383 -14.438 1 23.62 195 ILE B O 1
ATOM 3121 N N . LYS B 1 196 ? -38.188 -8.82 -16.562 1 22.02 196 LYS B N 1
ATOM 3122 C CA . LYS B 1 196 ? -39.5 -8.203 -16.672 1 22.02 196 LYS B CA 1
ATOM 3123 C C . LYS B 1 196 ? -40.594 -9.25 -16.578 1 22.02 196 LYS B C 1
ATOM 3125 O O . LYS B 1 196 ? -40.625 -10.203 -17.359 1 22.02 196 LYS B O 1
ATOM 3130 N N . LEU B 1 197 ? -41.156 -9.508 -15.406 1 18.52 197 LEU B N 1
ATOM 3131 C CA . LEU B 1 197 ? -42.438 -10.164 -15.25 1 18.52 197 LEU B CA 1
ATOM 3132 C C . LEU B 1 197 ? -43.531 -9.383 -15.984 1 18.52 197 LEU B C 1
ATOM 3134 O O . LEU B 1 197 ? -43.719 -8.188 -15.75 1 18.52 197 LEU B O 1
ATOM 3138 N N . LYS B 1 198 ? -43.719 -9.961 -17.25 1 20.36 198 LYS B N 1
ATOM 3139 C CA . LYS B 1 198 ? -45.094 -9.859 -17.719 1 20.36 198 LYS B CA 1
ATOM 3140 C C . LYS B 1 198 ? -46.031 -10.828 -16.984 1 20.36 198 LYS B C 1
ATOM 3142 O O . LYS B 1 198 ? -45.625 -11.945 -16.656 1 20.36 198 LYS B O 1
#